Protein AF-0000000084608430 (afdb_homodimer)

Solvent-accessible surface area (backbone atoms only — not comparable to full-atom values): 29419 Å² total; per-residue (Å²): 124,76,76,72,68,58,89,85,56,51,51,54,24,87,81,34,80,47,36,73,87,80,33,66,54,58,57,21,74,43,43,52,69,51,60,57,68,62,32,51,50,50,27,52,50,31,48,51,51,28,51,51,43,48,51,49,20,63,74,53,66,38,57,70,47,27,50,20,41,40,53,15,25,49,25,39,26,50,10,26,50,14,45,45,44,19,38,74,24,53,30,38,39,65,20,50,47,40,22,51,28,27,48,63,43,16,60,52,28,44,50,42,22,48,34,47,46,49,23,51,50,36,54,68,74,41,54,82,68,41,93,54,65,37,65,51,46,37,67,50,49,41,57,51,42,50,51,25,40,43,31,28,21,19,11,38,31,28,21,52,58,39,64,47,65,37,58,63,19,45,48,38,22,47,51,16,42,51,50,44,47,53,52,52,50,52,47,48,52,53,50,50,52,41,51,52,48,43,55,67,67,54,57,47,78,72,50,52,72,59,55,54,45,23,52,48,15,45,50,54,19,54,52,35,50,46,51,29,43,53,48,50,48,63,32,48,70,62,32,62,79,25,72,59,57,49,40,64,64,63,44,46,44,41,67,40,50,32,47,50,52,20,57,54,27,39,64,48,35,33,59,50,75,69,49,48,65,54,56,54,49,55,49,51,53,55,54,56,60,67,60,68,67,77,76,85,123,124,76,75,74,67,58,90,86,56,52,50,54,24,89,80,35,80,46,35,74,87,79,34,67,56,58,58,21,75,43,42,53,69,52,59,57,68,62,32,51,50,50,26,51,50,30,49,50,51,27,53,51,42,47,51,50,19,62,74,53,65,38,58,70,47,28,50,21,41,41,53,16,24,49,24,39,27,51,10,28,52,12,46,45,44,20,38,75,22,52,30,38,39,66,21,49,46,40,22,51,28,28,49,64,42,17,59,51,27,44,51,44,21,49,34,47,47,50,21,50,50,35,55,69,74,41,52,81,67,42,91,53,65,38,65,52,45,38,67,51,50,40,57,52,43,50,50,25,39,42,32,28,23,19,10,37,32,29,21,52,61,38,65,44,65,36,58,62,19,45,47,39,21,46,50,16,42,52,50,43,46,53,52,52,50,54,47,49,52,54,51,48,53,42,50,51,48,43,55,67,67,54,58,47,77,71,49,52,71,60,55,56,45,22,53,49,13,46,50,52,20,53,52,34,50,47,51,28,42,53,48,50,46,64,32,48,70,62,32,63,79,26,72,58,57,49,39,64,65,63,44,46,44,41,67,40,49,33,46,50,52,19,58,54,27,38,65,47,35,33,60,51,75,70,49,48,65,55,56,54,49,55,50,50,54,57,54,58,61,67,61,70,65,76,76,84,123

Structure (mmCIF, N/CA/C/O backbone):
data_AF-0000000084608430-model_v1
#
loop_
_entity.id
_entity.type
_entity.pdbx_description
1 polymer 'Sphingoid long-chain base transporter RSB1'
#
loop_
_atom_site.group_PDB
_atom_site.id
_atom_site.type_symbol
_atom_site.label_atom_id
_atom_site.label_alt_id
_atom_site.label_comp_id
_atom_site.label_asym_id
_atom_site.label_entity_id
_atom_site.label_seq_id
_atom_site.pdbx_PDB_ins_code
_atom_site.Cartn_x
_atom_site.Cartn_y
_atom_site.Cartn_z
_atom_site.occupancy
_atom_site.B_iso_or_equiv
_atom_site.auth_seq_id
_atom_site.auth_comp_id
_atom_site.auth_asym_id
_atom_site.auth_atom_id
_atom_site.pdbx_PDB_model_num
ATOM 1 N N . MET A 1 1 ? -21.172 -33.406 -7.5 1 38.28 1 MET A N 1
ATOM 2 C CA . MET A 1 1 ? -19.828 -32.844 -7.59 1 38.28 1 MET A CA 1
ATOM 3 C C . MET A 1 1 ? -19.312 -32.875 -9.023 1 38.28 1 MET A C 1
ATOM 5 O O . MET A 1 1 ? -19.406 -33.906 -9.703 1 38.28 1 MET A O 1
ATOM 9 N N . PRO A 1 2 ? -19.359 -31.656 -9.664 1 48.75 2 PRO A N 1
ATOM 10 C CA . PRO A 1 2 ? -19.031 -31.797 -11.078 1 48.75 2 PRO A CA 1
ATOM 11 C C . PRO A 1 2 ? -17.797 -32.656 -11.305 1 48.75 2 PRO A C 1
ATOM 13 O O . PRO A 1 2 ? -16.984 -32.844 -10.383 1 48.75 2 PRO A O 1
ATOM 16 N N . ASN A 1 3 ? -17.812 -33.438 -12.266 1 55 3 ASN A N 1
ATOM 17 C CA . ASN A 1 3 ? -16.719 -34.344 -12.68 1 55 3 ASN A CA 1
ATOM 18 C C . ASN A 1 3 ? -15.383 -33.594 -12.688 1 55 3 ASN A C 1
ATOM 20 O O . ASN A 1 3 ? -15.25 -32.562 -13.312 1 55 3 ASN A O 1
ATOM 24 N N . PRO A 1 4 ? -14.594 -33.938 -11.711 1 64.81 4 PRO A N 1
ATOM 25 C CA . PRO A 1 4 ? -13.266 -33.344 -11.656 1 64.81 4 PRO A CA 1
ATOM 26 C C . PRO A 1 4 ? -12.555 -33.344 -13 1 64.81 4 PRO A C 1
ATOM 28 O O . PRO A 1 4 ? -12.805 -34.219 -13.828 1 64.81 4 PRO A O 1
ATOM 31 N N . ALA A 1 5 ? -12.039 -32.25 -13.391 1 68.25 5 ALA A N 1
ATOM 32 C CA . ALA A 1 5 ? -11.258 -32.156 -14.625 1 68.25 5 ALA A CA 1
ATOM 33 C C . ALA A 1 5 ? -10.227 -33.281 -14.711 1 68.25 5 ALA A C 1
ATOM 35 O O . ALA A 1 5 ? -9.664 -33.719 -13.695 1 68.25 5 ALA A O 1
ATOM 36 N N . PRO A 1 6 ? -10.109 -33.875 -15.891 1 70.25 6 PRO A N 1
ATOM 37 C CA . PRO A 1 6 ? -9.039 -34.844 -16.047 1 70.25 6 PRO A CA 1
ATOM 38 C C . PRO A 1 6 ? -7.672 -34.312 -15.633 1 70.25 6 PRO A C 1
ATOM 40 O O . PRO A 1 6 ? -7.414 -33.125 -15.734 1 70.25 6 PRO A O 1
ATOM 43 N N . PRO A 1 7 ? -6.883 -35.094 -14.984 1 67.5 7 PRO A N 1
ATOM 44 C CA . PRO A 1 7 ? -5.594 -34.688 -14.422 1 67.5 7 PRO A CA 1
ATOM 45 C C . PRO A 1 7 ? -4.695 -34 -15.453 1 67.5 7 PRO A C 1
ATOM 47 O O . PRO A 1 7 ? -3.82 -33.219 -15.094 1 67.5 7 PRO A O 1
ATOM 50 N N . ASP A 1 8 ? -4.957 -34.25 -16.734 1 67.69 8 ASP A N 1
ATOM 51 C CA . ASP A 1 8 ? -4.051 -33.719 -17.75 1 67.69 8 ASP A CA 1
ATOM 52 C C . ASP A 1 8 ? -4.469 -32.344 -18.219 1 67.69 8 ASP A C 1
ATOM 54 O O . ASP A 1 8 ? -3.736 -31.672 -18.953 1 67.69 8 ASP A O 1
ATOM 58 N N . VAL A 1 9 ? -5.605 -31.906 -17.688 1 71.31 9 VAL A N 1
ATOM 59 C CA . VAL A 1 9 ? -6.09 -30.625 -18.188 1 71.31 9 VAL A CA 1
ATOM 60 C C . VAL A 1 9 ? -5.816 -29.531 -17.156 1 71.31 9 VAL A C 1
ATOM 62 O O . VAL A 1 9 ? -6.211 -29.656 -15.992 1 71.31 9 VAL A O 1
ATOM 65 N N . VAL A 1 10 ? -5.023 -28.594 -17.594 1 73.31 10 VAL A N 1
ATOM 66 C CA . VAL A 1 10 ? -4.758 -27.438 -16.75 1 73.31 10 VAL A CA 1
ATOM 67 C C . VAL A 1 10 ? -5.945 -26.469 -16.797 1 73.31 10 VAL A C 1
ATOM 69 O O . VAL A 1 10 ? -6.156 -25.781 -17.797 1 73.31 10 VAL A O 1
ATOM 72 N N . ILE A 1 11 ? -6.758 -26.484 -15.789 1 74.38 11 ILE A N 1
ATOM 73 C CA . ILE A 1 11 ? -8.008 -25.734 -15.781 1 74.38 11 ILE A CA 1
ATOM 74 C C . ILE A 1 11 ? -7.77 -24.344 -15.211 1 74.38 11 ILE A C 1
ATOM 76 O O . ILE A 1 11 ? -8.609 -23.453 -15.375 1 74.38 11 ILE A O 1
ATOM 80 N N . PHE A 1 12 ? -6.625 -24.203 -14.539 1 74.25 12 PHE A N 1
ATOM 81 C CA . PHE A 1 12 ? -6.367 -22.922 -13.891 1 74.25 12 PHE A CA 1
ATOM 82 C C . PHE A 1 12 ? -4.891 -22.562 -13.984 1 74.25 12 PHE A C 1
ATOM 84 O O . PHE A 1 12 ? -4.023 -23.438 -13.938 1 74.25 12 PHE A O 1
ATOM 91 N N . GLY A 1 13 ? -4.66 -21.297 -14.172 1 70.88 13 GLY A N 1
ATOM 92 C CA . GLY A 1 13 ? -3.289 -20.828 -14.281 1 70.88 13 GLY A CA 1
ATOM 93 C C . GLY A 1 13 ? -2.998 -20.125 -15.586 1 70.88 13 GLY A C 1
ATOM 94 O O . GLY A 1 13 ? -3.881 -19.984 -16.438 1 70.88 13 GLY A O 1
ATOM 95 N N . PRO A 1 14 ? -1.862 -19.641 -15.734 1 69.31 14 PRO A N 1
ATOM 96 C CA . PRO A 1 14 ? -1.515 -18.859 -16.922 1 69.31 14 PRO A CA 1
ATOM 97 C C . PRO A 1 14 ? -1.437 -19.703 -18.188 1 69.31 14 PRO A C 1
ATOM 99 O O . PRO A 1 14 ? -1.562 -19.172 -19.297 1 69.31 14 PRO A O 1
ATOM 102 N N . LYS A 1 15 ? -1.293 -20.984 -18.047 1 71.19 15 LYS A N 1
ATOM 103 C CA . LYS A 1 15 ? -1.101 -21.828 -19.219 1 71.19 15 LYS A CA 1
ATOM 104 C C . LYS A 1 15 ? -2.371 -22.609 -19.547 1 71.19 15 LYS A C 1
ATOM 106 O O . LYS A 1 15 ? -2.34 -23.547 -20.344 1 71.19 15 LYS A O 1
ATOM 111 N N . THR A 1 16 ? -3.428 -22.172 -18.938 1 76.75 16 THR A N 1
ATOM 112 C CA . THR A 1 16 ? -4.664 -22.906 -19.188 1 76.75 16 THR A CA 1
ATOM 113 C C . THR A 1 16 ? -5.133 -22.703 -20.625 1 76.75 16 THR A C 1
ATOM 115 O O . THR A 1 16 ? -5.027 -21.594 -21.172 1 76.75 16 THR A O 1
ATOM 118 N N . LYS A 1 17 ? -5.535 -23.781 -21.203 1 79.12 17 LYS A N 1
ATOM 119 C CA . LYS A 1 17 ? -6.09 -23.719 -22.562 1 79.12 17 LYS A CA 1
ATOM 120 C C . LYS A 1 17 ? -7.609 -23.859 -22.531 1 79.12 17 LYS A C 1
ATOM 122 O O . LYS A 1 17 ? -8.25 -23.891 -23.594 1 79.12 17 LYS A O 1
ATOM 127 N N . CYS A 1 18 ? -8.094 -23.828 -21.312 1 85.06 18 CYS A N 1
ATOM 128 C CA . CYS A 1 18 ? -9.531 -24.016 -21.188 1 85.06 18 CYS A CA 1
ATOM 129 C C . CYS A 1 18 ? -10.281 -22.719 -21.484 1 85.06 18 CYS A C 1
ATOM 131 O O . CYS A 1 18 ? -9.836 -21.625 -21.078 1 85.06 18 CYS A O 1
ATOM 133 N N . THR A 1 19 ? -11.25 -22.797 -22.281 1 86.88 19 THR A N 1
ATOM 134 C CA . THR A 1 19 ? -12.211 -21.734 -22.562 1 86.88 19 THR A CA 1
ATOM 135 C C . THR A 1 19 ? -13.641 -22.25 -22.453 1 86.88 19 THR A C 1
ATOM 137 O O . THR A 1 19 ? -13.859 -23.438 -22.172 1 86.88 19 THR A O 1
ATOM 140 N N . LEU A 1 20 ? -14.648 -21.422 -22.641 1 88.81 20 LEU A N 1
ATOM 141 C CA . LEU A 1 20 ? -16.047 -21.812 -22.609 1 88.81 20 LEU A CA 1
ATOM 142 C C . LEU A 1 20 ? -16.391 -22.75 -23.75 1 88.81 20 LEU A C 1
ATOM 144 O O . LEU A 1 20 ? -17.359 -23.5 -23.688 1 88.81 20 LEU A O 1
ATOM 148 N N . ASP A 1 21 ? -15.523 -22.812 -24.75 1 88.56 21 ASP A N 1
ATOM 149 C CA . ASP A 1 21 ? -15.789 -23.594 -25.938 1 88.56 21 ASP A CA 1
ATOM 150 C C . ASP A 1 21 ? -15.297 -25.031 -25.766 1 88.56 21 ASP A C 1
ATOM 152 O O . ASP A 1 21 ? -15.844 -25.953 -26.375 1 88.56 21 ASP A O 1
ATOM 156 N N . ASN A 1 22 ? -14.266 -25.234 -24.891 1 88.75 22 ASN A N 1
ATOM 157 C CA . ASN A 1 22 ? -13.625 -26.547 -24.875 1 88.75 22 ASN A CA 1
ATOM 158 C C . ASN A 1 22 ? -13.727 -27.203 -23.516 1 88.75 22 ASN A C 1
ATOM 160 O O . ASN A 1 22 ? -13.445 -28.391 -23.359 1 88.75 22 ASN A O 1
ATOM 164 N N . CYS A 1 23 ? -14.094 -26.422 -22.531 1 89.06 23 CYS A N 1
ATOM 165 C CA . CYS A 1 23 ? -14.188 -26.953 -21.172 1 89.06 23 CYS A CA 1
ATOM 166 C C . CYS A 1 23 ? -15.508 -26.562 -20.531 1 89.06 23 CYS A C 1
ATOM 168 O O . CYS A 1 23 ? -15.984 -25.438 -20.703 1 89.06 23 CYS A O 1
ATOM 170 N N . PRO A 1 24 ? -16.078 -27.438 -19.781 1 89.31 24 PRO A N 1
ATOM 171 C CA . PRO A 1 24 ? -17.297 -27.078 -19.047 1 89.31 24 PRO A CA 1
ATOM 172 C C . PRO A 1 24 ? -17.047 -26.031 -17.969 1 89.31 24 PRO A C 1
ATOM 174 O O . PRO A 1 24 ? -16 -26.047 -17.312 1 89.31 24 PRO A O 1
ATOM 177 N N . VAL A 1 25 ? -17.953 -25.141 -17.781 1 88.75 25 VAL A N 1
ATOM 178 C CA . VAL A 1 25 ? -17.844 -24 -16.859 1 88.75 25 VAL A CA 1
ATOM 179 C C . VAL A 1 25 ? -17.688 -24.516 -15.43 1 88.75 25 VAL A C 1
ATOM 181 O O . VAL A 1 25 ? -17.062 -23.859 -14.586 1 88.75 25 VAL A O 1
ATOM 184 N N . GLU A 1 26 ? -18.141 -25.703 -15.141 1 86.75 26 GLU A N 1
ATOM 185 C CA . GLU A 1 26 ? -18.094 -26.281 -13.805 1 86.75 26 GLU A CA 1
ATOM 186 C C . GLU A 1 26 ? -16.656 -26.562 -13.375 1 86.75 26 GLU A C 1
ATOM 188 O O . GLU A 1 26 ? -16.375 -26.688 -12.18 1 86.75 26 GLU A O 1
ATOM 193 N N . TRP A 1 27 ? -15.758 -26.578 -14.383 1 84.75 27 TRP A N 1
ATOM 194 C CA . TRP A 1 27 ? -14.359 -26.844 -14.086 1 84.75 27 TRP A CA 1
ATOM 195 C C . TRP A 1 27 ? -13.641 -25.562 -13.664 1 84.75 27 TRP A C 1
ATOM 197 O O . TRP A 1 27 ? -12.539 -25.609 -13.117 1 84.75 27 TRP A O 1
ATOM 207 N N . SER A 1 28 ? -14.383 -24.516 -13.938 1 85.5 28 SER A N 1
ATOM 208 C CA . SER A 1 28 ? -13.742 -23.25 -13.594 1 85.5 28 SER A CA 1
ATOM 209 C C . SER A 1 28 ? -13.672 -23.062 -12.086 1 85.5 28 SER A C 1
ATOM 211 O O . SER A 1 28 ? -14.289 -23.812 -11.328 1 85.5 28 SER A O 1
ATOM 213 N N . ILE A 1 29 ? -12.891 -22.203 -11.648 1 82.5 29 ILE A N 1
ATOM 214 C CA . ILE A 1 29 ? -12.656 -21.938 -10.234 1 82.5 29 ILE A CA 1
ATOM 215 C C . ILE A 1 29 ? -13.977 -21.609 -9.539 1 82.5 29 ILE A C 1
ATOM 217 O O . ILE A 1 29 ? -14.234 -22.062 -8.43 1 82.5 29 ILE A O 1
ATOM 221 N N . TYR A 1 30 ? -14.883 -20.906 -10.172 1 87.31 30 TYR A N 1
ATOM 222 C CA . TYR A 1 30 ? -16.141 -20.5 -9.562 1 87.31 30 TYR A CA 1
ATOM 223 C C . TYR A 1 30 ? -17.234 -21.547 -9.82 1 87.31 30 TYR A C 1
ATOM 225 O O . TYR A 1 30 ? -18.219 -21.625 -9.086 1 87.31 30 TYR A O 1
ATOM 233 N N . GLY A 1 31 ? -17.031 -22.344 -10.844 1 86.81 31 GLY A N 1
ATOM 234 C CA . GLY A 1 31 ? -18.016 -23.344 -11.188 1 86.81 31 GLY A CA 1
ATOM 235 C C . GLY A 1 31 ? -19.234 -22.781 -11.898 1 86.81 31 GLY A C 1
ATOM 236 O O . GLY A 1 31 ? -20.188 -23.484 -12.164 1 86.81 31 GLY A O 1
ATOM 237 N N . PHE A 1 32 ? -19.25 -21.438 -12.047 1 88.25 32 PHE A N 1
ATOM 238 C CA . PHE A 1 32 ? -20.328 -20.766 -12.758 1 88.25 32 PHE A CA 1
ATOM 239 C C . PHE A 1 32 ? -19.797 -19.562 -13.523 1 88.25 32 PHE A C 1
ATOM 241 O O . PHE A 1 32 ? -18.656 -19.141 -13.328 1 88.25 32 PHE A O 1
ATOM 248 N N . GLN A 1 33 ? -20.641 -19.141 -14.438 1 91.5 33 GLN A N 1
ATOM 249 C CA . GLN A 1 33 ? -20.328 -17.906 -15.172 1 91.5 33 GLN A CA 1
ATOM 250 C C . GLN A 1 33 ? -20.844 -16.672 -14.43 1 91.5 33 GLN A C 1
ATOM 252 O O . GLN A 1 33 ? -22.047 -16.547 -14.203 1 91.5 33 GLN A O 1
ATOM 257 N N . PRO A 1 34 ? -19.953 -15.75 -14.086 1 93.56 34 PRO A N 1
ATOM 258 C CA . PRO A 1 34 ? -20.375 -14.547 -13.367 1 93.56 34 PRO A CA 1
ATOM 259 C C . PRO A 1 34 ? -21.375 -13.711 -14.156 1 93.56 34 PRO A C 1
ATOM 261 O O . PRO A 1 34 ? -21.281 -13.625 -15.383 1 93.56 34 PRO A O 1
ATOM 264 N N . SER A 1 35 ? -22.359 -13.188 -13.469 1 94.31 35 SER A N 1
ATOM 265 C CA . SER A 1 35 ? -23.406 -12.383 -14.086 1 94.31 35 SER A CA 1
ATOM 266 C C . SER A 1 35 ? -22.828 -11.133 -14.75 1 94.31 35 SER A C 1
ATOM 268 O O . SER A 1 35 ? -22.125 -10.344 -14.102 1 94.31 35 SER A O 1
ATOM 270 N N . LEU A 1 36 ? -23.109 -11.047 -16 1 95.31 36 LEU A N 1
ATOM 271 C CA . LEU A 1 36 ? -22.625 -9.883 -16.734 1 95.31 36 LEU A CA 1
ATOM 272 C C . LEU A 1 36 ? -23.359 -8.625 -16.297 1 95.31 36 LEU A C 1
ATOM 274 O O . LEU A 1 36 ? -22.734 -7.586 -16.062 1 95.31 36 LEU A O 1
ATOM 278 N N . ALA A 1 37 ? -24.609 -8.734 -16.172 1 95.31 37 ALA A N 1
ATOM 279 C CA . ALA A 1 37 ? -25.438 -7.586 -15.82 1 95.31 37 ALA A CA 1
ATOM 280 C C . ALA A 1 37 ? -25.062 -7.047 -14.445 1 95.31 37 ALA A C 1
ATOM 282 O O . ALA A 1 37 ? -24.906 -5.836 -14.266 1 95.31 37 ALA A O 1
ATOM 283 N N . ALA A 1 38 ? -24.938 -7.895 -13.469 1 94.81 38 ALA A N 1
ATOM 284 C CA . ALA A 1 38 ? -24.609 -7.48 -12.109 1 94.81 38 ALA A CA 1
ATOM 285 C C . ALA A 1 38 ? -23.234 -6.805 -12.062 1 94.81 38 ALA A C 1
ATOM 287 O O . ALA A 1 38 ? -23.078 -5.754 -11.43 1 94.81 38 ALA A O 1
ATOM 288 N N . ASN A 1 39 ? -22.266 -7.328 -12.781 1 96.5 39 ASN A N 1
ATOM 289 C CA . ASN A 1 39 ? -20.906 -6.809 -12.719 1 96.5 39 ASN A CA 1
ATOM 290 C C . ASN A 1 39 ? -20.766 -5.516 -13.516 1 96.5 39 ASN A C 1
ATOM 292 O O . ASN A 1 39 ? -20.016 -4.621 -13.133 1 96.5 39 ASN A O 1
ATOM 296 N N . ILE A 1 40 ? -21.469 -5.41 -14.602 1 96.75 40 ILE A N 1
ATOM 297 C CA . ILE A 1 40 ? -21.469 -4.156 -15.344 1 96.75 40 ILE A CA 1
ATOM 298 C C . ILE A 1 40 ? -22.156 -3.066 -14.516 1 96.75 40 ILE A C 1
ATOM 300 O O . ILE A 1 40 ? -21.688 -1.922 -14.492 1 96.75 40 ILE A O 1
ATOM 304 N N . ALA A 1 41 ? -23.25 -3.406 -13.891 1 96.94 41 ALA A N 1
ATOM 305 C CA . ALA A 1 41 ? -23.953 -2.453 -13.039 1 96.94 41 ALA A CA 1
ATOM 306 C C . ALA A 1 41 ? -23.047 -1.962 -11.906 1 96.94 41 ALA A C 1
ATOM 308 O O . ALA A 1 41 ? -22.984 -0.761 -11.633 1 96.94 41 ALA A O 1
ATOM 309 N N . LEU A 1 42 ? -22.391 -2.865 -11.273 1 97.31 42 LEU A N 1
ATOM 310 C CA . LEU A 1 42 ? -21.516 -2.492 -10.164 1 97.31 42 LEU A CA 1
ATOM 311 C C . LEU A 1 42 ? -20.344 -1.651 -10.656 1 97.31 42 LEU A C 1
ATOM 313 O O . LEU A 1 42 ? -19.938 -0.687 -10 1 97.31 42 LEU A O 1
ATOM 317 N N . LEU A 1 43 ? -19.781 -2.02 -11.82 1 97.44 43 LEU A N 1
ATOM 318 C CA . LEU A 1 43 ? -18.734 -1.209 -12.43 1 97.44 43 LEU A CA 1
ATOM 319 C C . LEU A 1 43 ? -19.219 0.22 -12.656 1 97.44 43 LEU A C 1
ATOM 321 O O . LEU A 1 43 ? -18.531 1.177 -12.281 1 97.44 43 LEU A O 1
ATOM 325 N N . ALA A 1 44 ? -20.359 0.348 -13.203 1 97.5 44 ALA A N 1
ATOM 326 C CA . ALA A 1 44 ? -20.922 1.662 -13.5 1 97.5 44 ALA A CA 1
ATOM 327 C C . ALA A 1 44 ? -21.203 2.436 -12.211 1 97.5 44 ALA A C 1
ATOM 329 O O . ALA A 1 44 ? -20.922 3.633 -12.125 1 97.5 44 ALA A O 1
ATOM 330 N N . ILE A 1 45 ? -21.734 1.807 -11.227 1 97.69 45 ILE A N 1
ATOM 331 C CA . ILE A 1 45 ? -22.094 2.441 -9.961 1 97.69 45 ILE A CA 1
ATOM 332 C C . ILE A 1 45 ? -20.828 2.971 -9.281 1 97.69 45 ILE A C 1
ATOM 334 O O . ILE A 1 45 ? -20.797 4.121 -8.836 1 97.69 45 ILE A O 1
ATOM 338 N N . PHE A 1 46 ? -19.797 2.176 -9.227 1 97.69 46 PHE A N 1
ATOM 339 C CA . PHE A 1 46 ? -18.562 2.615 -8.578 1 97.69 46 PHE A CA 1
ATOM 340 C C . PHE A 1 46 ? -17.891 3.727 -9.375 1 97.69 46 PHE A C 1
ATOM 342 O O . PHE A 1 46 ? -17.281 4.625 -8.805 1 97.69 46 PHE A O 1
ATOM 349 N N . ALA A 1 47 ? -18.062 3.648 -10.695 1 96.94 47 ALA A N 1
ATOM 350 C CA . ALA A 1 47 ? -17.547 4.738 -11.516 1 96.94 47 ALA A CA 1
ATOM 351 C C . ALA A 1 47 ? -18.266 6.051 -11.203 1 96.94 47 ALA A C 1
ATOM 353 O O . ALA A 1 47 ? -17.625 7.09 -11.031 1 96.94 47 ALA A O 1
ATOM 354 N N . VAL A 1 48 ? -19.5 5.992 -11.055 1 96.56 48 VAL A N 1
ATOM 355 C CA . VAL A 1 48 ? -20.312 7.176 -10.773 1 96.56 48 VAL A CA 1
ATOM 356 C C . VAL A 1 48 ? -20 7.688 -9.375 1 96.56 48 VAL A C 1
ATOM 358 O O . VAL A 1 48 ? -19.797 8.891 -9.172 1 96.56 48 VAL A O 1
ATOM 361 N N . ILE A 1 49 ? -19.922 6.785 -8.422 1 95.94 49 ILE A N 1
ATOM 362 C CA . ILE A 1 49 ? -19.594 7.16 -7.047 1 95.94 49 ILE A CA 1
ATOM 363 C C . ILE A 1 49 ? -18.219 7.828 -7.008 1 95.94 49 ILE A C 1
ATOM 365 O O . ILE A 1 49 ? -18.047 8.852 -6.344 1 95.94 49 ILE A O 1
ATOM 369 N N . GLY A 1 50 ? -17.312 7.23 -7.754 1 95.31 50 GLY A N 1
ATOM 370 C CA . GLY A 1 50 ? -15.977 7.812 -7.816 1 95.31 50 GLY A CA 1
ATOM 371 C C . GLY A 1 50 ? -15.961 9.219 -8.383 1 95.31 50 GLY A C 1
ATOM 372 O O . GLY A 1 50 ? -15.305 10.109 -7.836 1 95.31 50 GLY A O 1
ATOM 373 N N . ILE A 1 51 ? -16.672 9.492 -9.383 1 94.25 51 ILE A N 1
ATOM 374 C CA . ILE A 1 51 ? -16.75 10.805 -10.023 1 94.25 51 ILE A CA 1
ATOM 375 C C . ILE A 1 51 ? -17.391 11.812 -9.078 1 94.25 51 ILE A C 1
ATOM 377 O O . ILE A 1 51 ? -16.922 12.945 -8.961 1 94.25 51 ILE A O 1
ATOM 381 N N . LEU A 1 52 ? -18.375 11.406 -8.391 1 93.25 52 LEU A N 1
ATOM 382 C CA . LEU A 1 52 ? -19.062 12.289 -7.453 1 93.25 52 LEU A CA 1
ATOM 383 C C . LEU A 1 52 ? -18.156 12.633 -6.277 1 93.25 52 LEU A C 1
ATOM 385 O O . LEU A 1 52 ? -18.109 13.789 -5.848 1 93.25 52 LEU A O 1
ATOM 389 N N . HIS A 1 53 ? -17.469 11.641 -5.824 1 91.81 53 HIS A N 1
ATOM 390 C CA . HIS A 1 53 ? -16.562 11.906 -4.723 1 91.81 53 HIS A CA 1
ATOM 391 C C . HIS A 1 53 ? -15.391 12.781 -5.18 1 91.81 53 HIS A C 1
ATOM 393 O O . HIS A 1 53 ? -14.883 13.594 -4.41 1 91.81 53 HIS A O 1
ATOM 399 N N . ALA A 1 54 ? -14.984 12.609 -6.398 1 89.75 54 ALA A N 1
ATOM 400 C CA . ALA A 1 54 ? -13.945 13.477 -6.945 1 89.75 54 ALA A CA 1
ATOM 401 C C . ALA A 1 54 ? -14.43 14.922 -7.027 1 89.75 54 ALA A C 1
ATOM 403 O O . ALA A 1 54 ? -13.703 15.844 -6.645 1 89.75 54 ALA A O 1
ATOM 404 N N . TYR A 1 55 ? -15.609 15.109 -7.453 1 89.75 55 TYR A N 1
ATOM 405 C CA . TYR A 1 55 ? -16.203 16.438 -7.57 1 89.75 55 TYR A CA 1
ATOM 406 C C . TYR A 1 55 ? -16.328 17.094 -6.199 1 89.75 55 TYR A C 1
ATOM 408 O O . TYR A 1 55 ? -15.93 18.25 -6.016 1 89.75 55 TYR A O 1
ATOM 416 N N . LEU A 1 56 ? -16.812 16.391 -5.258 1 85.69 56 LEU A N 1
ATOM 417 C CA . LEU A 1 56 ? -17.031 16.922 -3.916 1 85.69 56 LEU A CA 1
ATOM 418 C C . LEU A 1 56 ? -15.688 17.188 -3.229 1 85.69 56 LEU A C 1
ATOM 420 O O . LEU A 1 56 ? -15.547 18.172 -2.5 1 85.69 56 LEU A O 1
ATOM 424 N N . GLY A 1 57 ? -14.812 16.297 -3.426 1 82.62 57 GLY A N 1
ATOM 425 C CA . GLY A 1 57 ? -13.492 16.5 -2.855 1 82.62 57 GLY A CA 1
ATOM 426 C C . GLY A 1 57 ? -12.797 17.75 -3.385 1 82.62 57 GLY A C 1
ATOM 427 O O . GLY A 1 57 ? -12.141 18.469 -2.631 1 82.62 57 GLY A O 1
ATOM 428 N N . PHE A 1 58 ? -12.961 17.984 -4.684 1 81.44 58 PHE A N 1
ATOM 429 C CA . PHE A 1 58 ? -12.383 19.172 -5.301 1 81.44 58 PHE A CA 1
ATOM 430 C C . PHE A 1 58 ? -13.102 20.438 -4.832 1 81.44 58 PHE A C 1
ATOM 432 O O . PHE A 1 58 ? -12.461 21.453 -4.555 1 81.44 58 PHE A O 1
ATOM 439 N N . ARG A 1 59 ? -14.344 20.328 -4.684 1 80.25 59 ARG A N 1
ATOM 440 C CA . ARG A 1 59 ? -15.148 21.484 -4.301 1 80.25 59 ARG A CA 1
ATOM 441 C C . ARG A 1 59 ? -14.875 21.891 -2.857 1 80.25 59 ARG A C 1
ATOM 443 O O . ARG A 1 59 ? -14.773 23.078 -2.551 1 80.25 59 ARG A O 1
ATOM 450 N N . TRP A 1 60 ? -14.68 20.891 -2.008 1 77.88 60 TRP A N 1
ATOM 451 C CA . TRP A 1 60 ? -14.523 21.188 -0.588 1 77.88 60 TRP A CA 1
ATOM 452 C C . TRP A 1 60 ? -13.062 21.094 -0.164 1 77.88 60 TRP A C 1
ATOM 454 O O . TRP A 1 60 ? -12.75 21.188 1.024 1 77.88 60 TRP A O 1
ATOM 464 N N . ARG A 1 61 ? -12.156 20.766 -1.101 1 72.81 61 ARG A N 1
ATOM 465 C CA . ARG A 1 61 ? -10.711 20.75 -0.891 1 72.81 61 ARG A CA 1
ATOM 466 C C . ARG A 1 61 ? -10.328 19.734 0.182 1 72.81 61 ARG A C 1
ATOM 468 O O . ARG A 1 61 ? -9.508 20.031 1.054 1 72.81 61 ARG A O 1
ATOM 475 N N . SER A 1 62 ? -11.125 18.734 0.308 1 78.44 62 SER A N 1
ATOM 476 C CA . SER A 1 62 ? -10.805 17.609 1.188 1 78.44 62 SER A CA 1
ATOM 477 C C . SER A 1 62 ? -9.961 16.562 0.468 1 78.44 62 SER A C 1
ATOM 479 O O . SER A 1 62 ? -10.453 15.484 0.139 1 78.44 62 SER A O 1
ATOM 481 N N . TRP A 1 63 ? -8.766 16.734 0.342 1 74.31 63 TRP A N 1
ATOM 482 C CA . TRP A 1 63 ? -7.887 15.969 -0.531 1 74.31 63 TRP A CA 1
ATOM 483 C C . TRP A 1 63 ? -7.645 14.57 0.034 1 74.31 63 TRP A C 1
ATOM 485 O O . TRP A 1 63 ? -7.633 13.586 -0.709 1 74.31 63 TRP A O 1
ATOM 495 N N . GLY A 1 64 ? -7.379 14.523 1.397 1 74.44 64 GLY A N 1
ATOM 496 C CA . GLY A 1 64 ? -7.129 13.227 1.992 1 74.44 64 GLY A CA 1
ATOM 497 C C . GLY A 1 64 ? -8.289 12.258 1.83 1 74.44 64 GLY A C 1
ATOM 498 O O . GLY A 1 64 ? -8.094 11.109 1.424 1 74.44 64 GLY A O 1
ATOM 499 N N . PHE A 1 65 ? -9.461 12.789 2.092 1 82.06 65 PHE A N 1
ATOM 500 C CA . PHE A 1 65 ? -10.68 11.992 1.946 1 82.06 65 PHE A CA 1
ATOM 501 C C . PHE A 1 65 ? -10.898 11.602 0.49 1 82.06 65 PHE A C 1
ATOM 503 O O . PHE A 1 65 ? -11.203 10.445 0.192 1 82.06 65 PHE A O 1
ATOM 510 N N . MET A 1 66 ? -10.664 12.5 -0.374 1 84.12 66 MET A N 1
ATOM 511 C CA . MET A 1 66 ? -10.906 12.305 -1.8 1 84.12 66 MET A CA 1
ATOM 512 C C . MET A 1 66 ? -9.977 11.227 -2.363 1 84.12 66 MET A C 1
ATOM 514 O O . MET A 1 66 ? -10.422 10.359 -3.121 1 84.12 66 MET A O 1
ATOM 518 N N . VAL A 1 67 ? -8.766 11.25 -1.94 1 84.38 67 VAL A N 1
ATOM 519 C CA . VAL A 1 67 ? -7.781 10.32 -2.486 1 84.38 67 VAL A CA 1
ATOM 520 C C . VAL A 1 67 ? -8.148 8.891 -2.096 1 84.38 67 VAL A C 1
ATOM 522 O O . VAL A 1 67 ? -8.133 7.988 -2.938 1 84.38 67 VAL A O 1
ATOM 525 N N . GLY A 1 68 ? -8.484 8.68 -0.854 1 89.12 68 GLY A N 1
ATOM 526 C CA . GLY A 1 68 ? -8.891 7.355 -0.422 1 89.12 68 GLY A CA 1
ATOM 527 C C . GLY A 1 68 ? -10.109 6.836 -1.152 1 89.12 68 GLY A C 1
ATOM 528 O O . GLY A 1 68 ? -10.156 5.676 -1.562 1 89.12 68 GLY A O 1
ATOM 529 N N . MET A 1 69 ? -11.023 7.699 -1.35 1 92.5 69 MET A N 1
ATOM 530 C CA . MET A 1 69 ? -12.258 7.312 -2.02 1 92.5 69 MET A CA 1
ATOM 531 C C . MET A 1 69 ? -12.008 6.992 -3.49 1 92.5 69 MET A C 1
ATOM 533 O O . MET A 1 69 ? -12.547 6.02 -4.02 1 92.5 69 MET A O 1
ATOM 537 N N . LEU A 1 70 ? -11.172 7.805 -4.09 1 92.5 70 LEU A N 1
ATOM 538 C CA . LEU A 1 70 ? -10.898 7.602 -5.512 1 92.5 70 LEU A CA 1
ATOM 539 C C . LEU A 1 70 ? -10.133 6.305 -5.738 1 92.5 70 LEU A C 1
ATOM 541 O O . LEU A 1 70 ? -10.453 5.543 -6.652 1 92.5 70 LEU A O 1
ATOM 545 N N . LEU A 1 71 ? -9.172 6.059 -4.898 1 93.12 71 LEU A N 1
ATOM 546 C CA . LEU A 1 71 ? -8.406 4.82 -5.023 1 93.12 71 LEU A CA 1
ATOM 547 C C . LEU A 1 71 ? -9.297 3.605 -4.758 1 93.12 71 LEU A C 1
ATOM 549 O O . LEU A 1 71 ? -9.156 2.576 -5.422 1 93.12 71 LEU A O 1
ATOM 553 N N . GLY A 1 72 ? -10.141 3.746 -3.789 1 95.44 72 GLY A N 1
ATOM 554 C CA . GLY A 1 72 ? -11.078 2.668 -3.516 1 95.44 72 GLY A CA 1
ATOM 555 C C . GLY A 1 72 ? -12.023 2.387 -4.668 1 95.44 72 GLY A C 1
ATOM 556 O O . GLY A 1 72 ? -12.164 1.239 -5.094 1 95.44 72 GLY A O 1
ATOM 557 N N . CYS A 1 73 ? -12.586 3.418 -5.18 1 95.81 73 CYS A N 1
ATOM 558 C CA . CYS A 1 73 ? -13.531 3.271 -6.277 1 95.81 73 CYS A CA 1
ATOM 559 C C . CYS A 1 73 ? -12.836 2.773 -7.535 1 95.81 73 CYS A C 1
ATOM 561 O O . CYS A 1 73 ? -13.398 1.972 -8.289 1 95.81 73 CYS A O 1
ATOM 563 N N . LEU A 1 74 ? -11.688 3.244 -7.777 1 94.62 74 LEU A N 1
ATOM 564 C CA . LEU A 1 74 ? -10.922 2.777 -8.93 1 94.62 74 LEU A CA 1
ATOM 565 C C . LEU A 1 74 ? -10.594 1.294 -8.789 1 94.62 74 LEU A C 1
ATOM 567 O O . LEU A 1 74 ? -10.711 0.537 -9.758 1 94.62 74 LEU A O 1
ATOM 571 N N . SER A 1 75 ? -10.172 0.941 -7.598 1 95.62 75 SER A N 1
ATOM 572 C CA . SER A 1 75 ? -9.867 -0.465 -7.355 1 95.62 75 SER A CA 1
ATOM 573 C C . SER A 1 75 ? -11.094 -1.343 -7.57 1 95.62 75 SER A C 1
ATOM 575 O O . SER A 1 75 ? -11 -2.418 -8.164 1 95.62 75 SER A O 1
ATOM 577 N N . GLU A 1 76 ? -12.234 -0.89 -7.07 1 97.25 76 GLU A N 1
ATOM 578 C CA . GLU A 1 76 ? -13.477 -1.635 -7.273 1 97.25 76 GLU A CA 1
ATOM 579 C C . GLU A 1 76 ? -13.82 -1.732 -8.758 1 97.25 76 GLU A C 1
ATOM 581 O O . GLU A 1 76 ? -14.164 -2.811 -9.25 1 97.25 76 GLU A O 1
ATOM 586 N N . ALA A 1 77 ? -13.734 -0.626 -9.406 1 96.31 77 ALA A N 1
ATOM 587 C CA . ALA A 1 77 ? -14.062 -0.603 -10.828 1 96.31 77 ALA A CA 1
ATOM 588 C C . ALA A 1 77 ? -13.172 -1.562 -11.617 1 96.31 77 ALA A C 1
ATOM 590 O O . ALA A 1 77 ? -13.664 -2.359 -12.414 1 96.31 77 ALA A O 1
ATOM 591 N N . ILE A 1 78 ? -11.914 -1.503 -11.367 1 94.31 78 ILE A N 1
ATOM 592 C CA . ILE A 1 78 ? -10.977 -2.387 -12.047 1 94.31 78 ILE A CA 1
ATOM 593 C C . ILE A 1 78 ? -11.266 -3.838 -11.664 1 94.31 78 ILE A C 1
ATOM 595 O O . ILE A 1 78 ? -11.188 -4.73 -12.516 1 94.31 78 ILE A O 1
ATOM 599 N N . GLY A 1 79 ? -11.562 -4.027 -10.406 1 96.06 79 GLY A N 1
ATOM 600 C CA . GLY A 1 79 ? -11.922 -5.367 -9.977 1 96.06 79 GLY A CA 1
ATOM 601 C C . GLY A 1 79 ? -13.109 -5.938 -10.734 1 96.06 79 GLY A C 1
ATOM 602 O O . GLY A 1 79 ? -13.086 -7.102 -11.148 1 96.06 79 GLY A O 1
ATOM 603 N N . TYR A 1 80 ? -14.078 -5.148 -10.969 1 97.12 80 TYR A N 1
ATOM 604 C CA . TYR A 1 80 ? -15.266 -5.629 -11.672 1 97.12 80 TYR A CA 1
ATOM 605 C C . TYR A 1 80 ? -14.992 -5.773 -13.164 1 97.12 80 TYR A C 1
ATOM 607 O O . TYR A 1 80 ? -15.648 -6.566 -13.844 1 97.12 80 TYR A O 1
ATOM 615 N N . ILE A 1 81 ? -14.086 -5.012 -13.695 1 95.5 81 ILE A N 1
ATOM 616 C CA . ILE A 1 81 ? -13.633 -5.285 -15.055 1 95.5 81 ILE A CA 1
ATOM 617 C C . ILE A 1 81 ? -13.062 -6.699 -15.133 1 95.5 81 ILE A C 1
ATOM 619 O O . ILE A 1 81 ? -13.305 -7.422 -16.109 1 95.5 81 ILE A O 1
ATOM 623 N N . GLY A 1 82 ? -12.312 -7.066 -14.125 1 94.5 82 GLY A N 1
ATOM 624 C CA . GLY A 1 82 ? -11.812 -8.43 -14.055 1 94.5 82 GLY A CA 1
ATOM 625 C C . GLY A 1 82 ? -12.922 -9.469 -14.039 1 94.5 82 GLY A C 1
ATOM 626 O O . GLY A 1 82 ? -12.812 -10.508 -14.695 1 94.5 82 GLY A O 1
ATOM 627 N N . ARG A 1 83 ? -13.938 -9.234 -13.344 1 94.69 83 ARG A N 1
ATOM 628 C CA . ARG A 1 83 ? -15.047 -10.18 -13.266 1 94.69 83 ARG A CA 1
ATOM 629 C C . ARG A 1 83 ? -15.797 -10.258 -14.586 1 94.69 83 ARG A C 1
ATOM 631 O O . ARG A 1 83 ? -16.328 -11.305 -14.945 1 94.69 83 ARG A O 1
ATOM 638 N N . ILE A 1 84 ? -15.867 -9.172 -15.281 1 95.5 84 ILE A N 1
ATOM 639 C CA . ILE A 1 84 ? -16.484 -9.156 -16.609 1 95.5 84 ILE A CA 1
ATOM 640 C C . ILE A 1 84 ? -15.648 -10 -17.562 1 95.5 84 ILE A C 1
ATOM 642 O O . ILE A 1 84 ? -16.203 -10.719 -18.406 1 95.5 84 ILE A O 1
ATOM 646 N N . MET A 1 85 ? -14.375 -9.93 -17.453 1 93.38 85 MET A N 1
ATOM 647 C CA . MET A 1 85 ? -13.5 -10.797 -18.234 1 93.38 85 MET A CA 1
ATOM 648 C C . MET A 1 85 ? -13.781 -12.266 -17.922 1 93.38 85 MET A C 1
ATOM 650 O O . MET A 1 85 ? -13.734 -13.109 -18.812 1 93.38 85 MET A O 1
ATOM 654 N N . LEU A 1 86 ? -14.102 -12.508 -16.688 1 93.12 86 LEU A N 1
ATOM 655 C CA . LEU A 1 86 ? -14.367 -13.875 -16.266 1 93.12 86 LEU A CA 1
ATOM 656 C C . LEU A 1 86 ? -15.719 -14.352 -16.766 1 93.12 86 LEU A C 1
ATOM 658 O O . LEU A 1 86 ? -15.969 -15.555 -16.859 1 93.12 86 LEU A O 1
ATOM 662 N N . HIS A 1 87 ? -16.547 -13.414 -16.984 1 93.25 87 HIS A N 1
ATOM 663 C CA . HIS A 1 87 ? -17.797 -13.789 -17.641 1 93.25 87 HIS A CA 1
ATOM 664 C C . HIS A 1 87 ? -17.547 -14.289 -19.062 1 93.25 87 HIS A C 1
ATOM 666 O O . HIS A 1 87 ? -18.141 -15.297 -19.469 1 93.25 87 HIS A O 1
ATOM 672 N N . SER A 1 88 ? -16.734 -13.586 -19.766 1 92.31 88 SER A N 1
ATOM 673 C CA . SER A 1 88 ? -16.422 -13.984 -21.125 1 92.31 88 SER A CA 1
ATOM 674 C C . SER A 1 88 ? -15.625 -15.289 -21.156 1 92.31 88 SER A C 1
ATOM 676 O O . SER A 1 88 ? -15.859 -16.141 -22.016 1 92.31 88 SER A O 1
ATOM 678 N N . ASN A 1 89 ? -14.672 -15.398 -20.219 1 92.31 89 ASN A N 1
ATOM 679 C CA . ASN A 1 89 ? -13.875 -16.609 -20.047 1 92.31 89 ASN A CA 1
ATOM 680 C C . ASN A 1 89 ? -13.633 -16.938 -18.578 1 92.31 89 ASN A C 1
ATOM 682 O O . ASN A 1 89 ? -12.695 -16.406 -17.969 1 92.31 89 ASN A O 1
ATOM 686 N N . PRO A 1 90 ? -14.391 -17.875 -18.078 1 90.88 90 PRO A N 1
ATOM 687 C CA . PRO A 1 90 ? -14.297 -18.219 -16.641 1 90.88 90 PRO A CA 1
ATOM 688 C C . PRO A 1 90 ? -12.953 -18.828 -16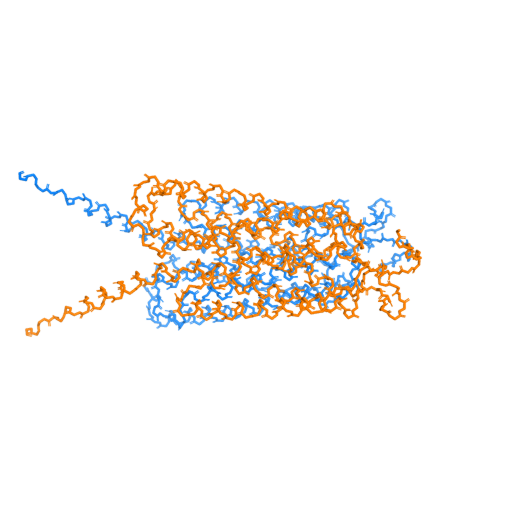.266 1 90.88 90 PRO A C 1
ATOM 690 O O . PRO A 1 90 ? -12.633 -18.953 -15.086 1 90.88 90 PRO A O 1
ATOM 693 N N . PHE A 1 91 ? -12.117 -19.156 -17.266 1 87.12 91 PHE A N 1
ATOM 694 C CA . PHE A 1 91 ? -10.82 -19.766 -17.016 1 87.12 91 PHE A CA 1
ATOM 695 C C . PHE A 1 91 ? -9.703 -18.734 -17.141 1 87.12 91 PHE A C 1
ATOM 697 O O . PHE A 1 91 ? -8.523 -19.062 -17 1 87.12 91 PHE A O 1
ATOM 704 N N . SER A 1 92 ? -10.141 -17.531 -17.391 1 86.94 92 SER A N 1
ATOM 705 C CA . SER A 1 92 ? -9.141 -16.469 -17.578 1 86.94 92 SER A CA 1
ATOM 706 C C . SER A 1 92 ? -8.344 -16.234 -16.312 1 86.94 92 SER A C 1
ATOM 708 O O . SER A 1 92 ? -8.906 -15.797 -15.297 1 86.94 92 SER A O 1
ATOM 710 N N . PHE A 1 93 ? -7.098 -16.469 -16.422 1 82.62 93 PHE A N 1
ATOM 711 C CA . PHE A 1 93 ? -6.188 -16.25 -15.297 1 82.62 93 PHE A CA 1
ATOM 712 C C . PHE A 1 93 ? -6.051 -14.773 -14.977 1 82.62 93 PHE A C 1
ATOM 714 O O . PHE A 1 93 ? -6.086 -14.375 -13.812 1 82.62 93 PHE A O 1
ATOM 721 N N . ILE A 1 94 ? -5.938 -13.992 -15.992 1 82.19 94 ILE A N 1
ATOM 722 C CA . ILE A 1 94 ? -5.738 -12.555 -15.836 1 82.19 94 ILE A CA 1
ATOM 723 C C . ILE A 1 94 ? -6.977 -11.922 -15.211 1 82.19 94 ILE A C 1
ATOM 725 O O . ILE A 1 94 ? -6.867 -11.078 -14.312 1 82.19 94 ILE A O 1
ATOM 729 N N . GLY A 1 95 ? -8.047 -12.336 -15.719 1 88 95 GLY A N 1
ATOM 730 C CA . GLY A 1 95 ? -9.281 -11.828 -15.141 1 88 95 GLY A CA 1
ATOM 731 C C . GLY A 1 95 ? -9.43 -12.148 -13.664 1 88 95 GLY A C 1
ATOM 732 O O . GLY A 1 95 ? -9.836 -11.289 -12.883 1 88 95 GLY A O 1
ATOM 733 N N . PHE A 1 96 ? -9.078 -13.352 -13.312 1 88.25 96 PHE A N 1
ATOM 734 C CA . PHE A 1 96 ? -9.172 -13.773 -11.922 1 88.25 96 PHE A CA 1
ATOM 735 C C . PHE A 1 96 ? -8.188 -13 -11.055 1 88.25 96 PHE A C 1
ATOM 737 O O . PHE A 1 96 ? -8.547 -12.531 -9.969 1 88.25 96 PHE A O 1
ATOM 744 N N . MET A 1 97 ? -7.039 -12.844 -11.547 1 85 97 MET A N 1
ATOM 745 C CA . MET A 1 97 ? -5.992 -12.133 -10.812 1 85 97 MET A CA 1
ATOM 746 C C . MET A 1 97 ? -6.406 -10.688 -10.547 1 85 97 MET A C 1
ATOM 748 O O . MET A 1 97 ? -6.285 -10.195 -9.422 1 85 97 MET A O 1
ATOM 752 N N . ILE A 1 98 ? -6.863 -10.023 -11.516 1 87.88 98 ILE A N 1
ATOM 753 C CA . ILE A 1 98 ? -7.27 -8.625 -11.406 1 87.88 98 ILE A CA 1
ATOM 754 C C . ILE A 1 98 ? -8.391 -8.492 -10.383 1 87.88 98 ILE A C 1
ATOM 756 O O . ILE A 1 98 ? -8.344 -7.629 -9.508 1 87.88 98 ILE A O 1
ATOM 760 N N . GLN A 1 99 ? -9.312 -9.297 -10.516 1 91.94 99 GLN A N 1
ATOM 761 C CA . GLN A 1 99 ? -10.469 -9.219 -9.625 1 91.94 99 GLN A CA 1
ATOM 762 C C . GLN A 1 99 ? -10.07 -9.484 -8.172 1 91.94 99 GLN A C 1
ATOM 764 O O . GLN A 1 99 ? -10.469 -8.742 -7.27 1 91.94 99 GLN A O 1
ATOM 769 N N . ILE A 1 100 ? -9.281 -10.5 -7.941 1 88.69 100 ILE A N 1
ATOM 770 C CA . ILE A 1 100 ? -8.961 -10.914 -6.578 1 88.69 100 ILE A CA 1
ATOM 771 C C . ILE A 1 100 ? -8.109 -9.844 -5.898 1 88.69 100 ILE A C 1
ATOM 773 O O . ILE A 1 100 ? -8.352 -9.492 -4.742 1 88.69 100 ILE A O 1
ATOM 777 N N . VAL A 1 101 ? -7.164 -9.297 -6.547 1 89 101 VAL A N 1
ATOM 778 C CA . VAL A 1 101 ? -6.262 -8.32 -5.953 1 89 101 VAL A CA 1
ATOM 779 C C . VAL A 1 101 ? -7 -6.996 -5.75 1 89 101 VAL A C 1
ATOM 781 O O . VAL A 1 101 ? -7.023 -6.457 -4.641 1 89 101 VAL A O 1
ATOM 784 N N . CYS A 1 102 ? -7.645 -6.543 -6.73 1 93 102 CYS A N 1
ATOM 785 C CA . CYS A 1 102 ? -8.242 -5.215 -6.703 1 93 102 CYS A CA 1
ATOM 786 C C . CYS A 1 102 ? -9.43 -5.168 -5.754 1 93 102 CYS A C 1
ATOM 788 O O . CYS A 1 102 ? -9.586 -4.219 -4.984 1 93 102 CYS A O 1
ATOM 790 N N . LEU A 1 103 ? -10.297 -6.145 -5.777 1 93.88 103 LEU A N 1
ATOM 791 C CA . LEU A 1 103 ? -11.469 -6.137 -4.91 1 93.88 103 LEU A CA 1
ATOM 792 C C . LEU A 1 103 ? -11.07 -6.359 -3.455 1 93.88 103 LEU A C 1
ATOM 794 O O . LEU A 1 103 ? -11.727 -5.855 -2.541 1 93.88 103 LEU A O 1
ATOM 798 N N . THR A 1 104 ? -10 -7.066 -3.291 1 90.94 104 THR A N 1
ATOM 799 C CA . THR A 1 104 ? -9.57 -7.371 -1.93 1 90.94 104 THR A CA 1
ATOM 800 C C . THR A 1 104 ? -8.977 -6.137 -1.259 1 90.94 104 THR A C 1
ATOM 802 O O . THR A 1 104 ? -9.219 -5.891 -0.075 1 90.94 104 THR A O 1
ATOM 805 N N . ILE A 1 105 ? -8.312 -5.336 -2.002 1 92.62 105 ILE A N 1
ATOM 806 C CA . ILE A 1 105 ? -7.594 -4.234 -1.369 1 92.62 105 ILE A CA 1
ATOM 807 C C . ILE A 1 105 ? -8.492 -3.002 -1.3 1 92.62 105 ILE A C 1
ATOM 809 O O . ILE A 1 105 ? -8.211 -2.059 -0.559 1 92.62 105 ILE A O 1
ATOM 813 N N . ALA A 1 106 ? -9.562 -2.947 -2.049 1 94.62 106 ALA A N 1
ATOM 814 C CA . ALA A 1 106 ? -10.383 -1.748 -2.227 1 94.62 106 ALA A CA 1
ATOM 815 C C . ALA A 1 106 ? -10.906 -1.234 -0.888 1 94.62 106 ALA A C 1
ATOM 817 O O . ALA A 1 106 ? -10.789 -0.044 -0.587 1 94.62 106 ALA A O 1
ATOM 818 N N . PRO A 1 107 ? -11.406 -2.064 -0.002 1 92.06 107 PRO A N 1
ATOM 819 C CA . PRO A 1 107 ? -11.977 -1.567 1.251 1 92.06 107 PRO A CA 1
ATOM 820 C C . PRO A 1 107 ? -10.945 -0.878 2.141 1 92.06 107 PRO A C 1
ATOM 822 O O . PRO A 1 107 ? -11.297 -0.027 2.959 1 92.06 107 PRO A O 1
ATOM 825 N N . VAL A 1 108 ? -9.75 -1.224 1.954 1 91.56 108 VAL A N 1
ATOM 826 C CA . VAL A 1 108 ? -8.688 -0.637 2.762 1 91.56 108 VAL A CA 1
ATOM 827 C C . VAL A 1 108 ? -8.602 0.864 2.496 1 91.56 108 VAL A C 1
ATOM 829 O O . VAL A 1 108 ? -8.375 1.653 3.416 1 91.56 108 VAL A O 1
ATOM 832 N N . PHE A 1 109 ? -8.859 1.261 1.323 1 93.56 109 PHE A N 1
ATOM 833 C CA . PHE A 1 109 ? -8.797 2.67 0.952 1 93.56 109 PHE A CA 1
ATOM 834 C C . PHE A 1 109 ? -9.969 3.438 1.554 1 93.56 109 PHE A C 1
ATOM 836 O O . PHE A 1 109 ? -9.805 4.57 2.01 1 93.56 109 PHE A O 1
ATOM 843 N N . PHE A 1 110 ? -11.141 2.83 1.578 1 94.56 110 PHE A N 1
ATOM 844 C CA . PHE A 1 110 ? -12.297 3.471 2.184 1 94.56 110 PHE A CA 1
ATOM 845 C C . PHE A 1 110 ? -12.102 3.65 3.684 1 94.56 110 PHE A C 1
ATOM 847 O O . PHE A 1 110 ? -12.414 4.707 4.234 1 94.56 110 PHE A O 1
ATOM 854 N N . SER A 1 111 ? -11.555 2.615 4.301 1 92.69 111 SER A N 1
ATOM 855 C CA . SER A 1 111 ? -11.312 2.697 5.738 1 92.69 111 SER A CA 1
ATOM 856 C C . SER A 1 111 ? -10.297 3.791 6.066 1 92.69 111 SER A C 1
ATOM 858 O O . SER A 1 111 ? -10.461 4.516 7.051 1 92.69 111 SER A O 1
ATOM 860 N N . ALA A 1 112 ? -9.273 3.869 5.23 1 89.88 112 ALA A N 1
ATOM 861 C CA . ALA A 1 112 ? -8.281 4.918 5.441 1 89.88 112 ALA A CA 1
ATOM 862 C C . ALA A 1 112 ? -8.93 6.301 5.395 1 89.88 112 ALA A C 1
ATOM 864 O O . ALA A 1 112 ? -8.594 7.176 6.199 1 89.88 112 ALA A O 1
ATOM 865 N N . SER A 1 113 ? -9.836 6.492 4.465 1 89.81 113 SER A N 1
ATOM 866 C CA . SER A 1 113 ? -10.547 7.762 4.363 1 89.81 113 SER A CA 1
ATOM 867 C C . SER A 1 113 ? -11.375 8.031 5.621 1 89.81 113 SER A C 1
ATOM 869 O O . SER A 1 113 ? -11.461 9.18 6.074 1 89.81 113 SER A O 1
ATOM 871 N N . ILE A 1 114 ? -11.922 7.023 6.141 1 91.25 114 ILE A N 1
ATOM 872 C CA . ILE A 1 114 ? -12.734 7.148 7.352 1 91.25 114 ILE A CA 1
ATOM 873 C C . ILE A 1 114 ? -11.836 7.527 8.531 1 91.25 114 ILE A C 1
ATOM 875 O O . ILE A 1 114 ? -12.18 8.406 9.32 1 91.25 114 ILE A O 1
ATOM 879 N N . TYR A 1 115 ? -10.648 6.914 8.641 1 88.88 115 TYR A N 1
ATOM 880 C CA . TYR A 1 115 ? -9.719 7.207 9.727 1 88.88 115 TYR A CA 1
ATOM 881 C C . TYR A 1 115 ? -9.305 8.672 9.703 1 88.88 115 TYR A C 1
ATOM 883 O O . TYR A 1 115 ? -9.312 9.344 10.734 1 88.88 115 TYR A O 1
ATOM 891 N N . VAL A 1 116 ? -8.984 9.125 8.562 1 83.69 116 VAL A N 1
ATOM 892 C CA . VAL A 1 116 ? -8.492 10.492 8.406 1 83.69 116 VAL A CA 1
ATOM 893 C C . VAL A 1 116 ? -9.609 11.484 8.719 1 83.69 116 VAL A C 1
ATOM 895 O O . VAL A 1 116 ? -9.391 12.469 9.43 1 83.69 116 VAL A O 1
ATOM 898 N N . THR A 1 117 ? -10.742 11.18 8.227 1 85.75 117 THR A N 1
ATOM 899 C CA . THR A 1 117 ? -11.891 12.062 8.422 1 85.75 117 THR A CA 1
ATOM 900 C C . THR A 1 117 ? -12.289 12.117 9.891 1 85.75 117 THR A C 1
ATOM 902 O O . THR A 1 117 ? -12.539 13.195 10.43 1 85.75 117 THR A O 1
ATOM 905 N N . LEU A 1 118 ? -12.305 11.008 10.461 1 84.5 118 LEU A N 1
ATOM 906 C CA . LEU A 1 118 ? -12.688 10.961 11.875 1 84.5 118 LEU A CA 1
ATOM 907 C C . LEU A 1 118 ? -11.656 11.688 12.734 1 84.5 118 LEU A C 1
ATOM 909 O O . LEU A 1 118 ? -12.023 12.414 13.664 1 84.5 118 LEU A O 1
ATOM 913 N N . SER A 1 119 ? -10.43 11.43 12.484 1 83.06 119 SER A N 1
ATOM 914 C CA . SER A 1 119 ? -9.367 12.109 13.219 1 83.06 119 SER A CA 1
ATOM 915 C C . SER A 1 119 ? -9.5 13.625 13.125 1 83.06 119 SER A C 1
ATOM 917 O O . SER A 1 119 ? -9.398 14.328 14.125 1 83.06 119 SER A O 1
ATOM 919 N N . LYS A 1 120 ? -9.742 14.125 11.969 1 80.88 120 LYS A N 1
ATOM 920 C CA . LYS A 1 120 ? -9.914 15.555 11.75 1 80.88 120 LYS A CA 1
ATOM 921 C C . LYS A 1 120 ? -11.156 16.078 12.469 1 80.88 120 LYS A C 1
ATOM 923 O O . LYS A 1 120 ? -11.141 17.172 13.039 1 80.88 120 LYS A O 1
ATOM 928 N N . ALA A 1 121 ? -12.172 15.375 12.367 1 79.75 121 ALA A N 1
ATOM 929 C CA . ALA A 1 121 ? -13.422 15.773 13 1 79.75 121 ALA A CA 1
ATOM 930 C C . ALA A 1 121 ? -13.273 15.859 14.516 1 79.75 121 ALA A C 1
ATOM 932 O O . ALA A 1 121 ? -13.75 16.797 15.148 1 79.75 121 ALA A O 1
ATOM 933 N N . ILE A 1 122 ? -12.602 14.93 15.078 1 79.19 122 ILE A N 1
ATOM 934 C CA . ILE A 1 122 ? -12.398 14.906 16.516 1 79.19 122 ILE A CA 1
ATOM 935 C C . ILE A 1 122 ? -11.484 16.062 16.922 1 79.19 122 ILE A C 1
ATOM 937 O O . ILE A 1 122 ? -11.719 16.719 17.953 1 79.19 122 ILE A O 1
ATOM 941 N N . ALA A 1 123 ? -10.492 16.297 16.172 1 76.81 123 ALA A N 1
ATOM 942 C CA . ALA A 1 123 ? -9.555 17.391 16.453 1 76.81 123 ALA A CA 1
ATOM 943 C C . ALA A 1 123 ? -10.25 18.75 16.359 1 76.81 123 ALA A C 1
ATOM 945 O O . ALA A 1 123 ? -9.914 19.672 17.109 1 76.81 123 ALA A O 1
ATOM 946 N N . TYR A 1 124 ? -11.156 18.797 15.539 1 75.62 124 TYR A N 1
ATOM 947 C CA . TYR A 1 124 ? -11.812 20.062 15.281 1 75.62 124 TYR A CA 1
ATOM 948 C C . TYR A 1 124 ? -12.953 20.297 16.266 1 75.62 124 TYR A C 1
ATOM 950 O O . TYR A 1 124 ? -13.117 21.422 16.781 1 75.62 124 TYR A O 1
ATOM 958 N N . PHE A 1 125 ? -13.711 19.406 16.547 1 72.12 125 PHE A N 1
ATOM 959 C CA . PHE A 1 125 ? -14.945 19.641 17.281 1 72.12 125 PHE A CA 1
ATOM 960 C C . PHE A 1 125 ? -14.75 19.375 18.781 1 72.12 125 PHE A C 1
ATOM 962 O O . PHE A 1 125 ? -15.281 20.094 19.625 1 72.12 125 PHE A O 1
ATOM 969 N N . THR A 1 126 ? -14.156 18.312 19.062 1 68.94 126 THR A N 1
ATOM 970 C CA . THR A 1 126 ? -14.125 17.953 20.469 1 68.94 126 THR A CA 1
ATOM 971 C C . THR A 1 126 ? -12.805 17.297 20.844 1 68.94 126 THR A C 1
ATOM 973 O O . THR A 1 126 ? -12.781 16.156 21.312 1 68.94 126 THR A O 1
ATOM 976 N N . PRO A 1 127 ? -11.797 18.062 20.703 1 68.38 127 PRO A N 1
ATOM 977 C CA . PRO A 1 127 ? -10.508 17.438 21.031 1 68.38 127 PRO A CA 1
ATOM 978 C C . PRO A 1 127 ? -10.414 17 22.484 1 68.38 127 PRO A C 1
ATOM 980 O O . PRO A 1 127 ? -9.688 16.047 22.812 1 68.38 127 PRO A O 1
ATOM 983 N N . ASP A 1 128 ? -11.273 17.578 23.297 1 70.62 128 ASP A N 1
ATOM 984 C CA . ASP A 1 128 ? -11.219 17.297 24.734 1 70.62 128 ASP A CA 1
ATOM 985 C C . ASP A 1 128 ? -11.922 15.984 25.078 1 70.62 128 ASP A C 1
ATOM 987 O O . ASP A 1 128 ? -11.656 15.383 26.109 1 70.62 128 ASP A O 1
ATOM 991 N N . LEU A 1 129 ? -12.727 15.602 24.266 1 66.69 129 LEU A N 1
ATOM 992 C CA . LEU A 1 129 ? -13.516 14.414 24.578 1 66.69 129 LEU A CA 1
ATOM 993 C C . LEU A 1 129 ? -12.781 13.148 24.156 1 66.69 129 LEU A C 1
ATOM 995 O O . LEU A 1 129 ? -13.133 12.047 24.578 1 66.69 129 LEU A O 1
ATOM 999 N N . SER A 1 130 ? -11.719 13.391 23.391 1 67.44 130 SER A N 1
ATOM 1000 C CA . SER A 1 130 ? -11.016 12.203 22.938 1 67.44 130 SER A CA 1
ATOM 1001 C C . SER A 1 130 ? -9.977 11.742 23.953 1 67.44 130 SER A C 1
ATOM 1003 O O . SER A 1 130 ? -9.297 12.57 24.562 1 67.44 130 SER A O 1
ATOM 1005 N N . ARG A 1 131 ? -10.094 10.461 24.344 1 67.38 131 ARG A N 1
ATOM 1006 C CA . ARG A 1 131 ? -9.125 9.898 25.281 1 67.38 131 ARG A CA 1
ATOM 1007 C C . ARG A 1 131 ? -7.711 9.977 24.719 1 67.38 131 ARG A C 1
ATOM 1009 O O . ARG A 1 131 ? -6.75 10.148 25.469 1 67.38 131 ARG A O 1
ATOM 1016 N N . PHE A 1 132 ? -7.68 9.75 23.438 1 67.62 132 PHE A N 1
ATOM 1017 C CA . PHE A 1 132 ? -6.383 9.734 22.766 1 67.62 132 PHE A CA 1
ATOM 1018 C C . PHE A 1 132 ? -6.254 10.914 21.812 1 67.62 132 PHE A C 1
ATOM 1020 O O . PHE A 1 132 ? -7.262 11.492 21.391 1 67.62 132 PHE A O 1
ATOM 1027 N N . ARG A 1 133 ? -5.07 11.203 21.641 1 74 133 ARG A N 1
ATOM 1028 C CA . ARG A 1 133 ? -4.816 12.258 20.656 1 74 133 ARG A CA 1
ATOM 1029 C C . ARG A 1 133 ? -5.406 11.898 19.297 1 74 133 ARG A C 1
ATOM 1031 O O . ARG A 1 133 ? -5.164 10.805 18.781 1 74 133 ARG A O 1
ATOM 1038 N N . PRO A 1 134 ? -6.285 12.633 18.797 1 74.81 134 PRO A N 1
ATOM 1039 C CA . PRO A 1 134 ? -6.941 12.352 17.516 1 74.81 134 PRO A CA 1
ATOM 1040 C C . PRO A 1 134 ? -5.949 12.008 16.406 1 74.81 134 PRO A C 1
ATOM 1042 O O . PRO A 1 134 ? -6.273 11.234 15.5 1 74.81 134 PRO A O 1
ATOM 1045 N N . GLN A 1 135 ? -4.785 12.43 16.578 1 74.75 135 GLN A N 1
ATOM 1046 C CA . GLN A 1 135 ? -3.771 12.195 15.547 1 74.75 135 GLN A CA 1
ATOM 1047 C C . GLN A 1 135 ? -3.316 10.734 15.555 1 74.75 135 GLN A C 1
ATOM 1049 O O . GLN A 1 135 ? -2.805 10.242 14.547 1 74.75 135 GLN A O 1
ATOM 1054 N N . LEU A 1 136 ? -3.598 10.141 16.625 1 73 136 LEU A N 1
ATOM 1055 C CA . LEU A 1 136 ? -3.176 8.75 16.75 1 73 136 LEU A CA 1
ATOM 1056 C C . LEU A 1 136 ? -4.012 7.848 15.836 1 73 136 LEU A C 1
ATOM 1058 O O . LEU A 1 136 ? -3.537 6.805 15.383 1 73 136 LEU A O 1
ATOM 1062 N N . PHE A 1 137 ? -5.23 8.281 15.531 1 73.94 137 PHE A N 1
ATOM 1063 C CA . PHE A 1 137 ? -6.105 7.473 14.688 1 73.94 137 PHE A CA 1
ATOM 1064 C C . PHE A 1 137 ? -5.512 7.309 13.289 1 73.94 137 PHE A C 1
ATOM 1066 O O . PHE A 1 137 ? -5.441 6.195 12.766 1 73.94 137 PHE A O 1
ATOM 1073 N N . TYR A 1 138 ? -5.043 8.281 12.734 1 76.25 138 TYR A N 1
ATOM 1074 C CA . TYR A 1 138 ? -4.559 8.141 11.367 1 76.25 138 TYR A CA 1
ATOM 1075 C C . TYR A 1 138 ? -3.117 7.641 11.352 1 76.25 138 TYR A C 1
ATOM 1077 O O . TYR A 1 138 ? -2.725 6.883 10.461 1 76.25 138 TYR A O 1
ATOM 1085 N N . TRP A 1 139 ? -2.348 7.891 12.453 1 76.5 139 TRP A N 1
ATOM 1086 C CA . TRP A 1 139 ? -0.934 7.531 12.43 1 76.5 139 TRP A CA 1
ATOM 1087 C C . TRP A 1 139 ? -0.735 6.07 12.805 1 76.5 139 TRP A C 1
ATOM 1089 O O . TRP A 1 139 ? 0.301 5.477 12.5 1 76.5 139 TRP A O 1
ATOM 1099 N N . ILE A 1 140 ? -1.71 5.5 13.383 1 81.38 140 ILE A N 1
ATOM 1100 C CA . ILE A 1 140 ? -1.602 4.098 13.773 1 81.38 140 ILE A CA 1
ATOM 1101 C C . ILE A 1 140 ? -2.379 3.225 12.789 1 81.38 140 ILE A C 1
ATOM 1103 O O . ILE A 1 140 ? -1.853 2.232 12.281 1 81.38 140 ILE A O 1
ATOM 1107 N N . PHE A 1 141 ? -3.516 3.645 12.438 1 89.38 141 PHE A N 1
ATOM 1108 C CA . PHE A 1 141 ? -4.414 2.777 11.68 1 89.38 141 PHE A CA 1
ATOM 1109 C C . PHE A 1 141 ? -4.055 2.783 10.203 1 89.38 141 PHE A C 1
ATOM 1111 O O . PHE A 1 141 ? -4.164 1.759 9.523 1 89.38 141 PHE A O 1
ATOM 1118 N N . VAL A 1 142 ? -3.572 3.91 9.727 1 86.94 142 VAL A N 1
ATOM 1119 C CA . VAL A 1 142 ? -3.27 3.996 8.305 1 86.94 142 VAL A CA 1
ATOM 1120 C C . VAL A 1 142 ? -2.068 3.111 7.973 1 86.94 142 VAL A C 1
ATOM 1122 O O . VAL A 1 142 ? -2.119 2.307 7.039 1 86.94 142 VAL A O 1
ATOM 1125 N N . PRO A 1 143 ? -0.968 3.174 8.773 1 86.88 143 PRO A N 1
ATOM 1126 C CA . PRO A 1 143 ? 0.151 2.268 8.5 1 86.88 143 PRO A CA 1
ATOM 1127 C C . PRO A 1 143 ? -0.241 0.796 8.617 1 86.88 143 PRO A C 1
ATOM 1129 O O . PRO A 1 143 ? 0.252 -0.04 7.855 1 86.88 143 PRO A O 1
ATOM 1132 N N . LEU A 1 144 ? -1.052 0.514 9.547 1 91.12 144 LEU A N 1
ATOM 1133 C CA . LEU A 1 144 ? -1.526 -0.86 9.672 1 91.12 144 LEU A CA 1
ATOM 1134 C C . LEU A 1 144 ? -2.324 -1.274 8.438 1 91.12 144 LEU A C 1
ATOM 1136 O O . LEU A 1 144 ? -2.215 -2.414 7.977 1 91.12 144 LEU A O 1
ATOM 1140 N N . ASP A 1 145 ? -3.08 -0.381 7.922 1 91.69 145 ASP A N 1
ATOM 1141 C CA . ASP A 1 145 ? -3.828 -0.628 6.691 1 91.69 145 ASP A CA 1
ATOM 1142 C C . ASP A 1 145 ? -2.887 -0.887 5.52 1 91.69 145 ASP A C 1
ATOM 1144 O O . ASP A 1 145 ? -3.178 -1.716 4.652 1 91.69 145 ASP A O 1
ATOM 1148 N N . VAL A 1 146 ? -1.817 -0.155 5.516 1 90.19 146 VAL A N 1
ATOM 1149 C CA . VAL A 1 146 ? -0.848 -0.329 4.441 1 90.19 146 VAL A CA 1
ATOM 1150 C C . VAL A 1 146 ? -0.249 -1.731 4.504 1 90.19 146 VAL A C 1
ATOM 1152 O O . VAL A 1 146 ? -0.068 -2.385 3.477 1 90.19 146 VAL A O 1
ATOM 1155 N N . VAL A 1 147 ? 0.001 -2.16 5.68 1 90.25 147 VAL A N 1
ATOM 1156 C CA . VAL A 1 147 ? 0.514 -3.514 5.859 1 90.25 147 VAL A CA 1
ATOM 1157 C C . VAL A 1 147 ? -0.511 -4.527 5.355 1 90.25 147 VAL A C 1
ATOM 1159 O O . VAL A 1 147 ? -0.163 -5.465 4.637 1 90.25 147 VAL A O 1
ATOM 1162 N N . CYS A 1 148 ? -1.717 -4.34 5.707 1 93.56 148 CYS A N 1
ATOM 1163 C CA . CYS A 1 148 ? -2.785 -5.211 5.227 1 93.56 148 CYS A CA 1
ATOM 1164 C C . CYS A 1 148 ? -2.857 -5.199 3.705 1 93.56 148 CYS A C 1
ATOM 1166 O O . CYS A 1 148 ? -3.055 -6.242 3.08 1 93.56 148 CYS A O 1
ATOM 1168 N N . LEU A 1 149 ? -2.701 -4.031 3.182 1 92.25 149 LEU A N 1
ATOM 1169 C CA . LEU A 1 149 ? -2.768 -3.844 1.736 1 92.25 149 LEU A CA 1
ATOM 1170 C C . LEU A 1 149 ? -1.675 -4.641 1.033 1 92.25 149 LEU A C 1
ATOM 1172 O O . LEU A 1 149 ? -1.947 -5.355 0.064 1 92.25 149 LEU A O 1
ATOM 1176 N N . VAL A 1 150 ? -0.521 -4.586 1.535 1 91.69 150 VAL A N 1
ATOM 1177 C CA . VAL A 1 150 ? 0.628 -5.262 0.944 1 91.69 150 VAL A CA 1
ATOM 1178 C C . VAL A 1 150 ? 0.448 -6.773 1.052 1 91.69 150 VAL A C 1
ATOM 1180 O O . VAL A 1 150 ? 0.639 -7.5 0.073 1 91.69 150 VAL A O 1
ATOM 1183 N N . LEU A 1 151 ? 0.059 -7.203 2.223 1 91.31 151 LEU A N 1
ATOM 1184 C CA . LEU A 1 151 ? -0.141 -8.633 2.441 1 91.31 151 LEU A CA 1
ATOM 1185 C C . LEU A 1 151 ? -1.236 -9.172 1.528 1 91.31 151 LEU A C 1
ATOM 1187 O O . LEU A 1 151 ? -1.08 -10.242 0.926 1 91.31 151 LEU A O 1
ATOM 1191 N N . GLN A 1 152 ? -2.256 -8.438 1.405 1 91.69 152 GLN A N 1
ATOM 1192 C CA . GLN A 1 152 ? -3.393 -8.891 0.608 1 91.69 152 GLN A CA 1
ATOM 1193 C C . GLN A 1 152 ? -3.066 -8.852 -0.882 1 91.69 152 GLN A C 1
ATOM 1195 O O . GLN A 1 152 ? -3.459 -9.75 -1.631 1 91.69 152 GLN A O 1
ATOM 1200 N N . ALA A 1 153 ? -2.391 -7.812 -1.302 1 91.69 153 ALA A N 1
ATOM 1201 C CA . ALA A 1 153 ? -2.006 -7.734 -2.709 1 91.69 153 ALA A CA 1
ATOM 1202 C C . ALA A 1 153 ? -1.039 -8.859 -3.076 1 91.69 153 ALA A C 1
ATOM 1204 O O . ALA A 1 153 ? -1.247 -9.562 -4.062 1 91.69 153 ALA A O 1
ATOM 1205 N N . ALA A 1 154 ? -0.044 -9.062 -2.242 1 89.31 154 ALA A N 1
ATOM 1206 C CA . ALA A 1 154 ? 0.938 -10.117 -2.469 1 89.31 154 ALA A CA 1
ATOM 1207 C C . ALA A 1 154 ? 0.3 -11.5 -2.332 1 89.31 154 ALA A C 1
ATOM 1209 O O . ALA A 1 154 ? 0.506 -12.375 -3.18 1 89.31 154 ALA A O 1
ATOM 1210 N N . GLY A 1 155 ? -0.41 -11.695 -1.268 1 87.62 155 GLY A N 1
ATOM 1211 C CA . GLY A 1 155 ? -1.064 -12.969 -1.047 1 87.62 155 GLY A CA 1
ATOM 1212 C C . GLY A 1 155 ? -2.09 -13.312 -2.113 1 87.62 155 GLY A C 1
ATOM 1213 O O . GLY A 1 155 ? -2.18 -14.461 -2.553 1 87.62 155 GLY A O 1
ATOM 1214 N N . GLY A 1 156 ? -2.895 -12.344 -2.438 1 85.5 156 GLY A N 1
ATOM 1215 C CA . GLY A 1 156 ? -3.857 -12.547 -3.508 1 85.5 156 GLY A CA 1
ATOM 1216 C C . GLY A 1 156 ? -3.213 -12.953 -4.82 1 85.5 156 GLY A C 1
ATOM 1217 O O . GLY A 1 156 ? -3.68 -13.883 -5.48 1 85.5 156 GLY A O 1
ATOM 1218 N N . ALA A 1 157 ? -2.178 -12.305 -5.199 1 84.75 157 ALA A N 1
ATOM 1219 C CA . ALA A 1 157 ? -1.469 -12.625 -6.438 1 84.75 157 ALA A CA 1
ATOM 1220 C C . ALA A 1 157 ? -0.829 -14.008 -6.363 1 84.75 157 ALA A C 1
ATOM 1222 O O . ALA A 1 157 ? -0.906 -14.789 -7.316 1 84.75 157 ALA A O 1
ATOM 1223 N N . LEU A 1 158 ? -0.307 -14.367 -5.27 1 83.19 158 LEU A N 1
ATOM 1224 C CA . LEU A 1 158 ? 0.371 -15.641 -5.074 1 83.19 158 LEU A CA 1
ATOM 1225 C C . LEU A 1 158 ? -0.624 -16.797 -5.113 1 83.19 158 LEU A C 1
ATOM 1227 O O . LEU A 1 158 ? -0.298 -17.891 -5.59 1 83.19 158 LEU A O 1
ATOM 1231 N N . SER A 1 159 ? -1.74 -16.609 -4.617 1 79.12 159 SER A N 1
ATOM 1232 C CA . SER A 1 159 ? -2.738 -17.672 -4.516 1 79.12 159 SER A CA 1
ATOM 1233 C C . SER A 1 159 ? -3.281 -18.047 -5.891 1 79.12 159 SER A C 1
ATOM 1235 O O . SER A 1 159 ? -3.822 -19.141 -6.07 1 79.12 159 SER A O 1
ATOM 1237 N N . THR A 1 160 ? -3.205 -17.188 -6.895 1 74.38 160 THR A N 1
ATOM 1238 C CA . THR A 1 160 ? -3.738 -17.484 -8.219 1 74.38 160 THR A CA 1
ATOM 1239 C C . THR A 1 160 ? -2.809 -18.422 -8.984 1 74.38 160 THR A C 1
ATOM 1241 O O . THR A 1 160 ? -3.229 -19.078 -9.945 1 74.38 160 THR A O 1
ATOM 1244 N N . ASN A 1 161 ? -1.553 -18.516 -8.742 1 62.56 161 ASN A N 1
ATOM 1245 C CA . ASN A 1 161 ? -0.6 -19.312 -9.5 1 62.56 161 ASN A CA 1
ATOM 1246 C C . ASN A 1 161 ? -0.668 -20.797 -9.109 1 62.56 161 ASN A C 1
ATOM 1248 O O . ASN A 1 161 ? -0.298 -21.656 -9.898 1 62.56 161 ASN A O 1
ATOM 1252 N N . SER A 1 162 ? -0.867 -21.125 -7.77 1 55.22 162 SER A N 1
ATOM 1253 C CA . SER A 1 162 ? -0.771 -22.531 -7.391 1 55.22 162 SER A CA 1
ATOM 1254 C C . SER A 1 162 ? -2.131 -23.219 -7.465 1 55.22 162 SER A C 1
ATOM 1256 O O . SER A 1 162 ? -2.32 -24.297 -6.898 1 55.22 162 SER A O 1
ATOM 1258 N N . THR A 1 163 ? -2.771 -23.031 -8.547 1 48.88 163 THR A N 1
ATOM 1259 C CA . THR A 1 163 ? -4.09 -23.656 -8.625 1 48.88 163 THR A CA 1
ATOM 1260 C C . THR A 1 163 ? -4.746 -23.703 -7.246 1 48.88 163 THR A C 1
ATOM 1262 O O . THR A 1 163 ? -5.332 -24.719 -6.867 1 48.88 163 THR A O 1
ATOM 1265 N N . GLY A 1 164 ? -4.559 -22.688 -6.516 1 50.16 164 GLY A N 1
ATOM 1266 C CA . GLY A 1 164 ? -5.195 -22.703 -5.211 1 50.16 164 GLY A CA 1
ATOM 1267 C C . GLY A 1 164 ? -4.566 -23.719 -4.262 1 50.16 164 GLY A C 1
ATOM 1268 O O . GLY A 1 164 ? -4.938 -23.781 -3.086 1 50.16 164 GLY A O 1
ATOM 1269 N N . SER A 1 165 ? -3.621 -24.516 -4.855 1 52.12 165 SER A N 1
ATOM 1270 C CA . SER A 1 165 ? -3.051 -25.547 -3.988 1 52.12 165 SER A CA 1
ATOM 1271 C C . SER A 1 165 ? -1.914 -24.984 -3.141 1 52.12 165 SER A C 1
ATOM 1273 O O . SER A 1 165 ? -1.482 -25.625 -2.176 1 52.12 165 SER A O 1
ATOM 1275 N N . ASP A 1 166 ? -1.469 -23.844 -3.645 1 59.62 166 ASP A N 1
ATOM 1276 C CA . ASP A 1 166 ? -0.4 -23.312 -2.807 1 59.62 166 ASP A CA 1
ATOM 1277 C C . ASP A 1 166 ? -0.964 -22.641 -1.55 1 59.62 166 ASP A C 1
ATOM 1279 O O . ASP A 1 166 ? -1.502 -21.547 -1.612 1 59.62 166 ASP A O 1
ATOM 1283 N N . GLU A 1 167 ? -1.021 -23.359 -0.552 1 74.56 167 GLU A N 1
ATOM 1284 C CA . GLU A 1 167 ? -1.524 -22.984 0.768 1 74.56 167 GLU A CA 1
ATOM 1285 C C . GLU A 1 167 ? -0.804 -21.75 1.309 1 74.56 167 GLU A C 1
ATOM 1287 O O . GLU A 1 167 ? -1.384 -20.969 2.062 1 74.56 167 GLU A O 1
ATOM 1292 N N . ASN A 1 168 ? 0.36 -21.469 0.67 1 75.88 168 ASN A N 1
ATOM 1293 C CA . ASN A 1 168 ? 1.11 -20.344 1.241 1 75.88 168 ASN A CA 1
ATOM 1294 C C . ASN A 1 168 ? 0.52 -19 0.83 1 75.88 168 ASN A C 1
ATOM 1296 O O . ASN A 1 168 ? 0.389 -18.094 1.656 1 75.88 168 ASN A O 1
ATOM 1300 N N . GLY A 1 169 ? 0.144 -18.906 -0.496 1 79.06 169 GLY A N 1
ATOM 1301 C CA . GLY A 1 169 ? -0.481 -17.672 -0.945 1 79.06 169 GLY A CA 1
ATOM 1302 C C . GLY A 1 169 ? -1.794 -17.375 -0.245 1 79.06 169 GLY A C 1
ATOM 1303 O O . GLY A 1 169 ? -2.049 -16.234 0.154 1 79.06 169 GLY A O 1
ATOM 1304 N N . VAL A 1 170 ? -2.537 -18.406 -0.028 1 83.81 170 VAL A N 1
ATOM 1305 C CA . VAL A 1 170 ? -3.826 -18.281 0.643 1 83.81 170 VAL A CA 1
ATOM 1306 C C . VAL A 1 170 ? -3.611 -17.859 2.098 1 83.81 170 VAL A C 1
ATOM 1308 O O . VAL A 1 170 ? -4.32 -17 2.617 1 83.81 170 VAL A O 1
ATOM 1311 N N . ASN A 1 171 ? -2.609 -18.359 2.684 1 86.38 171 ASN A N 1
ATOM 1312 C CA . ASN A 1 171 ? -2.32 -18.031 4.078 1 86.38 171 ASN A CA 1
ATOM 1313 C C . ASN A 1 171 ? -1.868 -16.594 4.242 1 86.38 171 ASN A C 1
ATOM 1315 O O . ASN A 1 171 ? -2.246 -15.922 5.203 1 86.38 171 ASN A O 1
ATOM 1319 N N . ILE A 1 172 ? -1.078 -16.172 3.344 1 85.19 172 ILE A N 1
ATOM 1320 C CA . ILE A 1 172 ? -0.603 -14.789 3.398 1 85.19 172 ILE A CA 1
ATOM 1321 C C . ILE A 1 172 ? -1.769 -13.828 3.164 1 85.19 172 ILE A C 1
ATOM 1323 O O . ILE A 1 172 ? -1.9 -12.82 3.859 1 85.19 172 ILE A O 1
ATOM 1327 N N . SER A 1 173 ? -2.59 -14.172 2.191 1 88.06 173 SER A N 1
ATOM 1328 C CA . SER A 1 173 ? -3.785 -13.367 1.951 1 88.06 173 SER A CA 1
ATOM 1329 C C . SER A 1 173 ? -4.691 -13.352 3.178 1 88.06 173 SER A C 1
ATOM 1331 O O . SER A 1 173 ? -5.191 -12.297 3.57 1 88.06 173 SER A O 1
ATOM 1333 N N . MET A 1 174 ? -4.836 -14.508 3.799 1 90.38 174 MET A N 1
ATOM 1334 C CA . MET A 1 174 ? -5.672 -14.641 4.988 1 90.38 174 MET A CA 1
ATOM 1335 C C . MET A 1 174 ? -5.109 -13.82 6.145 1 90.38 174 MET A C 1
ATOM 1337 O O . MET A 1 174 ? -5.863 -13.18 6.883 1 90.38 174 MET A O 1
ATOM 1341 N N . ALA A 1 175 ? -3.838 -13.836 6.27 1 91.12 175 ALA A N 1
ATOM 1342 C CA . ALA A 1 175 ? -3.205 -13.031 7.316 1 91.12 175 ALA A CA 1
ATOM 1343 C C . ALA A 1 175 ? -3.531 -11.555 7.152 1 91.12 175 ALA A C 1
ATOM 1345 O O . ALA A 1 175 ? -3.838 -10.867 8.125 1 91.12 175 ALA A O 1
ATOM 1346 N N . GLY A 1 176 ? -3.451 -11.055 5.926 1 92.62 176 GLY A N 1
ATOM 1347 C CA . GLY A 1 176 ? -3.805 -9.672 5.664 1 92.62 176 GLY A CA 1
ATOM 1348 C C . GLY A 1 176 ? -5.262 -9.359 5.957 1 92.62 176 GLY A C 1
ATOM 1349 O O . GLY A 1 176 ? -5.578 -8.312 6.516 1 92.62 176 GLY A O 1
ATOM 1350 N N . LEU A 1 177 ? -6.125 -10.273 5.672 1 93.06 177 LEU A N 1
ATOM 1351 C CA . LEU A 1 177 ? -7.555 -10.078 5.879 1 93.06 177 LEU A CA 1
ATOM 1352 C C . LEU A 1 177 ? -7.898 -10.094 7.363 1 93.06 177 LEU A C 1
ATOM 1354 O O . LEU A 1 177 ? -8.633 -9.227 7.848 1 93.06 177 LEU A O 1
ATOM 1358 N N . VAL A 1 178 ? -7.371 -11.07 8.031 1 95.12 178 VAL A N 1
ATOM 1359 C CA . VAL A 1 178 ? -7.641 -11.18 9.461 1 95.12 178 VAL A CA 1
ATOM 1360 C C . VAL A 1 178 ? -7.105 -9.945 10.188 1 95.12 178 VAL A C 1
ATOM 1362 O O . VAL A 1 178 ? -7.781 -9.391 11.055 1 95.12 178 VAL A O 1
ATOM 1365 N N . LEU A 1 179 ? -5.941 -9.547 9.828 1 94.56 179 LEU A N 1
ATOM 1366 C CA . LEU A 1 179 ? -5.387 -8.328 10.414 1 94.56 179 LEU A CA 1
ATOM 1367 C C . LEU A 1 179 ? -6.293 -7.133 10.141 1 94.56 179 LEU A C 1
ATOM 1369 O O . LEU A 1 179 ? -6.504 -6.293 11.016 1 94.56 179 LEU A O 1
ATOM 1373 N N . GLN A 1 180 ? -6.805 -7.082 9 1 94.5 180 GLN A N 1
ATOM 1374 C CA . GLN A 1 180 ? -7.715 -6 8.641 1 94.5 180 GLN A CA 1
ATOM 1375 C C . GLN A 1 180 ? -8.961 -6.012 9.523 1 94.5 180 GLN A C 1
ATOM 1377 O O . GLN A 1 180 ? -9.391 -4.965 10.008 1 94.5 180 GLN A O 1
ATOM 1382 N N . VAL A 1 181 ? -9.508 -7.133 9.734 1 95.56 181 VAL A N 1
ATOM 1383 C CA . VAL A 1 181 ? -10.695 -7.27 10.57 1 95.56 181 VAL A CA 1
ATOM 1384 C C . VAL A 1 181 ? -10.383 -6.82 11.992 1 95.56 181 VAL A C 1
ATOM 1386 O O . VAL A 1 181 ? -11.156 -6.086 12.609 1 95.56 181 VAL A O 1
ATOM 1389 N N . ILE A 1 182 ? -9.258 -7.195 12.484 1 96 182 ILE A N 1
ATOM 1390 C CA . ILE A 1 182 ? -8.844 -6.82 13.836 1 96 182 ILE A CA 1
ATOM 1391 C C . ILE A 1 182 ? -8.672 -5.305 13.922 1 96 182 ILE A C 1
ATOM 1393 O O . ILE A 1 182 ? -9.18 -4.668 14.844 1 96 182 ILE A O 1
ATOM 1397 N N . VAL A 1 183 ? -8.023 -4.734 12.961 1 94.31 183 VAL A N 1
ATOM 1398 C CA . VAL A 1 183 ? -7.75 -3.301 12.945 1 94.31 183 VAL A CA 1
ATOM 1399 C C . VAL A 1 183 ? -9.062 -2.523 12.891 1 94.31 183 VAL A C 1
ATOM 1401 O O . VAL A 1 183 ? -9.273 -1.591 13.672 1 94.31 183 VAL A O 1
ATOM 1404 N N . ILE A 1 184 ? -9.938 -2.926 12.039 1 95.06 184 ILE A N 1
ATOM 1405 C CA . ILE A 1 184 ? -11.211 -2.227 11.891 1 95.06 184 ILE A CA 1
ATOM 1406 C C . ILE A 1 184 ? -12.039 -2.381 13.164 1 95.06 184 ILE A C 1
ATOM 1408 O O . ILE A 1 184 ? -12.688 -1.432 13.609 1 95.06 184 ILE A O 1
ATOM 1412 N N . THR A 1 185 ? -12.023 -3.547 13.75 1 95.81 185 THR A N 1
ATOM 1413 C CA . THR A 1 185 ? -12.773 -3.795 14.977 1 95.81 185 THR A CA 1
ATOM 1414 C C . THR A 1 185 ? -12.266 -2.908 16.109 1 95.81 185 THR A C 1
ATOM 1416 O O . THR A 1 185 ? -13.062 -2.301 16.828 1 95.81 185 THR A O 1
ATOM 1419 N N . VAL A 1 186 ? -10.992 -2.812 16.25 1 93.38 186 VAL A N 1
ATOM 1420 C CA . VAL A 1 186 ? -10.398 -1.955 17.266 1 93.38 186 VAL A CA 1
ATOM 1421 C C . VAL A 1 186 ? -10.766 -0.497 17 1 93.38 186 VAL A C 1
ATOM 1423 O O . VAL A 1 186 ? -11.102 0.248 17.922 1 93.38 186 VAL A O 1
ATOM 1426 N N . PHE A 1 187 ? -10.711 -0.147 15.797 1 92.12 187 PHE A N 1
ATOM 1427 C CA . PHE A 1 187 ? -11.086 1.211 15.422 1 92.12 187 PHE A CA 1
ATOM 1428 C C . PHE A 1 187 ? -12.539 1.495 15.805 1 92.12 187 PHE A C 1
ATOM 1430 O O . PHE A 1 187 ? -12.844 2.551 16.359 1 92.12 187 PHE A O 1
ATOM 1437 N N . ILE A 1 188 ? -13.406 0.602 15.477 1 92.81 188 ILE A N 1
ATOM 1438 C CA . ILE A 1 188 ? -14.828 0.766 15.773 1 92.81 188 ILE A CA 1
ATOM 1439 C C . ILE A 1 188 ? -15.031 0.887 17.281 1 92.81 188 ILE A C 1
ATOM 1441 O O . ILE A 1 188 ? -15.852 1.683 17.75 1 92.81 188 ILE A O 1
ATOM 1445 N N . ALA A 1 189 ? -14.273 0.123 18.047 1 91.75 189 ALA A N 1
ATOM 1446 C CA . ALA A 1 189 ? -14.359 0.204 19.5 1 91.75 189 ALA A CA 1
ATOM 1447 C C . ALA A 1 189 ? -13.969 1.592 20 1 91.75 189 ALA A C 1
ATOM 1449 O O . ALA A 1 189 ? -14.656 2.174 20.844 1 91.75 189 ALA A O 1
ATOM 1450 N N . PHE A 1 190 ? -12.93 2.121 19.469 1 87.44 190 PHE A N 1
ATOM 1451 C CA . PHE A 1 190 ? -12.5 3.465 19.828 1 87.44 190 PHE A CA 1
ATOM 1452 C C . PHE A 1 190 ? -13.516 4.504 19.359 1 87.44 190 PHE A C 1
ATOM 1454 O O . PHE A 1 190 ? -13.805 5.465 20.078 1 87.44 190 PHE A O 1
ATOM 1461 N N . PHE A 1 191 ? -13.992 4.285 18.172 1 87.44 191 PHE A N 1
ATOM 1462 C CA . PHE A 1 191 ? -14.984 5.199 17.625 1 87.44 191 PHE A CA 1
ATOM 1463 C C . PHE A 1 191 ? -16.266 5.18 18.453 1 87.44 191 PHE A C 1
ATOM 1465 O O . PHE A 1 191 ? -16.828 6.23 18.734 1 87.44 191 PHE A O 1
ATOM 1472 N N . ALA A 1 192 ? -16.688 4.031 18.844 1 88.31 192 ALA A N 1
ATOM 1473 C CA . ALA A 1 192 ? -17.875 3.891 19.672 1 88.31 192 ALA A CA 1
ATOM 1474 C C . ALA A 1 192 ? -17.672 4.547 21.031 1 88.31 192 ALA A C 1
ATOM 1476 O O . ALA A 1 192 ? -18.578 5.207 21.547 1 88.31 192 ALA A O 1
ATOM 1477 N N . ASP A 1 193 ? -16.547 4.348 21.641 1 86.31 193 ASP A N 1
ATOM 1478 C CA . ASP A 1 193 ? -16.234 4.98 22.922 1 86.31 193 ASP A CA 1
ATOM 1479 C C . ASP A 1 193 ? -16.312 6.504 22.812 1 86.31 193 ASP A C 1
ATOM 1481 O O . ASP A 1 193 ? -16.828 7.168 23.703 1 86.31 193 ASP A O 1
ATOM 1485 N N . TYR A 1 194 ? -15.781 6.977 21.75 1 83.75 194 TYR A N 1
ATOM 1486 C CA . TYR A 1 194 ? -15.836 8.414 21.516 1 83.75 194 TYR A CA 1
ATOM 1487 C C . TYR A 1 194 ? -17.281 8.891 21.375 1 83.75 194 TYR A C 1
ATOM 1489 O O . TYR A 1 194 ? -17.656 9.938 21.906 1 83.75 194 TYR A O 1
ATOM 1497 N N . MET A 1 195 ? -18.078 8.172 20.672 1 83.31 195 MET A N 1
ATOM 1498 C CA . MET A 1 195 ? -19.453 8.547 20.422 1 83.31 195 MET A CA 1
ATOM 1499 C C . MET A 1 195 ? -20.266 8.523 21.719 1 83.31 195 MET A C 1
ATOM 1501 O O . MET A 1 195 ? -21.125 9.367 21.938 1 83.31 195 MET A O 1
ATOM 1505 N N . ILE A 1 196 ? -19.984 7.582 22.531 1 84.88 196 ILE A N 1
ATOM 1506 C CA . ILE A 1 196 ? -20.688 7.469 23.797 1 84.88 196 ILE A CA 1
ATOM 1507 C C . ILE A 1 196 ? -20.312 8.641 24.703 1 84.88 196 ILE A C 1
ATOM 1509 O O . ILE A 1 196 ? -21.188 9.25 25.328 1 84.88 196 ILE A O 1
ATOM 1513 N N . ARG A 1 197 ? -19.062 8.953 24.734 1 82.94 197 ARG A N 1
ATOM 1514 C CA . ARG A 1 197 ? -18.625 10.086 25.547 1 82.94 197 ARG A CA 1
ATOM 1515 C C . ARG A 1 197 ? -19.188 11.398 25 1 82.94 197 ARG A C 1
ATOM 1517 O O . ARG A 1 197 ? -19.531 12.297 25.781 1 82.94 197 ARG A O 1
ATOM 1524 N N . TYR A 1 198 ? -19.141 11.414 23.781 1 78.94 198 TYR A N 1
ATOM 1525 C CA . TYR A 1 198 ? -19.688 12.602 23.141 1 78.94 198 TYR A CA 1
ATOM 1526 C C . TYR A 1 198 ? -21.172 12.781 23.484 1 78.94 198 TYR A C 1
ATOM 1528 O O . TYR A 1 198 ? -21.609 13.891 23.797 1 78.94 198 TYR A O 1
ATOM 1536 N N . GLN A 1 199 ? -21.938 11.789 23.469 1 78.69 199 GLN A N 1
ATOM 1537 C CA . GLN A 1 199 ? -23.359 11.836 23.797 1 78.69 199 GLN A CA 1
ATOM 1538 C C . GLN A 1 199 ? -23.578 12.141 25.266 1 78.69 199 GLN A C 1
ATOM 1540 O O . GLN A 1 199 ? -24.516 12.844 25.641 1 78.69 199 GLN A O 1
ATOM 1545 N N . ARG A 1 200 ? -22.703 11.719 26.062 1 81.56 200 ARG A N 1
ATOM 1546 C CA . ARG A 1 200 ? -22.828 11.891 27.516 1 81.56 200 ARG A CA 1
ATOM 1547 C C . ARG A 1 200 ? -22.422 13.297 27.938 1 81.56 200 ARG A C 1
ATOM 1549 O O . ARG A 1 200 ? -22.859 13.789 28.969 1 81.56 200 ARG A O 1
ATOM 1556 N N . SER A 1 201 ? -21.5 13.828 27.25 1 75.25 201 SER A N 1
ATOM 1557 C CA . SER A 1 201 ? -21.016 15.156 27.594 1 75.25 201 SER A CA 1
ATOM 1558 C C . SER A 1 201 ? -22.109 16.203 27.391 1 75.25 201 SER A C 1
ATOM 1560 O O . SER A 1 201 ? -21.984 17.328 27.875 1 75.25 201 SER A O 1
ATOM 1562 N N . GLY A 1 202 ? -23.266 15.938 26.906 1 64.81 202 GLY A N 1
ATOM 1563 C CA . GLY A 1 202 ? -24.344 16.891 26.703 1 64.81 202 GLY A CA 1
ATOM 1564 C C . GLY A 1 202 ? -24.125 17.797 25.5 1 64.81 202 GLY A C 1
ATOM 1565 O O . GLY A 1 202 ? -25 18.578 25.125 1 64.81 202 GLY A O 1
ATOM 1566 N N . ARG A 1 203 ? -22.922 17.766 25 1 61.66 203 ARG A N 1
ATOM 1567 C CA . ARG A 1 203 ? -22.594 18.609 23.844 1 61.66 203 ARG A CA 1
ATOM 1568 C C . ARG A 1 203 ? -23.328 18.141 22.594 1 61.66 203 ARG A C 1
ATOM 1570 O O . ARG A 1 203 ? -23.547 18.922 21.656 1 61.66 203 ARG A O 1
ATOM 1577 N N . ALA A 1 204 ? -23.75 16.953 22.656 1 58.78 204 ALA A N 1
ATOM 1578 C CA . ALA A 1 204 ? -24.516 16.359 21.547 1 58.78 204 ALA A CA 1
ATOM 1579 C C . ALA A 1 204 ? -25.828 17.094 21.344 1 58.78 204 ALA A C 1
ATOM 1581 O O . ALA A 1 204 ? -26.344 17.141 20.219 1 58.78 204 ALA A O 1
ATOM 1582 N N . ARG A 1 205 ? -26.344 17.625 22.438 1 56.38 205 ARG A N 1
ATOM 1583 C CA . ARG A 1 205 ? -27.625 18.328 22.391 1 56.38 205 ARG A CA 1
ATOM 1584 C C . ARG A 1 205 ? -27.531 19.594 21.547 1 56.38 205 ARG A C 1
ATOM 1586 O O . ARG A 1 205 ? -28.516 20.031 20.953 1 56.38 205 ARG A O 1
ATOM 1593 N N . THR A 1 206 ? -26.375 20.078 21.484 1 53.44 206 THR A N 1
ATOM 1594 C CA . THR A 1 206 ? -26.203 21.266 20.672 1 53.44 206 THR A CA 1
ATOM 1595 C C . THR A 1 206 ? -25.672 20.891 19.281 1 53.44 206 THR A C 1
ATOM 1597 O O . THR A 1 206 ? -25.375 21.781 18.469 1 53.44 206 THR A O 1
ATOM 1600 N N . PHE A 1 207 ? -25.719 19.578 19.203 1 58.97 207 PHE A N 1
ATOM 1601 C CA . PHE A 1 207 ? -25.109 19.094 17.984 1 58.97 207 PHE A CA 1
ATOM 1602 C C . PHE A 1 207 ? -26.031 19.344 16.781 1 58.97 207 PHE A C 1
ATOM 1604 O O . PHE A 1 207 ? -27.203 18.984 16.812 1 58.97 207 PHE A O 1
ATOM 1611 N N . ASP A 1 208 ? -25.484 20.141 15.805 1 67.5 208 ASP A N 1
ATOM 1612 C CA . ASP A 1 208 ? -26.016 20.469 14.484 1 67.5 208 ASP A CA 1
ATOM 1613 C C . ASP A 1 208 ? -26.359 19.219 13.695 1 67.5 208 ASP A C 1
ATOM 1615 O O . ASP A 1 208 ? -25.734 18.172 13.883 1 67.5 208 ASP A O 1
ATOM 1619 N N . TRP A 1 209 ? -27.609 19.031 13.312 1 77.75 209 TRP A N 1
ATOM 1620 C CA . TRP A 1 209 ? -28.094 17.953 12.469 1 77.75 209 TRP A CA 1
ATOM 1621 C C . TRP A 1 209 ? -27.031 17.531 11.453 1 77.75 209 TRP A C 1
ATOM 1623 O O . TRP A 1 209 ? -26.953 16.359 11.078 1 77.75 209 TRP A O 1
ATOM 1633 N N . ARG A 1 210 ? -26.172 18.297 11.102 1 79.12 210 ARG A N 1
ATOM 1634 C CA . ARG A 1 210 ? -25.125 18 10.133 1 79.12 210 ARG A CA 1
ATOM 1635 C C . ARG A 1 210 ? -24.078 17.047 10.719 1 79.12 210 ARG A C 1
ATOM 1637 O O . ARG A 1 210 ? -23.609 16.141 10.039 1 79.12 210 ARG A O 1
ATOM 1644 N N . LEU A 1 211 ? -23.797 17.25 11.953 1 81.94 211 LEU A N 1
ATOM 1645 C CA . LEU A 1 211 ? -22.797 16.422 12.617 1 81.94 211 LEU A CA 1
ATOM 1646 C C . LEU A 1 211 ? -23.344 15.016 12.867 1 81.94 211 LEU A C 1
ATOM 1648 O O . LEU A 1 211 ? -22.609 14.031 12.75 1 81.94 211 LEU A O 1
ATOM 1652 N N . LYS A 1 212 ? -24.594 14.984 13.203 1 83.62 212 LYS A N 1
ATOM 1653 C CA . LYS A 1 212 ? -25.234 13.688 13.43 1 83.62 212 LYS A CA 1
ATOM 1654 C C . LYS A 1 212 ? -25.234 12.844 12.156 1 83.62 212 LYS A C 1
ATOM 1656 O O . LYS A 1 212 ? -24.922 11.656 12.188 1 83.62 212 LYS A O 1
ATOM 1661 N N . ILE A 1 213 ? -25.578 13.453 11.102 1 86.81 213 ILE A N 1
ATOM 1662 C CA . ILE A 1 213 ? -25.609 12.75 9.82 1 86.81 213 ILE A CA 1
ATOM 1663 C C . ILE A 1 213 ? -24.203 12.359 9.406 1 86.81 213 ILE A C 1
ATOM 1665 O O . ILE A 1 213 ? -23.984 11.289 8.828 1 86.81 213 ILE A O 1
ATOM 1669 N N . PHE A 1 214 ? -23.281 13.203 9.734 1 89.19 214 PHE A N 1
ATOM 1670 C CA . PHE A 1 214 ? -21.891 12.953 9.43 1 89.19 214 PHE A CA 1
ATOM 1671 C C . PHE A 1 214 ? -21.391 11.703 10.141 1 89.19 214 PHE A C 1
ATOM 1673 O O . PHE A 1 214 ? -20.859 10.789 9.508 1 89.19 214 PHE A O 1
ATOM 1680 N N . PHE A 1 215 ? -21.688 11.578 11.43 1 87.38 215 PHE A N 1
ATOM 1681 C CA . PHE A 1 215 ? -21.234 10.438 12.211 1 87.38 215 PHE A CA 1
ATOM 1682 C C . PHE A 1 215 ? -22.016 9.18 11.852 1 87.38 215 PHE A C 1
ATOM 1684 O O . PHE A 1 215 ? -21.469 8.078 11.875 1 87.38 215 PHE A O 1
ATOM 1691 N N . LEU A 1 216 ? -23.219 9.383 11.516 1 89.94 216 LEU A N 1
ATOM 1692 C CA . LEU A 1 216 ? -24.031 8.242 11.086 1 89.94 216 LEU A CA 1
ATOM 1693 C C . LEU A 1 216 ? -23.484 7.664 9.781 1 89.94 216 LEU A C 1
ATOM 1695 O O . LEU A 1 216 ? -23.422 6.445 9.625 1 89.94 216 LEU A O 1
ATOM 1699 N N . GLY A 1 217 ? -23.109 8.531 8.859 1 93.19 217 GLY A N 1
ATOM 1700 C CA . GLY A 1 217 ? -22.531 8.086 7.602 1 93.19 217 GLY A CA 1
ATOM 1701 C C . GLY A 1 217 ? -21.234 7.309 7.793 1 93.19 217 GLY A C 1
ATOM 1702 O O . GLY A 1 217 ? -21.047 6.254 7.184 1 93.19 217 GLY A O 1
ATOM 1703 N N . LEU A 1 218 ? -20.438 7.789 8.664 1 93.25 218 LEU A N 1
ATOM 1704 C CA . LEU A 1 218 ? -19.188 7.113 8.938 1 93.25 218 LEU A CA 1
ATOM 1705 C C . LEU A 1 218 ? -19.422 5.766 9.617 1 93.25 218 LEU A C 1
ATOM 1707 O O . LEU A 1 218 ? -18.781 4.773 9.273 1 93.25 218 LEU A O 1
ATOM 1711 N N . SER A 1 219 ? -20.359 5.738 10.555 1 93.44 219 SER A N 1
ATOM 1712 C CA . SER A 1 219 ? -20.672 4.52 11.297 1 93.44 219 SER A CA 1
ATOM 1713 C C . SER A 1 219 ? -21.234 3.441 10.383 1 93.44 219 SER A C 1
ATOM 1715 O O . SER A 1 219 ? -20.797 2.289 10.422 1 93.44 219 SER A O 1
ATOM 1717 N N . VAL A 1 220 ? -22.125 3.84 9.578 1 95.56 220 VAL A N 1
ATOM 1718 C CA . VAL A 1 220 ? -22.734 2.891 8.656 1 95.56 220 VAL A CA 1
ATOM 1719 C C . VAL A 1 220 ? -21.672 2.33 7.711 1 95.56 220 VAL A C 1
ATOM 1721 O O . VAL A 1 220 ? -21.609 1.12 7.488 1 95.56 220 VAL A O 1
ATOM 1724 N N . SER A 1 221 ? -20.859 3.152 7.223 1 96.44 221 SER A N 1
ATOM 1725 C CA . SER A 1 221 ? -19.844 2.746 6.27 1 96.44 221 SER A CA 1
ATOM 1726 C C . SER A 1 221 ? -18.859 1.759 6.895 1 96.44 221 SER A C 1
ATOM 1728 O O . SER A 1 221 ? -18.594 0.692 6.332 1 96.44 221 SER A O 1
ATOM 1730 N N . ILE A 1 222 ? -18.406 2.055 8.078 1 95.44 222 ILE A N 1
ATOM 1731 C CA . ILE A 1 222 ? -17.359 1.239 8.672 1 95.44 222 ILE A CA 1
ATOM 1732 C C . ILE A 1 222 ? -17.922 -0.121 9.078 1 95.44 222 ILE A C 1
ATOM 1734 O O . ILE A 1 222 ? -17.219 -1.138 8.992 1 95.44 222 ILE A O 1
ATOM 1738 N N . VAL A 1 223 ? -19.141 -0.211 9.477 1 96.31 223 VAL A N 1
ATOM 1739 C CA . VAL A 1 223 ? -19.781 -1.466 9.875 1 96.31 223 VAL A CA 1
ATOM 1740 C C . VAL A 1 223 ? -19.984 -2.348 8.641 1 96.31 223 VAL A C 1
ATOM 1742 O O . VAL A 1 223 ? -19.75 -3.559 8.695 1 96.31 223 VAL A O 1
ATOM 1745 N N . LEU A 1 224 ? -20.359 -1.708 7.586 1 97.31 224 LEU A N 1
ATOM 1746 C CA . LEU A 1 224 ? -20.562 -2.457 6.352 1 97.31 224 LEU A CA 1
ATOM 1747 C C . LEU A 1 224 ? -19.219 -2.979 5.816 1 97.31 224 LEU A C 1
ATOM 1749 O O . LEU A 1 224 ? -19.156 -4.098 5.309 1 97.31 224 LEU A O 1
ATOM 1753 N N . ILE A 1 225 ? -18.188 -2.191 5.93 1 96.81 225 ILE A N 1
ATOM 1754 C CA . ILE A 1 225 ? -16.859 -2.609 5.5 1 96.81 225 ILE A CA 1
ATOM 1755 C C . ILE A 1 225 ? -16.391 -3.779 6.359 1 96.81 225 ILE A C 1
ATOM 1757 O O . ILE A 1 225 ? -15.82 -4.746 5.848 1 96.81 225 ILE A O 1
ATOM 1761 N N . LEU A 1 226 ? -16.672 -3.713 7.645 1 96.94 226 LEU A N 1
ATOM 1762 C CA . LEU A 1 226 ? -16.312 -4.805 8.539 1 96.94 226 LEU A CA 1
ATOM 1763 C C . LEU A 1 226 ? -17.031 -6.09 8.156 1 96.94 226 LEU A C 1
ATOM 1765 O O . LEU A 1 226 ? -16.438 -7.164 8.125 1 96.94 226 LEU A O 1
ATOM 1769 N N . ALA A 1 227 ? -18.25 -5.945 7.91 1 96.69 227 ALA A N 1
ATOM 1770 C CA . ALA A 1 227 ? -19.047 -7.105 7.5 1 96.69 227 ALA A CA 1
ATOM 1771 C C . ALA A 1 227 ? -18.469 -7.738 6.234 1 96.69 227 ALA A C 1
ATOM 1773 O O . ALA A 1 227 ? -18.375 -8.961 6.133 1 96.69 227 ALA A O 1
ATOM 1774 N N . ARG A 1 228 ? -18.109 -6.938 5.301 1 96.44 228 ARG A N 1
ATOM 1775 C CA . ARG A 1 228 ? -17.484 -7.422 4.066 1 96.44 228 ARG A CA 1
ATOM 1776 C C . ARG A 1 228 ? -16.172 -8.133 4.352 1 96.44 228 ARG A C 1
ATOM 1778 O O . ARG A 1 228 ? -15.891 -9.188 3.777 1 96.44 228 ARG A O 1
ATOM 1785 N N . CYS A 1 229 ? -15.383 -7.586 5.215 1 95.06 229 CYS A N 1
ATOM 1786 C CA . CYS A 1 229 ? -14.094 -8.188 5.551 1 95.06 229 CYS A CA 1
ATOM 1787 C C . CYS A 1 229 ? -14.289 -9.531 6.25 1 95.06 229 CYS A C 1
ATOM 1789 O O . CYS A 1 229 ? -13.555 -10.484 5.984 1 95.06 229 CYS A O 1
ATOM 1791 N N . ALA A 1 230 ? -15.234 -9.578 7.133 1 94.38 230 ALA A N 1
ATOM 1792 C CA . ALA A 1 230 ? -15.547 -10.828 7.816 1 94.38 230 ALA A CA 1
ATOM 1793 C C . ALA A 1 230 ? -16.016 -11.898 6.828 1 94.38 230 ALA A C 1
ATOM 1795 O O . ALA A 1 230 ? -15.625 -13.062 6.938 1 94.38 230 ALA A O 1
ATOM 1796 N N . TYR A 1 231 ? -16.812 -11.492 5.902 1 94.25 231 TYR A N 1
ATOM 1797 C CA . TYR A 1 231 ? -17.25 -12.414 4.863 1 94.25 231 TYR A CA 1
ATOM 1798 C C . TYR A 1 231 ? -16.078 -12.961 4.074 1 94.25 231 TYR A C 1
ATOM 1800 O O . TYR A 1 231 ? -16.016 -14.148 3.768 1 94.25 231 TYR A O 1
ATOM 1808 N N . ARG A 1 232 ? -15.141 -12.07 3.727 1 93.19 232 ARG A N 1
ATOM 1809 C CA . ARG A 1 232 ? -13.992 -12.477 2.928 1 93.19 232 ARG A CA 1
ATOM 1810 C C . ARG A 1 232 ? -13.117 -13.469 3.688 1 93.19 232 ARG A C 1
ATOM 1812 O O . ARG A 1 232 ? -12.547 -14.383 3.09 1 93.19 232 ARG A O 1
ATOM 1819 N N . VAL A 1 233 ? -12.992 -13.25 4.957 1 92.31 233 VAL A N 1
ATOM 1820 C CA . VAL A 1 233 ? -12.242 -14.18 5.789 1 92.31 233 VAL A CA 1
ATOM 1821 C C . VAL A 1 233 ? -12.922 -15.555 5.77 1 92.31 233 VAL A C 1
ATOM 1823 O O . VAL A 1 233 ? -12.258 -16.578 5.609 1 92.31 233 VAL A O 1
ATOM 1826 N N . ALA A 1 234 ? -14.258 -15.586 5.891 1 91.44 234 ALA A N 1
ATOM 1827 C CA . ALA A 1 234 ? -15.016 -16.828 5.848 1 91.44 234 ALA A CA 1
ATOM 1828 C C . ALA A 1 234 ? -14.906 -17.5 4.48 1 91.44 234 ALA A C 1
ATOM 1830 O O . ALA A 1 234 ? -14.812 -18.719 4.383 1 91.44 234 ALA A O 1
ATOM 1831 N N . GLU A 1 235 ? -14.898 -16.688 3.504 1 89.81 235 GLU A N 1
ATOM 1832 C CA . GLU A 1 235 ? -14.836 -17.188 2.131 1 89.81 235 GLU A CA 1
ATOM 1833 C C . GLU A 1 235 ? -13.492 -17.844 1.846 1 89.81 235 GLU A C 1
ATOM 1835 O O . GLU A 1 235 ? -13.43 -18.859 1.142 1 89.81 235 GLU A O 1
ATOM 1840 N N . LEU A 1 236 ? -12.406 -17.344 2.379 1 87.81 236 LEU A N 1
ATOM 1841 C CA . LEU A 1 236 ? -11.062 -17.797 2.037 1 87.81 236 LEU A CA 1
ATOM 1842 C C . LEU A 1 236 ? -10.57 -18.828 3.045 1 87.81 236 LEU A C 1
ATOM 1844 O O . LEU A 1 236 ? -9.492 -19.406 2.873 1 87.81 236 LEU A O 1
ATOM 1848 N N . LYS A 1 237 ? -11.312 -19.125 4.039 1 86.19 237 LYS A N 1
ATOM 1849 C CA . LYS A 1 237 ? -10.906 -20.031 5.113 1 86.19 237 LYS A CA 1
ATOM 1850 C C . LYS A 1 237 ? -10.555 -21.422 4.566 1 86.19 237 LYS A C 1
ATOM 1852 O O . LYS A 1 237 ? -9.594 -22.047 5.023 1 86.19 237 LYS A O 1
ATOM 1857 N N . ASP A 1 238 ? -11.297 -21.812 3.527 1 83.62 238 ASP A N 1
ATOM 1858 C CA . ASP A 1 238 ? -11.062 -23.141 2.959 1 83.62 238 ASP A CA 1
ATOM 1859 C C . ASP A 1 238 ? -10.328 -23.047 1.623 1 83.62 238 ASP A C 1
ATOM 1861 O O . ASP A 1 238 ? -10.344 -23.984 0.828 1 83.62 238 ASP A O 1
ATOM 1865 N N . GLY A 1 239 ? -9.805 -21.844 1.474 1 79.56 239 GLY A N 1
ATOM 1866 C CA . GLY A 1 239 ? -9.094 -21.656 0.217 1 79.56 239 GLY A CA 1
ATOM 1867 C C . GLY A 1 239 ? -10.023 -21.453 -0.966 1 79.56 239 GLY A C 1
ATOM 1868 O O . GLY A 1 239 ? -11.219 -21.219 -0.79 1 79.56 239 GLY A O 1
ATOM 1869 N N . TYR A 1 240 ? -9.586 -21.484 -2.186 1 77.88 240 TYR A N 1
ATOM 1870 C CA . TYR A 1 240 ? -10.344 -21.188 -3.396 1 77.88 240 TYR A CA 1
ATOM 1871 C C . TYR A 1 240 ? -11.164 -22.391 -3.828 1 77.88 240 TYR A C 1
ATOM 1873 O O . TYR A 1 240 ? -11.961 -22.312 -4.77 1 77.88 240 TYR A O 1
ATOM 1881 N N . GLY A 1 241 ? -11.008 -23.453 -3.146 1 76.88 241 GLY A N 1
ATOM 1882 C CA . GLY A 1 241 ? -11.836 -24.625 -3.4 1 76.88 241 GLY A CA 1
ATOM 1883 C C . GLY A 1 241 ? -13.031 -24.719 -2.471 1 76.88 241 GLY A C 1
ATOM 1884 O O . GLY A 1 241 ? -13.797 -25.688 -2.539 1 76.88 241 GLY A O 1
ATOM 1885 N N . GLY A 1 242 ? -13.148 -23.719 -1.688 1 80.31 242 GLY A N 1
ATOM 1886 C CA . GLY A 1 242 ? -14.258 -23.719 -0.742 1 80.31 242 GLY A CA 1
ATOM 1887 C C . GLY A 1 242 ? -15.609 -23.484 -1.4 1 80.31 242 GLY A C 1
ATOM 1888 O O . GLY A 1 242 ? -15.68 -22.969 -2.516 1 80.31 242 GLY A O 1
ATOM 1889 N N . SER A 1 243 ? -16.703 -23.844 -0.718 1 84.12 243 SER A N 1
ATOM 1890 C CA . SER A 1 243 ? -18.062 -23.75 -1.251 1 84.12 243 SER A CA 1
ATOM 1891 C C . SER A 1 243 ? -18.516 -22.312 -1.366 1 84.12 243 SER A C 1
ATOM 1893 O O . SER A 1 243 ? -19.25 -21.953 -2.299 1 84.12 243 SER A O 1
ATOM 1895 N N . LEU A 1 244 ? -18.078 -21.5 -0.516 1 84.56 244 LEU A N 1
ATOM 1896 C CA . LEU A 1 244 ? -18.547 -20.125 -0.472 1 84.56 244 LEU A CA 1
ATOM 1897 C C . LEU A 1 244 ? -18.047 -19.328 -1.68 1 84.56 244 LEU A C 1
ATOM 1899 O O . LEU A 1 244 ? -18.719 -18.406 -2.135 1 84.56 244 LEU A O 1
ATOM 1903 N N . ILE A 1 245 ? -16.906 -19.734 -2.211 1 82.25 245 ILE A N 1
ATOM 1904 C CA . ILE A 1 245 ? -16.328 -19.047 -3.361 1 82.25 245 ILE A CA 1
ATOM 1905 C C . ILE A 1 245 ? -17.188 -19.297 -4.598 1 82.25 245 ILE A C 1
ATOM 1907 O O . ILE A 1 245 ? -17.203 -18.484 -5.527 1 82.25 245 ILE A O 1
ATOM 1911 N N . ARG A 1 246 ? -18 -20.344 -4.539 1 86.56 246 ARG A N 1
ATOM 1912 C CA . ARG A 1 246 ? -18.797 -20.75 -5.691 1 86.56 246 ARG A CA 1
ATOM 1913 C C . ARG A 1 246 ? -20.203 -20.172 -5.605 1 86.56 246 ARG A C 1
ATOM 1915 O O . ARG A 1 246 ? -21.047 -20.453 -6.461 1 86.56 246 ARG A O 1
ATOM 1922 N N . GLU A 1 247 ? -20.422 -19.344 -4.59 1 88.44 247 GLU A N 1
ATOM 1923 C CA . GLU A 1 247 ? -21.734 -18.703 -4.422 1 88.44 247 GLU A CA 1
ATOM 1924 C C . GLU A 1 247 ? -21.703 -17.266 -4.922 1 88.44 247 GLU A C 1
ATOM 1926 O O . GLU A 1 247 ? -21.047 -16.406 -4.34 1 88.44 247 GLU A O 1
ATOM 1931 N N . GLN A 1 248 ? -22.516 -17 -5.898 1 89.25 248 GLN A N 1
ATOM 1932 C CA . GLN A 1 248 ? -22.531 -15.688 -6.531 1 89.25 248 GLN A CA 1
ATOM 1933 C C . GLN A 1 248 ? -23.312 -14.68 -5.691 1 89.25 248 GLN A C 1
ATOM 1935 O O . GLN A 1 248 ? -22.906 -13.523 -5.578 1 89.25 248 GLN A O 1
ATOM 1940 N N . VAL A 1 249 ? -24.375 -15.07 -5.098 1 90 249 VAL A N 1
ATOM 1941 C CA . VAL A 1 249 ? -25.297 -14.148 -4.434 1 90 249 VAL A CA 1
ATOM 1942 C C . VAL A 1 249 ? -24.609 -13.523 -3.221 1 90 249 VAL A C 1
ATOM 1944 O O . VAL A 1 249 ? -24.578 -12.297 -3.088 1 90 249 VAL A O 1
ATOM 1947 N N . PRO A 1 250 ? -24.016 -14.383 -2.359 1 91.69 250 PRO A N 1
ATOM 1948 C CA . PRO A 1 250 ? -23.328 -13.742 -1.238 1 91.69 250 PRO A CA 1
ATOM 1949 C C . PRO A 1 250 ? -22.219 -12.805 -1.693 1 91.69 250 PRO A C 1
ATOM 1951 O O . PRO A 1 250 ? -21.969 -11.773 -1.055 1 91.69 250 PRO A O 1
ATOM 1954 N N . PHE A 1 251 ? -21.594 -13.094 -2.75 1 91.56 251 PHE A N 1
ATOM 1955 C CA . PHE A 1 251 ? -20.547 -12.227 -3.275 1 91.56 251 PHE A CA 1
ATOM 1956 C C . PHE A 1 251 ? -21.109 -10.883 -3.695 1 91.56 251 PHE A C 1
ATOM 1958 O O . PHE A 1 251 ? -20.594 -9.828 -3.32 1 91.56 251 PHE A O 1
ATOM 1965 N N . ILE A 1 252 ? -22.234 -10.938 -4.402 1 92.62 252 ILE A N 1
ATOM 1966 C CA . ILE A 1 252 ? -22.844 -9.711 -4.906 1 92.62 252 ILE A CA 1
ATOM 1967 C C . ILE A 1 252 ? -23.359 -8.875 -3.74 1 92.62 252 ILE A C 1
ATOM 1969 O O . ILE A 1 252 ? -23.234 -7.645 -3.75 1 92.62 252 ILE A O 1
ATOM 1973 N N . VAL A 1 253 ? -23.781 -9.492 -2.75 1 93.56 253 VAL A N 1
ATOM 1974 C CA . VAL A 1 253 ? -24.359 -8.781 -1.615 1 93.56 253 VAL A CA 1
ATOM 1975 C C . VAL A 1 253 ? -23.25 -8.164 -0.766 1 93.56 253 VAL A C 1
ATOM 1977 O O . VAL A 1 253 ? -23.219 -6.949 -0.57 1 93.56 253 VAL A O 1
ATOM 1980 N N . PHE A 1 254 ? -22.297 -8.992 -0.352 1 94 254 PHE A N 1
ATOM 1981 C CA . PHE A 1 254 ? -21.312 -8.555 0.643 1 94 254 PHE A CA 1
ATOM 1982 C C . PHE A 1 254 ? -20.172 -7.793 -0.017 1 94 254 PHE A C 1
ATOM 1984 O O . PHE A 1 254 ? -19.641 -6.848 0.562 1 94 254 PHE A O 1
ATOM 1991 N N . GLU A 1 255 ? -19.781 -8.117 -1.199 1 92.62 255 GLU A N 1
ATOM 1992 C CA . GLU A 1 255 ? -18.672 -7.465 -1.893 1 92.62 255 GLU A CA 1
ATOM 1993 C C . GLU A 1 255 ? -19.172 -6.328 -2.783 1 92.62 255 GLU A C 1
ATOM 1995 O O . GLU A 1 255 ? -18.453 -5.363 -3.035 1 92.62 255 GLU A O 1
ATOM 2000 N N . GLY A 1 256 ? -20.406 -6.516 -3.223 1 94.5 256 GLY A N 1
ATOM 2001 C CA . GLY A 1 256 ? -20.938 -5.508 -4.125 1 94.5 256 GLY A CA 1
ATOM 2002 C C . GLY A 1 256 ? -21.828 -4.492 -3.43 1 94.5 256 GLY A C 1
ATOM 2003 O O . GLY A 1 256 ? -21.375 -3.4 -3.078 1 94.5 256 GLY A O 1
ATOM 2004 N N . ILE A 1 257 ? -22.922 -4.918 -2.973 1 95.31 257 ILE A N 1
ATOM 2005 C CA . ILE A 1 257 ? -23.953 -4.035 -2.455 1 95.31 257 ILE A CA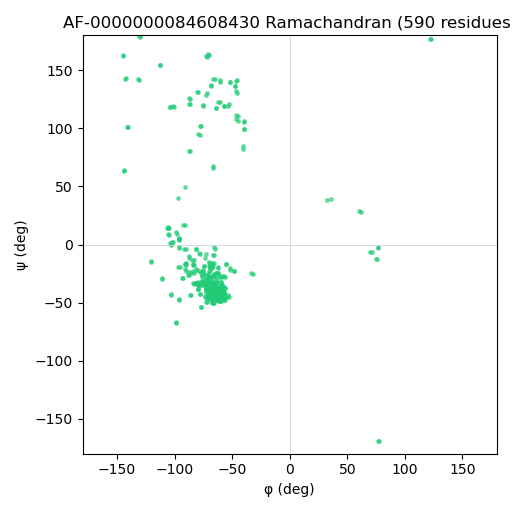 1
ATOM 2006 C C . ILE A 1 257 ? -23.484 -3.379 -1.162 1 95.31 257 ILE A C 1
ATOM 2008 O O . ILE A 1 257 ? -23.609 -2.166 -0.99 1 95.31 257 ILE A O 1
ATOM 2012 N N . PHE A 1 258 ? -22.922 -4.125 -0.245 1 96.44 258 PHE A N 1
ATOM 2013 C CA . PHE A 1 258 ? -22.453 -3.574 1.021 1 96.44 258 PHE A CA 1
ATOM 2014 C C . PHE A 1 258 ? -21.453 -2.455 0.785 1 96.44 258 PHE A C 1
ATOM 2016 O O . PHE A 1 258 ? -21.516 -1.4 1.418 1 96.44 258 PHE A O 1
ATOM 2023 N N . ILE A 1 259 ? -20.578 -2.609 -0.122 1 96.81 259 ILE A N 1
ATOM 2024 C CA . ILE A 1 259 ? -19.516 -1.63 -0.352 1 96.81 259 ILE A CA 1
ATOM 2025 C C . ILE A 1 259 ? -20.078 -0.418 -1.087 1 96.81 259 ILE A C 1
ATOM 2027 O O . ILE A 1 259 ? -19.656 0.715 -0.847 1 96.81 259 ILE A O 1
ATOM 2031 N N . VAL A 1 260 ? -21.078 -0.672 -1.942 1 96.75 260 VAL A N 1
ATOM 2032 C CA . VAL A 1 260 ? -21.75 0.436 -2.611 1 96.75 260 VAL A CA 1
ATOM 2033 C C . VAL A 1 260 ? -22.438 1.321 -1.576 1 96.75 260 VAL A C 1
ATOM 2035 O O . VAL A 1 260 ? -22.266 2.543 -1.584 1 96.75 260 VAL A O 1
ATOM 2038 N N . VAL A 1 261 ? -23.141 0.702 -0.701 1 96.88 261 VAL A N 1
ATOM 2039 C CA . VAL A 1 261 ? -23.859 1.451 0.329 1 96.88 261 VAL A CA 1
ATOM 2040 C C . VAL A 1 261 ? -22.859 2.162 1.237 1 96.88 261 VAL A C 1
ATOM 2042 O O . VAL A 1 261 ? -23.078 3.307 1.639 1 96.88 261 VAL A O 1
ATOM 2045 N N . ALA A 1 262 ? -21.797 1.458 1.512 1 96.25 262 ALA A N 1
ATOM 2046 C CA . ALA A 1 262 ? -20.766 2.076 2.332 1 96.25 262 ALA A CA 1
ATOM 2047 C C . ALA A 1 262 ? -20.188 3.314 1.651 1 96.25 262 ALA A C 1
ATOM 2049 O O . ALA A 1 262 ? -20.016 4.355 2.289 1 96.25 262 ALA A O 1
ATOM 2050 N N . ALA A 1 263 ? -19.922 3.189 0.403 1 95.5 263 ALA A N 1
ATOM 2051 C CA . ALA A 1 263 ? -19.359 4.309 -0.352 1 95.5 263 ALA A CA 1
ATOM 2052 C C . ALA A 1 263 ? -20.359 5.449 -0.465 1 95.5 263 ALA A C 1
ATOM 2054 O O . ALA A 1 263 ? -19.984 6.625 -0.406 1 95.5 263 ALA A O 1
ATOM 2055 N N . VAL A 1 264 ? -21.609 5.141 -0.579 1 94.88 264 VAL A N 1
ATOM 2056 C CA . VAL A 1 264 ? -22.672 6.145 -0.658 1 94.88 264 VAL A CA 1
ATOM 2057 C C . VAL A 1 264 ? -22.844 6.824 0.7 1 94.88 264 VAL A C 1
ATOM 2059 O O . VAL A 1 264 ? -23.047 8.039 0.772 1 94.88 264 VAL A O 1
ATOM 2062 N N . ALA A 1 265 ? -22.734 6.078 1.712 1 94.25 265 ALA A N 1
ATOM 2063 C CA . ALA A 1 265 ? -22.844 6.621 3.064 1 94.25 265 ALA A CA 1
ATOM 2064 C C . ALA A 1 265 ? -21.75 7.652 3.332 1 94.25 265 ALA A C 1
ATOM 2066 O O . ALA A 1 265 ? -21.953 8.594 4.105 1 94.25 265 ALA A O 1
ATOM 2067 N N . LEU A 1 266 ? -20.688 7.496 2.666 1 93.19 266 LEU A N 1
ATOM 2068 C CA . LEU A 1 266 ? -19.547 8.383 2.891 1 93.19 266 LEU A CA 1
ATOM 2069 C C . LEU A 1 266 ? -19.766 9.727 2.197 1 93.19 266 LEU A C 1
ATOM 2071 O O . LEU A 1 266 ? -19 10.672 2.41 1 93.19 266 LEU A O 1
ATOM 2075 N N . PHE A 1 267 ? -20.859 9.82 1.367 1 89.88 267 PHE A N 1
ATOM 2076 C CA . PHE A 1 267 ? -21.266 11.141 0.907 1 89.88 267 PHE A CA 1
ATOM 2077 C C . PHE A 1 267 ? -21.75 11.992 2.074 1 89.88 267 PHE A C 1
ATOM 2079 O O . PHE A 1 267 ? -21.484 13.203 2.111 1 89.88 267 PHE A O 1
ATOM 2086 N N . PHE A 1 268 ? -22.328 11.305 2.967 1 85.12 268 PHE A N 1
ATOM 2087 C CA . PHE A 1 268 ? -22.828 11.984 4.152 1 85.12 268 PHE A CA 1
ATOM 2088 C C . PHE A 1 268 ? -21.734 12.164 5.184 1 85.12 268 PHE A C 1
ATOM 2090 O O . PHE A 1 268 ? -21.797 13.062 6.027 1 85.12 268 PHE A O 1
ATOM 2097 N N . GLY A 1 269 ? -20.766 11.352 5.09 1 76.56 269 GLY A N 1
ATOM 2098 C CA . GLY A 1 269 ? -19.625 11.453 5.988 1 76.56 269 GLY A CA 1
ATOM 2099 C C . GLY A 1 269 ? -18.5 12.305 5.434 1 76.56 269 GLY A C 1
ATOM 2100 O O . GLY A 1 269 ? -17.359 12.211 5.895 1 76.56 269 GLY A O 1
ATOM 2101 N N . HIS A 1 270 ? -18.828 13.086 4.438 1 77.38 270 HIS A N 1
ATOM 2102 C CA . HIS A 1 270 ? -17.828 13.922 3.789 1 77.38 270 HIS A CA 1
ATOM 2103 C C . HIS A 1 270 ? -17.422 15.094 4.684 1 77.38 270 HIS A C 1
ATOM 2105 O O . HIS A 1 270 ? -18.281 15.75 5.273 1 77.38 270 HIS A O 1
ATOM 2111 N N . PRO A 1 271 ? -16.141 15.281 4.879 1 73.5 271 PRO A N 1
ATOM 2112 C CA . PRO A 1 271 ? -15.656 16.344 5.77 1 73.5 271 PRO A CA 1
ATOM 2113 C C . PRO A 1 271 ? -16.172 17.719 5.379 1 73.5 271 PRO A C 1
ATOM 2115 O O . PRO A 1 271 ? -16.281 18.609 6.227 1 73.5 271 PRO A O 1
ATOM 2118 N N . GLY A 1 272 ? -16.438 17.891 4.164 1 68.75 272 GLY A N 1
ATOM 2119 C CA . GLY A 1 272 ? -16.969 19.172 3.711 1 68.75 272 GLY A CA 1
ATOM 2120 C C . GLY A 1 272 ? -18.266 19.562 4.391 1 68.75 272 GLY A C 1
ATOM 2121 O O . GLY A 1 272 ? -18.578 20.75 4.496 1 68.75 272 GLY A O 1
ATOM 2122 N N . LEU A 1 273 ? -19.031 18.672 4.809 1 67.5 273 LEU A N 1
ATOM 2123 C CA . LEU A 1 273 ? -20.312 18.922 5.461 1 67.5 273 LEU A CA 1
ATOM 2124 C C . LEU A 1 273 ? -20.109 19.562 6.832 1 67.5 273 LEU A C 1
ATOM 2126 O O . LEU A 1 273 ? -20.938 20.344 7.289 1 67.5 273 LEU A O 1
ATOM 2130 N N . VAL A 1 274 ? -18.953 19.234 7.402 1 66.75 274 VAL A N 1
ATOM 2131 C CA . VAL A 1 274 ? -18.766 19.672 8.781 1 66.75 274 VAL A CA 1
ATOM 2132 C C . VAL A 1 274 ? -17.688 20.75 8.828 1 66.75 274 VAL A C 1
ATOM 2134 O O . VAL A 1 274 ? -17.734 21.656 9.672 1 66.75 274 VAL A O 1
ATOM 2137 N N . PHE A 1 275 ? -16.719 20.781 7.957 1 62.28 275 PHE A N 1
ATOM 2138 C CA . PHE A 1 275 ? -15.602 21.703 8.078 1 62.28 275 PHE A CA 1
ATOM 2139 C C . PHE A 1 275 ? -15.836 22.938 7.23 1 62.28 275 PHE A C 1
ATOM 2141 O O . PHE A 1 275 ? -15.07 23.906 7.309 1 62.28 275 PHE A O 1
ATOM 2148 N N . GLN A 1 276 ? -16.656 23.078 6.242 1 59 276 GLN A N 1
ATOM 2149 C CA . GLN A 1 276 ? -16.891 24.234 5.387 1 59 276 GLN A CA 1
ATOM 2150 C C . GLN A 1 276 ? -17.188 25.484 6.219 1 59 276 GLN A C 1
ATOM 2152 O O . GLN A 1 276 ? -16.75 26.578 5.879 1 59 276 GLN A O 1
ATOM 2157 N N . ASP A 1 277 ? -17.953 25.406 7.148 1 50.53 277 ASP A N 1
ATOM 2158 C CA . ASP A 1 277 ? -18.281 26.656 7.832 1 50.53 277 ASP A CA 1
ATOM 2159 C C . ASP A 1 277 ? -17.047 27.219 8.547 1 50.53 277 ASP A C 1
ATOM 2161 O O . ASP A 1 277 ? -16.922 28.438 8.703 1 50.53 277 ASP A O 1
ATOM 2165 N N . SER A 1 278 ? -16.234 26.438 8.859 1 45.62 278 SER A N 1
ATOM 2166 C CA . SER A 1 278 ? -15.086 26.969 9.586 1 45.62 278 SER A CA 1
ATOM 2167 C C . SER A 1 278 ? -14.07 27.594 8.633 1 45.62 278 SER A C 1
ATOM 2169 O O . SER A 1 278 ? -13.367 28.531 9.008 1 45.62 278 SER A O 1
ATOM 2171 N N . LEU A 1 279 ? -13.922 27.062 7.453 1 46.06 279 LEU A N 1
ATOM 2172 C CA . LEU A 1 279 ? -13.078 27.703 6.457 1 46.06 279 LEU A CA 1
ATOM 2173 C C . LEU A 1 279 ? -13.648 29.062 6.047 1 46.06 279 LEU A C 1
ATOM 2175 O O . LEU A 1 279 ? -12.898 30.016 5.809 1 46.06 279 LEU A O 1
ATOM 2179 N N . SER A 1 280 ? -14.883 29.203 5.926 1 42.75 280 SER A N 1
ATOM 2180 C CA . SER A 1 280 ? -15.492 30.484 5.648 1 42.75 280 SER A CA 1
ATOM 2181 C C . SER A 1 280 ? -15.289 31.453 6.812 1 42.75 280 SER A C 1
ATOM 2183 O O . SER A 1 280 ? -15.102 32.656 6.602 1 42.75 280 SER A O 1
ATOM 2185 N N . GLN A 1 281 ? -15.305 30.969 7.941 1 41.06 281 GLN A N 1
ATOM 2186 C CA . GLN A 1 281 ? -15.117 31.875 9.062 1 41.06 281 GLN A CA 1
ATOM 2187 C C . GLN A 1 281 ? -13.664 32.344 9.172 1 41.06 281 GLN A C 1
ATOM 2189 O O . GLN A 1 281 ? -13.391 33.469 9.547 1 41.06 281 GLN A O 1
ATOM 2194 N N . SER A 1 282 ? -12.781 31.469 8.844 1 42.72 282 SER A N 1
ATOM 2195 C CA . SER A 1 282 ? -11.391 31.906 8.883 1 42.72 282 SER A CA 1
ATOM 2196 C C . SER A 1 282 ? -11.078 32.875 7.734 1 42.72 282 SER A C 1
ATOM 2198 O O . SER A 1 282 ? -10.234 33.75 7.871 1 42.72 282 SER A O 1
ATOM 2200 N N . ARG A 1 283 ? -11.727 32.781 6.625 1 44.22 283 ARG A N 1
ATOM 2201 C CA . ARG A 1 283 ? -11.609 33.75 5.547 1 44.22 283 ARG A CA 1
ATOM 2202 C C . ARG A 1 283 ? -12.281 35.062 5.922 1 44.22 283 ARG A C 1
ATOM 2204 O O . ARG A 1 283 ? -11.828 36.125 5.527 1 44.22 283 ARG A O 1
ATOM 2211 N N . SER A 1 284 ? -13.328 35.031 6.609 1 41.91 284 SER A N 1
ATOM 2212 C CA . SER A 1 284 ? -13.969 36.281 7 1 41.91 284 SER A CA 1
ATOM 2213 C C . SER A 1 284 ? -13.125 37.031 8.016 1 41.91 284 SER A C 1
ATOM 2215 O O . SER A 1 284 ? -13.086 38.25 7.996 1 41.91 284 SER A O 1
ATOM 2217 N N . VAL A 1 285 ? -12.43 36.344 8.891 1 42.81 285 VAL A N 1
ATOM 2218 C CA . VAL A 1 285 ? -11.586 37.062 9.844 1 42.81 285 VAL A CA 1
ATOM 2219 C C . VAL A 1 285 ? -10.359 37.625 9.133 1 42.81 285 VAL A C 1
ATOM 2221 O O . VAL A 1 285 ? -9.898 38.719 9.438 1 42.81 285 VAL A O 1
ATOM 2224 N N . LYS A 1 286 ? -9.844 36.938 8.148 1 45.19 286 LYS A N 1
ATOM 2225 C CA . LYS A 1 286 ? -8.719 37.5 7.41 1 45.19 286 LYS A CA 1
ATOM 2226 C C . LYS A 1 286 ? -9.172 38.625 6.465 1 45.19 286 LYS A C 1
ATOM 2228 O O . LYS A 1 286 ? -8.406 39.531 6.16 1 45.19 286 LYS A O 1
ATOM 2233 N N . GLY A 1 287 ? -10.328 38.5 5.984 1 39.28 287 GLY A N 1
ATOM 2234 C CA . GLY A 1 287 ? -10.852 39.625 5.227 1 39.28 287 GLY A CA 1
ATOM 2235 C C . GLY A 1 287 ? -11.023 40.906 6.062 1 39.28 287 GLY A C 1
ATOM 2236 O O . GLY A 1 287 ? -10.797 42 5.578 1 39.28 287 GLY A O 1
ATOM 2237 N N . ASP A 1 288 ? -11.539 40.75 7.227 1 38.41 288 ASP A N 1
ATOM 2238 C CA . ASP A 1 288 ? -11.75 41.938 8.039 1 38.41 288 ASP A CA 1
ATOM 2239 C C . ASP A 1 288 ? -10.422 42.5 8.539 1 38.41 288 ASP A C 1
ATOM 2241 O O . ASP A 1 288 ? -10.328 43.688 8.836 1 38.41 288 ASP A O 1
ATOM 2245 N N . GLU A 1 289 ? -9.383 41.656 8.742 1 36.59 289 GLU A N 1
ATOM 2246 C CA . GLU A 1 289 ? -8.133 42.281 9.195 1 36.59 289 GLU A CA 1
ATOM 2247 C C . GLU A 1 289 ? -7.422 43 8.062 1 36.59 289 GLU A C 1
ATOM 2249 O O . GLU A 1 289 ? -6.551 43.844 8.312 1 36.59 289 GLU A O 1
ATOM 2254 N N . SER A 1 290 ? -7.656 42.656 6.789 1 37.28 290 SER A N 1
ATOM 2255 C CA . SER A 1 290 ? -7.066 43.5 5.75 1 37.28 290 SER A CA 1
ATOM 2256 C C . SER A 1 290 ? -7.742 44.844 5.684 1 37.28 290 SER A C 1
ATOM 2258 O O . SER A 1 290 ? -7.297 45.75 4.949 1 37.28 290 SER A O 1
ATOM 2260 N N . GLY A 1 291 ? -8.961 45 6.316 1 33 291 GLY A N 1
ATOM 2261 C CA . GLY A 1 291 ? -9.57 46.344 6.316 1 33 291 GLY A CA 1
ATOM 2262 C C . GLY A 1 291 ? -8.883 47.312 7.242 1 33 291 GLY A C 1
ATOM 2263 O O . GLY A 1 291 ? -9.414 48.375 7.539 1 33 291 GLY A O 1
ATOM 2264 N N . PHE A 1 292 ? -7.984 46.906 8.133 1 32.5 292 PHE A N 1
ATOM 2265 C CA . PHE A 1 292 ? -7.348 48 8.867 1 32.5 292 PHE A CA 1
ATOM 2266 C C . PHE A 1 292 ? -6.484 48.844 7.938 1 32.5 292 PHE A C 1
ATOM 2268 O O . PHE A 1 292 ? -5.398 48.438 7.539 1 32.5 292 PHE A O 1
ATOM 2275 N N . ALA A 1 293 ? -7.066 49.594 6.957 1 37.59 293 ALA A N 1
ATOM 2276 C CA . ALA A 1 293 ? -6.539 50.781 6.277 1 37.59 293 ALA A CA 1
ATOM 2277 C C . ALA A 1 293 ? -5.824 51.688 7.258 1 37.59 293 ALA A C 1
ATOM 2279 O O . ALA A 1 293 ? -6.383 52.062 8.289 1 37.59 293 ALA A O 1
ATOM 2280 N N . LEU A 1 294 ? -4.527 51.688 7.367 1 34.31 294 LEU A N 1
ATOM 2281 C CA . LEU A 1 294 ? -3.746 52.781 7.957 1 34.31 294 LEU A CA 1
ATOM 2282 C C . LEU A 1 294 ? -4.312 54.125 7.555 1 34.31 294 LEU A C 1
ATOM 2284 O O . LEU A 1 294 ? -4.598 54.375 6.379 1 34.31 294 LEU A O 1
ATOM 2288 N N . PRO A 1 295 ? -4.984 54.844 8.438 1 33.28 295 PRO A N 1
ATOM 2289 C CA . PRO A 1 295 ? -5.379 56.219 8.188 1 33.28 295 PRO A CA 1
ATOM 2290 C C . PRO A 1 295 ? -4.246 57.062 7.613 1 33.28 295 PRO A C 1
ATOM 2292 O O . PRO A 1 295 ? -3.074 56.844 7.918 1 33.28 295 PRO A O 1
ATOM 2295 N N . GLN A 1 296 ? -4.34 57.469 6.363 1 30.28 296 GLN A N 1
ATOM 2296 C CA . GLN A 1 296 ? -3.539 58.5 5.73 1 30.28 296 GLN A CA 1
ATOM 2297 C C . GLN A 1 296 ? -3.332 59.688 6.676 1 30.28 296 GLN A C 1
ATOM 2299 O O . GLN A 1 296 ? -4.293 60.344 7.09 1 30.28 296 GLN A O 1
ATOM 2304 N N . LYS A 1 297 ? -2.26 59.562 7.582 1 26.38 297 LYS A N 1
ATOM 2305 C CA . LYS A 1 297 ? -1.757 60.906 7.902 1 26.38 297 LYS A CA 1
ATOM 2306 C C . LYS A 1 297 ? -1.024 61.5 6.715 1 26.38 297 LYS A C 1
ATOM 2308 O O . LYS A 1 297 ? -0.295 60.812 6.004 1 26.38 297 LYS A O 1
ATOM 2313 N N . MET B 1 1 ? 27.594 -22.234 -19.125 1 38.34 1 MET B N 1
ATOM 2314 C CA . MET B 1 1 ? 26.188 -22.234 -18.75 1 38.34 1 MET B CA 1
ATOM 2315 C C . MET B 1 1 ? 25.844 -23.453 -17.891 1 38.34 1 MET B C 1
ATOM 2317 O O . MET B 1 1 ? 26.172 -24.578 -18.266 1 38.34 1 MET B O 1
ATOM 2321 N N . PRO B 1 2 ? 25.75 -23.203 -16.547 1 48.88 2 PRO B N 1
ATOM 2322 C CA . PRO B 1 2 ? 25.594 -24.453 -15.797 1 48.88 2 PRO B CA 1
ATOM 2323 C C . PRO B 1 2 ? 24.547 -25.391 -16.422 1 48.88 2 PRO B C 1
ATOM 2325 O O . PRO B 1 2 ? 23.703 -24.938 -17.203 1 48.88 2 PRO B O 1
ATOM 2328 N N . ASN B 1 3 ? 24.812 -26.594 -16.406 1 54.59 3 ASN B N 1
ATOM 2329 C CA . ASN B 1 3 ? 23.938 -27.656 -16.906 1 54.59 3 ASN B CA 1
ATOM 2330 C C . ASN B 1 3 ? 22.484 -27.453 -16.453 1 54.59 3 ASN B C 1
ATOM 2332 O O . ASN B 1 3 ? 22.219 -27.312 -15.266 1 54.59 3 ASN B O 1
ATOM 2336 N N . PRO B 1 4 ? 21.703 -27.047 -17.391 1 64.75 4 PRO B N 1
ATOM 2337 C CA . PRO B 1 4 ? 20.281 -26.875 -17.062 1 64.75 4 PRO B CA 1
ATOM 2338 C C . PRO B 1 4 ? 19.719 -28.062 -16.297 1 64.75 4 PRO B C 1
ATOM 2340 O O . PRO B 1 4 ? 20.203 -29.188 -16.438 1 64.75 4 PRO B O 1
ATOM 2343 N N . ALA B 1 5 ? 19.047 -27.797 -15.258 1 68.06 5 ALA B N 1
ATOM 2344 C CA . ALA B 1 5 ? 18.375 -28.828 -14.477 1 68.06 5 ALA B CA 1
ATOM 2345 C C . ALA B 1 5 ? 17.594 -29.766 -15.383 1 68.06 5 ALA B C 1
ATOM 2347 O O . ALA B 1 5 ? 17.031 -29.344 -16.391 1 68.06 5 ALA B O 1
ATOM 2348 N N . PRO B 1 6 ? 17.703 -31.047 -15.102 1 70.25 6 PRO B N 1
ATOM 2349 C CA . PRO B 1 6 ? 16.859 -31.969 -15.859 1 70.25 6 PRO B CA 1
ATOM 2350 C C . PRO B 1 6 ? 15.383 -31.578 -15.844 1 70.25 6 PRO B C 1
ATOM 2352 O O . PRO B 1 6 ? 14.906 -30.984 -14.875 1 70.25 6 PRO B O 1
ATOM 2355 N N . PRO B 1 7 ? 14.703 -31.703 -16.922 1 67.31 7 PRO B N 1
ATOM 2356 C CA . PRO B 1 7 ? 13.312 -31.266 -17.062 1 67.31 7 PRO B CA 1
ATOM 2357 C C . PRO B 1 7 ? 12.398 -31.797 -15.969 1 67.31 7 PRO B C 1
ATOM 2359 O O . PRO B 1 7 ? 11.367 -31.203 -15.672 1 67.31 7 PRO B O 1
ATOM 2362 N N . ASP B 1 8 ? 12.82 -32.875 -15.305 1 67.81 8 ASP B N 1
ATOM 2363 C CA . ASP B 1 8 ? 11.922 -33.5 -14.344 1 67.81 8 ASP B CA 1
ATOM 2364 C C . ASP B 1 8 ? 12.125 -32.938 -12.945 1 67.81 8 ASP B C 1
ATOM 2366 O O . ASP B 1 8 ? 11.344 -33.219 -12.031 1 67.81 8 ASP B O 1
ATOM 2370 N N . VAL B 1 9 ? 13.109 -32.062 -12.859 1 71.31 9 VAL B N 1
ATOM 2371 C CA . VAL B 1 9 ? 13.391 -31.578 -11.516 1 71.31 9 VAL B CA 1
ATOM 2372 C C . VAL B 1 9 ? 12.836 -30.172 -11.352 1 71.31 9 VAL B C 1
ATOM 2374 O O . VAL B 1 9 ? 13.141 -29.281 -12.141 1 71.31 9 VAL B O 1
ATOM 2377 N N . VAL B 1 10 ? 11.914 -30.062 -10.422 1 73.44 10 VAL B N 1
ATOM 2378 C CA . VAL B 1 10 ? 11.359 -28.766 -10.078 1 73.44 10 VAL B CA 1
ATOM 2379 C C . VAL B 1 10 ? 12.352 -28 -9.203 1 73.44 10 VAL B C 1
ATOM 2381 O O . VAL B 1 10 ? 12.508 -28.297 -8.016 1 73.44 10 VAL B O 1
ATOM 2384 N N . ILE B 1 11 ? 13.062 -27.062 -9.773 1 74.38 11 ILE B N 1
ATOM 2385 C CA . ILE B 1 11 ? 14.148 -26.375 -9.086 1 74.38 11 ILE B CA 1
ATOM 2386 C C . ILE B 1 11 ? 13.609 -25.141 -8.383 1 74.38 11 ILE B C 1
ATOM 2388 O O . ILE B 1 11 ? 14.273 -24.562 -7.52 1 74.38 11 ILE B O 1
ATOM 2392 N N . PHE B 1 12 ? 12.406 -24.75 -8.836 1 74.12 12 PHE B N 1
ATOM 2393 C CA . PHE B 1 12 ? 11.859 -23.531 -8.273 1 74.12 12 PHE B CA 1
ATOM 2394 C C . PHE B 1 12 ? 10.352 -23.641 -8.07 1 74.12 12 PHE B C 1
ATOM 2396 O O . PHE B 1 12 ? 9.664 -24.281 -8.867 1 74.12 12 PHE B O 1
ATOM 2403 N N . GLY B 1 13 ? 9.906 -23.062 -7.016 1 71.06 13 GLY B N 1
ATOM 2404 C CA . GLY B 1 13 ? 8.484 -23.109 -6.719 1 71.06 13 GLY B CA 1
ATOM 2405 C C . GLY B 1 13 ? 8.18 -23.719 -5.363 1 71.06 13 GLY B C 1
ATOM 2406 O O . GLY B 1 13 ? 9.086 -24.125 -4.641 1 71.06 13 GLY B O 1
ATOM 2407 N N . PRO B 1 14 ? 6.98 -23.75 -5.004 1 69.62 14 PRO B N 1
ATOM 2408 C CA . PRO B 1 14 ? 6.59 -24.234 -3.678 1 69.62 14 PRO B CA 1
ATOM 2409 C C . PRO B 1 14 ? 6.781 -25.75 -3.521 1 69.62 14 PRO B C 1
ATOM 2411 O O . PRO B 1 14 ? 6.898 -26.234 -2.398 1 69.62 14 PRO B O 1
ATOM 2414 N N . LYS B 1 15 ? 6.887 -26.438 -4.613 1 71.25 15 LYS B N 1
ATOM 2415 C CA . LYS B 1 15 ? 6.957 -27.906 -4.531 1 71.25 15 LYS B CA 1
ATOM 2416 C C . LYS B 1 15 ? 8.375 -28.391 -4.812 1 71.25 15 LYS B C 1
ATOM 2418 O O . LYS B 1 15 ? 8.586 -29.594 -5.031 1 71.25 15 LYS B O 1
ATOM 2423 N N . THR B 1 16 ? 9.266 -27.469 -4.773 1 76.94 16 THR B N 1
ATOM 2424 C CA . THR B 1 16 ? 10.633 -27.875 -5.07 1 76.94 16 THR B CA 1
ATOM 2425 C C . THR B 1 16 ? 11.18 -28.766 -3.963 1 76.94 16 THR B C 1
ATOM 2427 O O . THR B 1 16 ? 10.922 -28.531 -2.781 1 76.94 16 THR B O 1
ATOM 2430 N N . LYS B 1 17 ? 11.859 -29.812 -4.359 1 79.75 17 LYS B N 1
ATOM 2431 C CA . LYS B 1 17 ? 12.508 -30.703 -3.41 1 79.75 17 LYS B CA 1
ATOM 2432 C C . LYS B 1 17 ? 14.016 -30.5 -3.402 1 79.75 17 LYS B C 1
ATOM 2434 O O . LYS B 1 17 ? 14.75 -31.219 -2.717 1 79.75 17 LYS B O 1
ATOM 2439 N N . CYS B 1 18 ? 14.375 -29.438 -4.117 1 85.44 18 CYS B N 1
ATOM 2440 C CA . CYS B 1 18 ? 15.812 -29.172 -4.219 1 85.44 18 CYS B CA 1
ATOM 2441 C C . CYS B 1 18 ? 16.328 -28.484 -2.971 1 85.44 18 CYS B C 1
ATOM 2443 O O . CYS B 1 18 ? 15.672 -27.594 -2.426 1 85.44 18 CYS B O 1
ATOM 2445 N N . THR B 1 19 ? 17.375 -28.969 -2.438 1 87.19 19 THR B N 1
ATOM 2446 C CA . THR B 1 19 ? 18.141 -28.344 -1.365 1 87.19 19 THR B CA 1
ATOM 2447 C C . THR B 1 19 ? 19.625 -28.328 -1.707 1 87.19 19 THR B C 1
ATOM 2449 O O . THR B 1 19 ? 20.031 -28.797 -2.773 1 87.19 19 THR B O 1
ATOM 2452 N N . LEU B 1 20 ? 20.484 -27.797 -0.863 1 89.19 20 LEU B N 1
ATOM 2453 C CA . LEU B 1 20 ? 21.922 -27.75 -1.076 1 89.19 20 LEU B CA 1
ATOM 2454 C C . LEU B 1 20 ? 22.516 -29.156 -1.033 1 89.19 20 LEU B C 1
ATOM 2456 O O . LEU B 1 20 ? 23.609 -29.391 -1.562 1 89.19 20 LEU B O 1
ATOM 2460 N N . ASP B 1 21 ? 21.766 -30.094 -0.517 1 88.81 21 ASP B N 1
ATOM 2461 C CA . ASP B 1 21 ? 22.266 -31.453 -0.344 1 88.81 21 ASP B CA 1
ATOM 2462 C C . ASP B 1 21 ? 22.031 -32.281 -1.601 1 88.81 21 ASP B C 1
ATOM 2464 O O . ASP B 1 21 ? 22.781 -33.219 -1.879 1 88.81 21 ASP B O 1
ATOM 2468 N N . ASN B 1 22 ? 21 -31.922 -2.398 1 88.88 22 ASN B N 1
ATOM 2469 C CA . ASN B 1 22 ? 20.609 -32.812 -3.475 1 88.88 22 ASN B CA 1
ATOM 2470 C C . ASN B 1 22 ? 20.703 -32.156 -4.84 1 88.88 22 ASN B C 1
ATOM 2472 O O . ASN B 1 22 ? 20.641 -32.812 -5.871 1 88.88 22 ASN B O 1
ATOM 2476 N N . CYS B 1 23 ? 20.812 -30.859 -4.828 1 89.19 23 CYS B N 1
ATOM 2477 C CA . CYS B 1 23 ? 20.891 -30.125 -6.09 1 89.19 23 CYS B CA 1
ATOM 2478 C C . CYS B 1 23 ? 22.047 -29.141 -6.078 1 89.19 23 CYS B C 1
ATOM 2480 O O . CYS B 1 23 ? 22.328 -28.5 -5.059 1 89.19 23 CYS B O 1
ATOM 2482 N N . PRO B 1 24 ? 22.719 -29.016 -7.188 1 89.5 24 PRO B N 1
ATOM 2483 C CA . PRO B 1 24 ? 23.766 -28 -7.27 1 89.5 24 PRO B CA 1
ATOM 2484 C C . PRO B 1 24 ? 23.234 -26.578 -7.168 1 89.5 24 PRO B C 1
ATOM 2486 O O . PRO B 1 24 ? 22.156 -26.281 -7.695 1 89.5 24 PRO B O 1
ATOM 2489 N N . VAL B 1 25 ? 23.953 -25.719 -6.52 1 88.81 25 VAL B N 1
ATOM 2490 C CA . VAL B 1 25 ? 23.547 -24.344 -6.246 1 88.81 25 VAL B CA 1
ATOM 2491 C C . VAL B 1 25 ? 23.359 -23.578 -7.562 1 88.81 25 VAL B C 1
ATOM 2493 O O . VAL B 1 25 ? 22.562 -22.656 -7.641 1 88.81 25 VAL B O 1
ATOM 2496 N N . GLU B 1 26 ? 24 -24 -8.617 1 86.88 26 GLU B N 1
ATOM 2497 C CA . GLU B 1 26 ? 23.938 -23.344 -9.914 1 86.88 26 GLU B CA 1
ATOM 2498 C C . GLU B 1 26 ? 22.547 -23.438 -10.523 1 86.88 26 GLU B C 1
ATOM 2500 O O . GLU B 1 26 ? 22.203 -22.656 -11.414 1 86.88 26 GLU B O 1
ATOM 2505 N N . TRP B 1 27 ? 21.781 -24.391 -9.984 1 84.81 27 TRP B N 1
ATOM 2506 C CA . TRP B 1 27 ? 20.422 -24.594 -10.5 1 84.81 27 TRP B CA 1
ATOM 2507 C C . TRP B 1 27 ? 19.453 -23.609 -9.844 1 84.81 27 TRP B C 1
ATOM 2509 O O . TRP B 1 27 ? 18.328 -23.422 -10.336 1 84.81 27 TRP B O 1
ATOM 2519 N N . SER B 1 28 ? 20 -23.031 -8.797 1 85.75 28 SER B N 1
ATOM 2520 C CA . SER B 1 28 ? 19.125 -22.109 -8.102 1 85.75 28 SER B CA 1
ATOM 2521 C C . SER B 1 28 ? 18.875 -20.844 -8.922 1 85.75 28 SER B C 1
ATOM 2523 O O . SER B 1 28 ? 19.562 -20.625 -9.93 1 85.75 28 SER B O 1
ATOM 2525 N N . ILE B 1 29 ? 17.922 -20.125 -8.609 1 82.62 29 ILE B N 1
ATOM 2526 C CA . ILE B 1 29 ? 17.516 -18.922 -9.32 1 82.62 29 ILE B CA 1
ATOM 2527 C C . ILE B 1 29 ? 18.688 -17.938 -9.391 1 82.62 29 ILE B C 1
ATOM 2529 O O . ILE B 1 29 ? 18.938 -17.328 -10.438 1 82.62 29 ILE B O 1
ATOM 2533 N N . TYR B 1 30 ? 19.5 -17.828 -8.367 1 87.44 30 TYR B N 1
ATOM 2534 C CA . TYR B 1 30 ? 20.609 -16.891 -8.336 1 87.44 30 TYR B CA 1
ATOM 2535 C C . TYR B 1 30 ? 21.875 -17.531 -8.883 1 87.44 30 TYR B C 1
ATOM 2537 O O . TYR B 1 30 ? 22.797 -16.828 -9.328 1 87.44 30 TYR B O 1
ATOM 2545 N N . GLY B 1 31 ? 21.922 -18.828 -8.852 1 86.94 31 GLY B N 1
ATOM 2546 C CA . GLY B 1 31 ? 23.109 -19.547 -9.32 1 86.94 31 GLY B CA 1
ATOM 2547 C C . GLY B 1 31 ? 24.25 -19.516 -8.328 1 86.94 31 GLY B C 1
ATOM 2548 O O . GLY B 1 31 ? 25.344 -19.984 -8.633 1 86.94 31 GLY B O 1
ATOM 2549 N N . PHE B 1 32 ? 24.031 -18.812 -7.207 1 88.38 32 PHE B N 1
ATOM 2550 C CA . PHE B 1 32 ? 25.031 -18.734 -6.145 1 88.38 32 PHE B CA 1
ATOM 2551 C C . PHE B 1 32 ? 24.359 -18.688 -4.777 1 88.38 32 PHE B C 1
ATOM 2553 O O . PHE B 1 32 ? 23.141 -18.484 -4.68 1 88.38 32 PHE B O 1
ATOM 2560 N N . GLN B 1 33 ? 25.188 -18.984 -3.801 1 91.62 33 GLN B N 1
ATOM 2561 C CA . GLN B 1 33 ? 24.734 -18.844 -2.424 1 91.62 33 GLN B CA 1
ATOM 2562 C C . GLN B 1 33 ? 24.938 -17.422 -1.905 1 91.62 33 GLN B C 1
ATOM 2564 O O . GLN B 1 33 ? 26.078 -16.953 -1.836 1 91.62 33 GLN B O 1
ATOM 2569 N N . PRO B 1 34 ? 23.859 -16.75 -1.493 1 93.69 34 PRO B N 1
ATOM 2570 C CA . PRO B 1 34 ? 23.984 -15.383 -1 1 93.69 34 PRO B CA 1
ATOM 2571 C C . PRO B 1 34 ? 24.891 -15.289 0.234 1 93.69 34 PRO B C 1
ATOM 2573 O O . PRO B 1 34 ? 24.875 -16.188 1.075 1 93.69 34 PRO B O 1
ATOM 2576 N N . SER B 1 35 ? 25.672 -14.25 0.292 1 94.5 35 SER B N 1
ATOM 2577 C CA . SER B 1 35 ? 26.609 -14.039 1.394 1 94.5 35 SER B CA 1
ATOM 2578 C C . SER B 1 35 ? 25.875 -13.891 2.721 1 94.5 35 SER B C 1
ATOM 2580 O O . SER B 1 35 ? 25 -13.039 2.859 1 94.5 35 SER B O 1
ATOM 2582 N N . LEU B 1 36 ? 26.25 -14.75 3.609 1 95.44 36 LEU B N 1
ATOM 2583 C CA . LEU B 1 36 ? 25.625 -14.688 4.93 1 95.44 36 LEU B CA 1
ATOM 2584 C C . LEU B 1 36 ? 26.078 -13.445 5.684 1 95.44 36 LEU B C 1
ATOM 2586 O O . LEU B 1 36 ? 25.25 -12.742 6.273 1 95.44 36 LEU B O 1
ATOM 2590 N N . ALA B 1 37 ? 27.312 -13.195 5.629 1 95.38 37 ALA B N 1
ATOM 2591 C CA . ALA B 1 37 ? 27.891 -12.062 6.352 1 95.38 37 ALA B CA 1
ATOM 2592 C C . ALA B 1 37 ? 27.297 -10.75 5.863 1 95.38 37 ALA B C 1
ATOM 2594 O O . ALA B 1 37 ? 26.906 -9.898 6.664 1 95.38 37 ALA B O 1
ATOM 2595 N N . ALA B 1 38 ? 27.234 -10.547 4.586 1 94.88 38 ALA B N 1
ATOM 2596 C CA . ALA B 1 38 ? 26.703 -9.312 4.012 1 94.88 38 ALA B CA 1
ATOM 2597 C C . ALA B 1 38 ? 25.234 -9.109 4.387 1 94.88 38 ALA B C 1
ATOM 2599 O O . ALA B 1 38 ? 24.844 -8.016 4.781 1 94.88 38 ALA B O 1
ATOM 2600 N N . ASN B 1 39 ? 24.469 -10.164 4.355 1 96.62 39 ASN B N 1
ATOM 2601 C CA . ASN B 1 39 ? 23.031 -10.047 4.602 1 96.62 39 ASN B CA 1
ATOM 2602 C C . ASN B 1 39 ? 22.734 -9.891 6.086 1 96.62 39 ASN B C 1
ATOM 2604 O O . ASN B 1 39 ? 21.797 -9.18 6.465 1 96.62 39 ASN B O 1
ATOM 2608 N N . ILE B 1 40 ? 23.484 -10.523 6.922 1 96.81 40 ILE B N 1
ATOM 2609 C CA . ILE B 1 40 ? 23.328 -10.328 8.359 1 96.81 40 ILE B CA 1
ATOM 2610 C C . ILE B 1 40 ? 23.719 -8.898 8.727 1 96.81 40 ILE B C 1
ATOM 2612 O O . ILE B 1 40 ? 23.062 -8.258 9.547 1 96.81 40 ILE B O 1
ATOM 2616 N N . ALA B 1 41 ? 24.781 -8.414 8.156 1 97 41 ALA B N 1
ATOM 2617 C CA . ALA B 1 41 ? 25.219 -7.047 8.406 1 97 41 ALA B CA 1
ATOM 2618 C C . ALA B 1 41 ? 24.156 -6.043 7.988 1 97 41 ALA B C 1
ATOM 2620 O O . ALA B 1 41 ? 23.844 -5.109 8.734 1 97 41 ALA B O 1
ATOM 2621 N N . LEU B 1 42 ? 23.625 -6.238 6.836 1 97.38 42 LEU B N 1
ATOM 2622 C CA . LEU B 1 42 ? 22.609 -5.32 6.344 1 97.38 42 LEU B CA 1
ATOM 2623 C C . LEU B 1 42 ? 21.344 -5.395 7.199 1 97.38 42 LEU B C 1
ATOM 2625 O O . LEU B 1 42 ? 20.719 -4.371 7.488 1 97.38 42 LEU B O 1
ATOM 2629 N N . LEU B 1 43 ? 20.984 -6.613 7.609 1 97.44 43 LEU B N 1
ATOM 2630 C CA . LEU B 1 43 ? 19.859 -6.777 8.523 1 97.44 43 LEU B CA 1
ATOM 2631 C C . LEU B 1 43 ? 20.078 -5.984 9.812 1 97.44 43 LEU B C 1
ATOM 2633 O O . LEU B 1 43 ? 19.203 -5.234 10.242 1 97.44 43 LEU B O 1
ATOM 2637 N N . ALA B 1 44 ? 21.219 -6.121 10.352 1 97.56 44 ALA B N 1
ATOM 2638 C CA . ALA B 1 44 ? 21.547 -5.434 11.594 1 97.56 44 ALA B CA 1
ATOM 2639 C C . ALA B 1 44 ? 21.578 -3.922 11.398 1 97.56 44 ALA B C 1
ATOM 2641 O O . ALA B 1 44 ? 21.078 -3.172 12.242 1 97.56 44 ALA B O 1
ATOM 2642 N N . ILE B 1 45 ? 22.125 -3.453 10.328 1 97.69 45 ILE B N 1
ATOM 2643 C CA . ILE B 1 45 ? 22.234 -2.027 10.047 1 97.69 45 ILE B CA 1
ATOM 2644 C C . ILE B 1 45 ? 20.844 -1.411 9.906 1 97.69 45 ILE B C 1
ATOM 2646 O O . ILE B 1 45 ? 20.562 -0.374 10.508 1 97.69 45 ILE B O 1
ATOM 2650 N N . PHE B 1 46 ? 19.984 -2.049 9.172 1 97.69 46 PHE B N 1
ATOM 2651 C CA . PHE B 1 46 ? 18.641 -1.507 8.992 1 97.69 46 PHE B CA 1
ATOM 2652 C C . PHE B 1 46 ? 17.859 -1.562 10.297 1 97.69 46 PHE B C 1
ATOM 2654 O O . PHE B 1 46 ? 17.031 -0.686 10.562 1 97.69 46 PHE B O 1
ATOM 2661 N N . ALA B 1 47 ? 18.141 -2.59 11.086 1 97 47 ALA B N 1
ATOM 2662 C CA . ALA B 1 47 ? 17.516 -2.648 12.398 1 97 47 ALA B CA 1
ATOM 2663 C C . ALA B 1 47 ? 17.938 -1.474 13.273 1 97 47 ALA B C 1
ATOM 2665 O O . ALA B 1 47 ? 17.109 -0.819 13.898 1 97 47 ALA B O 1
ATOM 2666 N N . VAL B 1 48 ? 19.156 -1.164 13.25 1 96.56 48 VAL B N 1
ATOM 2667 C CA . VAL B 1 48 ? 19.703 -0.073 14.047 1 96.56 48 VAL B CA 1
ATOM 2668 C C . VAL B 1 48 ? 19.188 1.263 13.523 1 96.56 48 VAL B C 1
ATOM 2670 O O . VAL B 1 48 ? 18.75 2.117 14.297 1 96.56 48 VAL B O 1
ATOM 2673 N N . ILE B 1 49 ? 19.188 1.424 12.211 1 96 49 ILE B N 1
ATOM 2674 C CA . ILE B 1 49 ? 18.672 2.646 11.602 1 96 49 ILE B CA 1
ATOM 2675 C C . ILE B 1 49 ? 17.203 2.834 11.969 1 96 49 ILE B C 1
ATOM 2677 O O . ILE B 1 49 ? 16.781 3.938 12.32 1 96 49 ILE B O 1
ATOM 2681 N N . GLY B 1 50 ? 16.484 1.73 11.906 1 95.38 50 GLY B N 1
ATOM 2682 C CA . GLY B 1 50 ? 15.078 1.79 12.273 1 95.38 50 GLY B CA 1
ATOM 2683 C C . GLY B 1 50 ? 14.852 2.219 13.711 1 95.38 50 GLY B C 1
ATOM 2684 O O . GLY B 1 50 ? 14 3.062 13.992 1 95.38 50 GLY B O 1
ATOM 2685 N N . ILE B 1 51 ? 15.594 1.75 14.625 1 94.38 51 ILE B N 1
ATOM 2686 C CA . ILE B 1 51 ? 15.477 2.072 16.047 1 94.38 51 ILE B CA 1
ATOM 2687 C C . ILE B 1 51 ? 15.836 3.539 16.266 1 94.38 51 ILE B C 1
ATOM 2689 O O . ILE B 1 51 ? 15.156 4.238 17.031 1 94.38 51 ILE B O 1
ATOM 2693 N N . LEU B 1 52 ? 16.812 3.994 15.609 1 93.31 52 LEU B N 1
ATOM 2694 C CA . LEU B 1 52 ? 17.234 5.383 15.75 1 93.31 52 LEU B CA 1
ATOM 2695 C C . LEU B 1 52 ? 16.188 6.332 15.195 1 93.31 52 LEU B C 1
ATOM 2697 O O . LEU B 1 52 ? 15.883 7.359 15.805 1 93.31 52 LEU B O 1
ATOM 2701 N N . HIS B 1 53 ? 15.672 5.945 14.078 1 91.88 53 HIS B N 1
ATOM 2702 C CA . HIS B 1 53 ? 14.617 6.785 13.508 1 91.88 53 HIS B CA 1
ATOM 2703 C C . HIS B 1 53 ? 13.359 6.754 14.367 1 91.88 53 HIS B C 1
ATOM 2705 O O . HIS B 1 53 ? 12.641 7.75 14.461 1 91.88 53 HIS B O 1
ATOM 2711 N N . ALA B 1 54 ? 13.102 5.637 14.977 1 89.88 54 ALA B N 1
ATOM 2712 C CA . ALA B 1 54 ? 11.977 5.559 15.898 1 89.88 54 ALA B CA 1
ATOM 2713 C C . ALA B 1 54 ? 12.188 6.473 17.109 1 89.88 54 ALA B C 1
ATOM 2715 O O . ALA B 1 54 ? 11.281 7.203 17.5 1 89.88 54 ALA B O 1
ATOM 2716 N N . TYR B 1 55 ? 13.352 6.48 17.609 1 89.69 55 TYR B N 1
ATOM 2717 C CA . TYR B 1 55 ? 13.695 7.316 18.766 1 89.69 55 TYR B CA 1
ATOM 2718 C C . TYR B 1 55 ? 13.586 8.797 18.406 1 89.69 55 TYR B C 1
ATOM 2720 O O . TYR B 1 55 ? 12.969 9.57 19.141 1 89.69 55 TYR B O 1
ATOM 2728 N N . LEU B 1 56 ? 14.109 9.164 17.312 1 85.81 56 LEU B N 1
ATOM 2729 C CA . LEU B 1 56 ? 14.094 10.562 16.891 1 85.81 56 LEU B CA 1
ATOM 2730 C C . LEU B 1 56 ? 12.672 11.008 16.547 1 85.81 56 LEU B C 1
ATOM 2732 O O . LEU B 1 56 ? 12.289 12.148 16.828 1 85.81 56 LEU B O 1
ATOM 2736 N N . GLY B 1 57 ? 12 10.141 15.906 1 82.56 57 GLY B N 1
ATOM 2737 C CA . GLY B 1 57 ? 10.617 10.461 15.586 1 82.56 57 GLY B CA 1
ATOM 2738 C C . GLY B 1 57 ? 9.758 10.695 16.812 1 82.56 57 GLY B C 1
ATOM 2739 O O . GLY B 1 57 ? 8.922 11.594 16.844 1 82.56 57 GLY B O 1
ATOM 2740 N N . PHE B 1 58 ? 9.992 9.867 17.844 1 81.62 58 PHE B N 1
ATOM 2741 C CA . PHE B 1 58 ? 9.266 10.023 19.094 1 81.62 58 PHE B CA 1
ATOM 2742 C C . PHE B 1 58 ? 9.703 11.289 19.828 1 81.62 58 PHE B C 1
ATOM 2744 O O . PHE B 1 58 ? 8.867 12.016 20.375 1 81.62 58 PHE B O 1
ATOM 2751 N N . ARG B 1 59 ? 10.922 11.562 19.781 1 80.56 59 ARG B N 1
ATOM 2752 C CA . ARG B 1 59 ? 11.477 12.711 20.484 1 80.56 59 ARG B CA 1
ATOM 2753 C C . ARG B 1 59 ? 11 14.016 19.859 1 80.56 59 ARG B C 1
ATOM 2755 O O . ARG B 1 59 ? 10.664 14.969 20.562 1 80.56 59 ARG B O 1
ATOM 2762 N N . TRP B 1 60 ? 10.906 14.023 18.516 1 78.06 60 TRP B N 1
ATOM 2763 C CA . TRP B 1 60 ? 10.57 15.266 17.828 1 78.06 60 TRP B CA 1
ATOM 2764 C C . TRP B 1 60 ? 9.125 15.258 17.359 1 78.06 60 TRP B C 1
ATOM 2766 O O . TRP B 1 60 ? 8.695 16.172 16.641 1 78.06 60 TRP B O 1
ATOM 2776 N N . ARG B 1 61 ? 8.383 14.188 17.641 1 73.44 61 ARG B N 1
ATOM 2777 C CA . ARG B 1 61 ? 6.953 14.07 17.359 1 73.44 61 ARG B CA 1
ATOM 2778 C C . ARG B 1 61 ? 6.668 14.195 15.875 1 73.44 61 ARG B C 1
ATOM 2780 O O . ARG B 1 61 ? 5.73 14.891 15.469 1 73.44 61 ARG B O 1
ATOM 2787 N N . SER B 1 62 ? 7.617 13.812 15.086 1 78.44 62 SER B N 1
ATOM 2788 C CA . SER B 1 62 ? 7.43 13.75 13.641 1 78.44 62 SER B CA 1
ATOM 2789 C C . SER B 1 62 ? 6.859 12.398 13.219 1 78.44 62 SER B C 1
ATOM 2791 O O . SER B 1 62 ? 7.57 11.57 12.641 1 78.44 62 SER B O 1
ATOM 2793 N N . TRP B 1 63 ? 5.676 12.18 13.32 1 74.56 63 TRP B N 1
ATOM 2794 C CA . TRP B 1 63 ? 5.031 10.875 13.203 1 74.56 63 TRP B CA 1
ATOM 2795 C C . TRP B 1 63 ? 5.004 10.414 11.75 1 74.56 63 TRP B C 1
ATOM 2797 O O . TRP B 1 63 ? 5.238 9.234 11.469 1 74.56 63 TRP B O 1
ATOM 2807 N N . GLY B 1 64 ? 4.625 11.383 10.844 1 74.5 64 GLY B N 1
ATOM 2808 C CA . GLY B 1 64 ? 4.57 10.992 9.438 1 74.5 64 GLY B CA 1
ATOM 2809 C C . GLY B 1 64 ? 5.898 10.492 8.906 1 74.5 64 GLY B C 1
ATOM 2810 O O . GLY B 1 64 ? 5.961 9.438 8.266 1 74.5 64 GLY B O 1
ATOM 2811 N N . PHE B 1 65 ? 6.922 11.242 9.242 1 82.12 65 PHE B N 1
ATOM 2812 C CA . PHE B 1 65 ? 8.273 10.875 8.828 1 82.12 65 PHE B CA 1
ATOM 2813 C C . PHE B 1 65 ? 8.695 9.562 9.469 1 82.12 65 PHE B C 1
ATOM 2815 O O . PHE B 1 65 ? 9.234 8.68 8.797 1 82.12 65 PHE B O 1
ATOM 2822 N N . MET B 1 66 ? 8.375 9.398 10.688 1 84.31 66 MET B N 1
ATOM 2823 C CA . MET B 1 66 ? 8.773 8.227 11.461 1 84.31 66 MET B CA 1
ATOM 2824 C C . MET B 1 66 ? 8.117 6.961 10.914 1 84.31 66 MET B C 1
ATOM 2826 O O . MET B 1 66 ? 8.773 5.93 10.758 1 84.31 66 MET B O 1
ATOM 2830 N N . VAL B 1 67 ? 6.895 7.078 10.555 1 84.5 67 VAL B N 1
ATOM 2831 C CA . VAL B 1 67 ? 6.148 5.906 10.109 1 84.5 67 VAL B CA 1
ATOM 2832 C C . VAL B 1 67 ? 6.734 5.398 8.789 1 84.5 67 VAL B C 1
ATOM 2834 O O . VAL B 1 67 ? 6.965 4.195 8.633 1 84.5 67 VAL B O 1
ATOM 2837 N N . GLY B 1 68 ? 6.977 6.285 7.871 1 89.19 68 GLY B N 1
ATOM 2838 C CA . GLY B 1 68 ? 7.582 5.879 6.613 1 89.19 68 GLY B CA 1
ATOM 2839 C C . GLY B 1 68 ? 8.938 5.23 6.789 1 89.19 68 GLY B C 1
ATOM 2840 O O . GLY B 1 68 ? 9.234 4.211 6.156 1 89.19 68 GLY B O 1
ATOM 2841 N N . MET B 1 69 ? 9.695 5.773 7.652 1 92.62 69 MET B N 1
ATOM 2842 C CA . MET B 1 69 ? 11.031 5.254 7.891 1 92.62 69 MET B CA 1
ATOM 2843 C C . MET B 1 69 ? 10.977 3.881 8.555 1 92.62 69 MET B C 1
ATOM 2845 O O . MET B 1 69 ? 11.727 2.977 8.188 1 92.62 69 MET B O 1
ATOM 2849 N N . LEU B 1 70 ? 10.062 3.76 9.484 1 92.5 70 LEU B N 1
ATOM 2850 C CA . LEU B 1 70 ? 9.953 2.496 10.211 1 92.5 70 LEU B CA 1
ATOM 2851 C C . LEU B 1 70 ? 9.461 1.385 9.289 1 92.5 70 LEU B C 1
ATOM 2853 O O . LEU B 1 70 ? 9.992 0.272 9.312 1 92.5 70 LEU B O 1
ATOM 2857 N N . LEU B 1 71 ? 8.5 1.702 8.484 1 93 71 LEU B N 1
ATOM 2858 C CA . LEU B 1 71 ? 7.988 0.709 7.551 1 93 71 LEU B CA 1
ATOM 2859 C C . LEU B 1 71 ? 9.055 0.329 6.527 1 93 71 LEU B C 1
ATOM 2861 O O . LEU B 1 71 ? 9.164 -0.838 6.145 1 93 71 LEU B O 1
ATOM 2865 N N . GLY B 1 72 ? 9.766 1.31 6.086 1 95.5 72 GLY B N 1
ATOM 2866 C CA . GLY B 1 72 ? 10.859 1.029 5.164 1 95.5 72 GLY B CA 1
ATOM 2867 C C . GLY B 1 72 ? 11.93 0.144 5.766 1 95.5 72 GLY B C 1
ATOM 2868 O O . GLY B 1 72 ? 12.328 -0.859 5.164 1 95.5 72 GLY B O 1
ATOM 2869 N N . CYS B 1 73 ? 12.352 0.49 6.934 1 95.88 73 CYS B N 1
ATOM 2870 C CA . CYS B 1 73 ? 13.398 -0.268 7.602 1 95.88 73 CYS B CA 1
ATOM 2871 C C . CYS B 1 73 ? 12.922 -1.669 7.957 1 95.88 73 CYS B C 1
ATOM 2873 O O . CYS B 1 73 ? 13.68 -2.635 7.867 1 95.88 73 CYS B O 1
ATOM 2875 N N . LEU B 1 74 ? 11.727 -1.78 8.375 1 94.69 74 LEU B N 1
ATOM 2876 C CA . LEU B 1 74 ? 11.164 -3.092 8.672 1 94.69 74 LEU B CA 1
ATOM 2877 C C . LEU B 1 74 ? 11.102 -3.959 7.422 1 94.69 74 LEU B C 1
ATOM 2879 O O . LEU B 1 74 ? 11.445 -5.141 7.461 1 94.69 74 LEU B O 1
ATOM 2883 N N . SER B 1 75 ? 10.648 -3.336 6.355 1 95.62 75 SER B N 1
ATOM 2884 C CA . SER B 1 75 ? 10.594 -4.066 5.094 1 95.62 75 SER B CA 1
ATOM 2885 C C . SER B 1 75 ? 11.977 -4.543 4.664 1 95.62 75 SER B C 1
ATOM 2887 O O . SER B 1 75 ? 12.133 -5.676 4.211 1 95.62 75 SER B O 1
ATOM 2889 N N . GLU B 1 76 ? 12.961 -3.67 4.797 1 97.25 76 GLU B N 1
ATOM 2890 C CA . GLU B 1 76 ? 14.328 -4.055 4.461 1 97.25 76 GLU B CA 1
ATOM 2891 C C . GLU B 1 76 ? 14.82 -5.188 5.359 1 97.25 76 GLU B C 1
ATOM 2893 O O . GLU B 1 76 ? 15.398 -6.164 4.875 1 97.25 76 GLU B O 1
ATOM 2898 N N . ALA B 1 77 ? 14.578 -5.035 6.625 1 96.31 77 ALA B N 1
ATOM 2899 C CA . ALA B 1 77 ? 15.023 -6.055 7.574 1 96.31 77 ALA B CA 1
ATOM 2900 C C . ALA B 1 77 ? 14.398 -7.406 7.258 1 96.31 77 ALA B C 1
ATOM 2902 O O . ALA B 1 77 ? 15.094 -8.422 7.195 1 96.31 77 ALA B O 1
ATOM 2903 N N . ILE B 1 78 ? 13.141 -7.406 7.027 1 94.38 78 ILE B N 1
ATOM 2904 C CA . ILE B 1 78 ? 12.445 -8.641 6.695 1 94.38 78 ILE B CA 1
ATOM 2905 C C . ILE B 1 78 ? 12.961 -9.188 5.367 1 94.38 78 ILE B C 1
ATOM 2907 O O . ILE B 1 78 ? 13.125 -10.398 5.207 1 94.38 78 ILE B O 1
ATOM 2911 N N . GLY B 1 79 ? 13.164 -8.281 4.449 1 96.12 79 GLY B N 1
ATOM 2912 C CA . GLY B 1 79 ? 13.727 -8.703 3.176 1 96.12 79 GLY B CA 1
ATOM 2913 C C . GLY B 1 79 ? 15.062 -9.422 3.32 1 96.12 79 GLY B C 1
ATOM 2914 O O . GLY B 1 79 ? 15.289 -10.445 2.68 1 96.12 79 GLY B O 1
ATOM 2915 N N . TYR B 1 80 ? 15.883 -8.938 4.16 1 97.19 80 TYR B N 1
ATOM 2916 C CA . TYR B 1 80 ? 17.203 -9.555 4.336 1 97.19 80 TYR B CA 1
ATOM 2917 C C . TYR B 1 80 ? 17.094 -10.836 5.152 1 97.19 80 TYR B C 1
ATOM 2919 O O . TYR B 1 80 ? 17.938 -11.727 5.027 1 97.19 80 TYR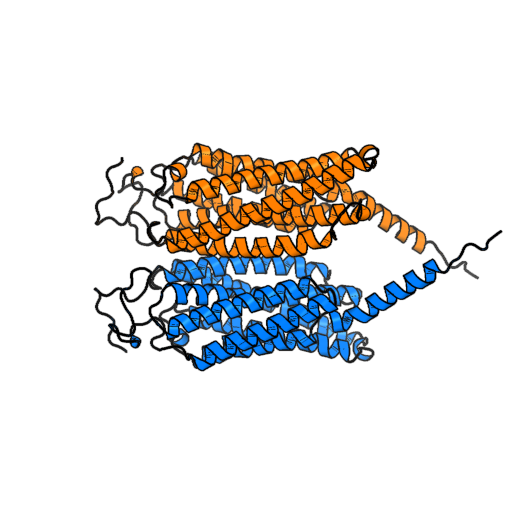 B O 1
ATOM 2927 N N . ILE B 1 81 ? 16.109 -10.938 6 1 95.56 81 ILE B N 1
ATOM 2928 C CA . ILE B 1 81 ? 15.844 -12.234 6.613 1 95.56 81 ILE B CA 1
ATOM 2929 C C . ILE B 1 81 ? 15.547 -13.273 5.531 1 95.56 81 ILE B C 1
ATOM 2931 O O . ILE B 1 81 ? 16 -14.414 5.609 1 95.56 81 ILE B O 1
ATOM 2935 N N . GLY B 1 82 ? 14.789 -12.859 4.539 1 94.56 82 GLY B N 1
ATOM 2936 C CA . GLY B 1 82 ? 14.547 -13.734 3.402 1 94.56 82 GLY B CA 1
ATOM 2937 C C . GLY B 1 82 ? 15.82 -14.156 2.691 1 94.56 82 GLY B C 1
ATOM 2938 O O . GLY B 1 82 ? 15.969 -15.32 2.299 1 94.56 82 GLY B O 1
ATOM 2939 N N . ARG B 1 83 ? 16.703 -13.289 2.516 1 94.75 83 ARG B N 1
ATOM 2940 C CA . ARG B 1 83 ? 17.969 -13.602 1.834 1 94.75 83 ARG B CA 1
ATOM 2941 C C . ARG B 1 83 ? 18.828 -14.523 2.682 1 94.75 83 ARG B C 1
ATOM 2943 O O . ARG B 1 83 ? 19.578 -15.352 2.146 1 94.75 83 ARG B O 1
ATOM 2950 N N . ILE B 1 84 ? 18.766 -14.383 3.963 1 95.69 84 ILE B N 1
ATOM 2951 C CA . ILE B 1 84 ? 19.469 -15.273 4.867 1 95.69 84 ILE B CA 1
ATOM 2952 C C . ILE B 1 84 ? 18.906 -16.688 4.754 1 95.69 84 ILE B C 1
ATOM 2954 O O . ILE B 1 84 ? 19.641 -17.672 4.781 1 95.69 84 ILE B O 1
ATOM 2958 N N . MET B 1 85 ? 17.641 -16.781 4.633 1 93.44 85 MET B N 1
ATOM 2959 C CA . MET B 1 85 ? 17 -18.078 4.387 1 93.44 85 MET B CA 1
ATOM 2960 C C . MET B 1 85 ? 17.516 -18.703 3.09 1 93.44 85 MET B C 1
ATOM 2962 O O . MET B 1 85 ? 17.703 -19.906 3.006 1 93.44 85 MET B O 1
ATOM 2966 N N . LEU B 1 86 ? 17.766 -17.828 2.143 1 93.19 86 LEU B N 1
ATOM 2967 C CA . LEU B 1 86 ? 18.234 -18.297 0.844 1 93.19 86 LEU B CA 1
ATOM 2968 C C . LEU B 1 86 ? 19.703 -18.734 0.923 1 93.19 86 LEU B C 1
ATOM 2970 O O . LEU B 1 86 ? 20.172 -19.5 0.081 1 93.19 86 LEU B O 1
ATOM 2974 N N . HIS B 1 87 ? 20.359 -18.172 1.842 1 93.44 87 HIS B N 1
ATOM 2975 C CA . HIS B 1 87 ? 21.703 -18.656 2.076 1 93.44 87 HIS B CA 1
ATOM 2976 C C . HIS B 1 87 ? 21.688 -20.109 2.566 1 93.44 87 HIS B C 1
ATOM 2978 O O . HIS B 1 87 ? 22.484 -20.938 2.105 1 93.44 87 HIS B O 1
ATOM 2984 N N . SER B 1 88 ? 20.828 -20.375 3.49 1 92.5 88 SER B N 1
ATOM 2985 C CA . SER B 1 88 ? 20.703 -21.719 4.027 1 92.5 88 SER B CA 1
ATOM 2986 C C . SER B 1 88 ? 20.172 -22.688 2.973 1 92.5 88 SER B C 1
ATOM 2988 O O . SER B 1 88 ? 20.641 -23.828 2.881 1 92.5 88 SER B O 1
ATOM 2990 N N . ASN B 1 89 ? 19.188 -22.219 2.205 1 92.38 89 ASN B N 1
ATOM 2991 C CA . ASN B 1 89 ? 18.609 -22.969 1.104 1 92.38 89 ASN B CA 1
ATOM 2992 C C . ASN B 1 89 ? 18.297 -22.078 -0.096 1 92.38 89 ASN B C 1
ATOM 2994 O O . ASN B 1 89 ? 17.234 -21.469 -0.162 1 92.38 89 ASN B O 1
ATOM 2998 N N . PRO B 1 90 ? 19.172 -22.141 -1.081 1 90.94 90 PRO B N 1
ATOM 2999 C CA . PRO B 1 90 ? 19.016 -21.266 -2.248 1 90.94 90 PRO B CA 1
ATOM 3000 C C . PRO B 1 90 ? 17.781 -21.594 -3.076 1 90.94 90 PRO B C 1
ATOM 3002 O O . PRO B 1 90 ? 17.391 -20.828 -3.949 1 90.94 90 PRO B O 1
ATOM 3005 N N . PHE B 1 91 ? 17.109 -22.719 -2.773 1 87.19 91 PHE B N 1
ATOM 3006 C CA . PHE B 1 91 ? 15.922 -23.141 -3.514 1 87.19 91 PHE B CA 1
ATOM 3007 C C . PHE B 1 91 ? 14.648 -22.812 -2.736 1 87.19 91 PHE B C 1
ATOM 3009 O O . PHE B 1 91 ? 13.547 -23.109 -3.188 1 87.19 91 PHE B O 1
ATOM 3016 N N . SER B 1 92 ? 14.875 -22.188 -1.607 1 87 92 SER B N 1
ATOM 3017 C CA . SER B 1 92 ? 13.727 -21.875 -0.765 1 87 92 SER B CA 1
ATOM 3018 C C . SER B 1 92 ? 12.789 -20.891 -1.455 1 87 92 SER B C 1
ATOM 3020 O O . SER B 1 92 ? 13.164 -19.734 -1.712 1 87 92 SER B O 1
ATOM 3022 N N . PHE B 1 93 ? 11.617 -21.359 -1.673 1 82.75 93 PHE B N 1
ATOM 3023 C CA . PHE B 1 93 ? 10.594 -20.531 -2.303 1 82.75 93 PHE B CA 1
ATOM 3024 C C . PHE B 1 93 ? 10.156 -19.406 -1.378 1 82.75 93 PHE B C 1
ATOM 3026 O O . PHE B 1 93 ? 10.016 -18.266 -1.812 1 82.75 93 PHE B O 1
ATOM 3033 N N . ILE B 1 94 ? 9.992 -19.719 -0.14 1 82.19 94 ILE B N 1
ATOM 3034 C CA . ILE B 1 94 ? 9.516 -18.75 0.846 1 82.19 94 ILE B CA 1
ATOM 3035 C C . ILE B 1 94 ? 10.562 -17.656 1.04 1 82.19 94 ILE B C 1
ATOM 3037 O O . ILE B 1 94 ? 10.219 -16.469 1.114 1 82.19 94 ILE B O 1
ATOM 3041 N N . GLY B 1 95 ? 11.727 -18.109 1.137 1 88 95 GLY B N 1
ATOM 3042 C CA . GLY B 1 95 ? 12.797 -17.125 1.271 1 88 95 GLY B CA 1
ATOM 3043 C C . GLY B 1 95 ? 12.867 -16.172 0.102 1 88 95 GLY B C 1
ATOM 3044 O O . GLY B 1 95 ? 13.039 -14.961 0.295 1 88 95 GLY B O 1
ATOM 3045 N N . PHE B 1 96 ? 12.719 -16.688 -1.07 1 88.25 96 PHE B N 1
ATOM 3046 C CA . PHE B 1 96 ? 12.766 -15.875 -2.273 1 88.25 96 PHE B CA 1
ATOM 3047 C C . PHE B 1 96 ? 11.586 -14.906 -2.316 1 88.25 96 PHE B C 1
ATOM 3049 O O . PHE B 1 96 ? 11.75 -13.727 -2.619 1 88.25 96 PHE B O 1
ATOM 3056 N N . MET B 1 97 ? 10.469 -15.398 -1.986 1 84.81 97 MET B N 1
ATOM 3057 C CA . MET B 1 97 ? 9.258 -14.586 -1.994 1 84.81 97 MET B CA 1
ATOM 3058 C C . MET B 1 97 ? 9.375 -13.422 -1.018 1 84.81 97 MET B C 1
ATOM 3060 O O . MET B 1 97 ? 9.07 -12.281 -1.368 1 84.81 97 MET B O 1
ATOM 3064 N N . ILE B 1 98 ? 9.773 -13.68 0.144 1 87.88 98 ILE B N 1
ATOM 3065 C CA . ILE B 1 98 ? 9.906 -12.664 1.183 1 87.88 98 ILE B CA 1
ATOM 3066 C C . ILE B 1 98 ? 10.898 -11.586 0.73 1 87.88 98 ILE B C 1
ATOM 3068 O O . ILE B 1 98 ? 10.617 -10.391 0.837 1 87.88 98 ILE B O 1
ATOM 3072 N N . GLN B 1 99 ? 11.961 -12.008 0.278 1 91.81 99 GLN B N 1
ATOM 3073 C CA . GLN B 1 99 ? 13 -11.062 -0.124 1 91.81 99 GLN B CA 1
ATOM 3074 C C . GLN B 1 99 ? 12.523 -10.188 -1.282 1 91.81 99 GLN B C 1
ATOM 3076 O O . GLN B 1 99 ? 12.703 -8.969 -1.261 1 91.81 99 GLN B O 1
ATOM 3081 N N . ILE B 1 100 ? 11.922 -10.781 -2.281 1 88.62 100 ILE B N 1
ATOM 3082 C CA . ILE B 1 100 ? 11.562 -10.047 -3.492 1 88.62 100 ILE B CA 1
ATOM 3083 C C . ILE B 1 100 ? 10.469 -9.031 -3.174 1 88.62 100 ILE B C 1
ATOM 3085 O O . ILE B 1 100 ? 10.539 -7.879 -3.615 1 88.62 100 ILE B O 1
ATOM 3089 N N . VAL B 1 101 ? 9.492 -9.367 -2.426 1 88.81 101 VAL B N 1
ATOM 3090 C CA . VAL B 1 101 ? 8.383 -8.469 -2.129 1 88.81 101 VAL B CA 1
ATOM 3091 C C . VAL B 1 101 ? 8.844 -7.367 -1.181 1 88.81 101 VAL B C 1
ATOM 3093 O O . VAL B 1 101 ? 8.672 -6.18 -1.469 1 88.81 101 VAL B O 1
ATOM 3096 N N . CYS B 1 102 ? 9.477 -7.727 -0.15 1 92.94 102 CYS B N 1
ATOM 3097 C CA . CYS B 1 102 ? 9.812 -6.781 0.907 1 92.94 102 CYS B CA 1
ATOM 3098 C C . CYS B 1 102 ? 10.891 -5.805 0.442 1 92.94 102 CYS B C 1
ATOM 3100 O O . CYS B 1 102 ? 10.789 -4.602 0.697 1 92.94 102 CYS B O 1
ATOM 3102 N N . LEU B 1 103 ? 11.922 -6.262 -0.218 1 93.88 103 LEU B N 1
ATOM 3103 C CA . LEU B 1 103 ? 12.992 -5.371 -0.665 1 93.88 103 LEU B CA 1
ATOM 3104 C C . LEU B 1 103 ? 12.508 -4.465 -1.792 1 93.88 103 LEU B C 1
ATOM 3106 O O . LEU B 1 103 ? 12.977 -3.332 -1.926 1 93.88 103 LEU B O 1
ATOM 3110 N N . THR B 1 104 ? 11.57 -4.965 -2.533 1 90.94 104 THR B N 1
ATOM 3111 C CA . THR B 1 104 ? 11.086 -4.188 -3.67 1 90.94 104 THR B CA 1
ATOM 3112 C C . THR B 1 104 ? 10.219 -3.025 -3.201 1 90.94 104 THR B C 1
ATOM 3114 O O . THR B 1 104 ? 10.305 -1.923 -3.748 1 90.94 104 THR B O 1
ATOM 3117 N N . ILE B 1 105 ? 9.484 -3.225 -2.17 1 92.75 105 ILE B N 1
ATOM 3118 C CA . ILE B 1 105 ? 8.531 -2.195 -1.79 1 92.75 105 ILE B CA 1
ATOM 3119 C C . ILE B 1 105 ? 9.18 -1.22 -0.812 1 92.75 105 ILE B C 1
ATOM 3121 O O . ILE B 1 105 ? 8.664 -0.122 -0.584 1 92.75 105 ILE B O 1
ATOM 3125 N N . ALA B 1 106 ? 10.289 -1.561 -0.201 1 94.56 106 ALA B N 1
ATOM 3126 C CA . ALA B 1 106 ? 10.883 -0.812 0.904 1 94.56 106 ALA B CA 1
ATOM 3127 C C . ALA B 1 106 ? 11.18 0.626 0.493 1 94.56 106 ALA B C 1
ATOM 3129 O O . ALA B 1 106 ? 10.828 1.568 1.208 1 94.56 106 ALA B O 1
ATOM 3130 N N . PRO B 1 107 ? 11.742 0.895 -0.666 1 92 107 PRO B N 1
ATOM 3131 C CA . PRO B 1 107 ? 12.109 2.268 -1.027 1 92 107 PRO B CA 1
ATOM 3132 C C . PRO B 1 107 ? 10.891 3.184 -1.152 1 92 107 PRO B C 1
ATOM 3134 O O . PRO B 1 107 ? 11.016 4.402 -0.991 1 92 107 PRO B O 1
ATOM 3137 N N . VAL B 1 108 ? 9.797 2.602 -1.407 1 91.5 108 VAL B N 1
ATOM 3138 C CA . VAL B 1 108 ? 8.578 3.385 -1.563 1 91.5 108 VAL B CA 1
ATOM 3139 C C . VAL B 1 108 ? 8.242 4.086 -0.249 1 91.5 108 VAL B C 1
ATOM 3141 O O . VAL B 1 108 ? 7.793 5.234 -0.248 1 91.5 108 VAL B O 1
ATOM 3144 N N . PHE B 1 109 ? 8.531 3.484 0.829 1 93.56 109 PHE B N 1
ATOM 3145 C CA . PHE B 1 109 ? 8.242 4.055 2.141 1 93.56 109 PHE B CA 1
ATOM 3146 C C . PHE B 1 109 ? 9.195 5.203 2.449 1 93.56 109 PHE B C 1
ATOM 3148 O O . PHE B 1 109 ? 8.789 6.223 3.012 1 93.56 109 PHE B O 1
ATOM 3155 N N . PHE B 1 110 ? 10.438 5.066 2.072 1 94.62 110 PHE B N 1
ATOM 3156 C CA . PHE B 1 110 ? 11.406 6.137 2.283 1 94.62 110 PHE B CA 1
ATOM 3157 C C . PHE B 1 110 ? 11.047 7.363 1.45 1 94.62 110 PHE B C 1
ATOM 3159 O O . PHE B 1 110 ? 11.109 8.492 1.939 1 94.62 110 PHE B O 1
ATOM 3166 N N . SER B 1 111 ? 10.656 7.094 0.211 1 92.75 111 SER B N 1
ATOM 3167 C CA . SER B 1 111 ? 10.281 8.203 -0.659 1 92.75 111 SER B CA 1
ATOM 3168 C C . SER B 1 111 ? 9.055 8.938 -0.119 1 92.75 111 SER B C 1
ATOM 3170 O O . SER B 1 111 ? 8.992 10.172 -0.173 1 92.75 111 SER B O 1
ATOM 3172 N N . ALA B 1 112 ? 8.109 8.156 0.375 1 90 112 ALA B N 1
ATOM 3173 C CA . ALA B 1 112 ? 6.926 8.781 0.96 1 90 112 ALA B CA 1
ATOM 3174 C C . ALA B 1 112 ? 7.305 9.719 2.105 1 90 112 ALA B C 1
ATOM 3176 O O . ALA B 1 112 ? 6.75 10.805 2.236 1 90 112 ALA B O 1
ATOM 3177 N N . SER B 1 113 ? 8.242 9.289 2.928 1 90 113 SER B N 1
ATOM 3178 C CA . SER B 1 113 ? 8.719 10.125 4.027 1 90 113 SER B CA 1
ATOM 3179 C C . SER B 1 113 ? 9.359 11.406 3.51 1 90 113 SER B C 1
ATOM 3181 O O . SER B 1 113 ? 9.195 12.469 4.105 1 90 113 SER B O 1
ATOM 3183 N N . ILE B 1 114 ? 10.047 11.281 2.451 1 91.38 114 ILE B N 1
ATOM 3184 C CA . ILE B 1 114 ? 10.703 12.438 1.853 1 91.38 114 ILE B CA 1
ATOM 3185 C C . ILE B 1 114 ? 9.656 13.406 1.312 1 91.38 114 ILE B C 1
ATOM 3187 O O . ILE B 1 114 ? 9.766 14.617 1.514 1 91.38 114 ILE B O 1
ATOM 3191 N N . TYR B 1 115 ? 8.602 12.898 0.66 1 88.94 115 TYR B N 1
ATOM 3192 C CA . TYR B 1 115 ? 7.547 13.742 0.111 1 88.94 115 TYR B CA 1
ATOM 3193 C C . TYR B 1 115 ? 6.867 14.555 1.209 1 88.94 115 TYR B C 1
ATOM 3195 O O . TYR B 1 115 ? 6.668 15.758 1.064 1 88.94 115 TYR B O 1
ATOM 3203 N N . VAL B 1 116 ? 6.57 13.898 2.252 1 83.75 116 VAL B N 1
ATOM 3204 C CA . VAL B 1 116 ? 5.848 14.523 3.354 1 83.75 116 VAL B CA 1
ATOM 3205 C C . VAL B 1 116 ? 6.73 15.578 4.016 1 83.75 116 VAL B C 1
ATOM 3207 O O . VAL B 1 116 ? 6.273 16.688 4.297 1 83.75 116 VAL B O 1
ATOM 3210 N N . THR B 1 117 ? 7.938 15.219 4.203 1 85.88 117 THR B N 1
ATOM 3211 C CA . THR B 1 117 ? 8.875 16.125 4.867 1 85.88 117 THR B CA 1
ATOM 3212 C C . THR B 1 117 ? 9.133 17.359 4.008 1 85.88 117 THR B C 1
ATOM 3214 O O . THR B 1 117 ? 9.133 18.484 4.516 1 85.88 117 THR B O 1
ATOM 3217 N N . LEU B 1 118 ? 9.32 17.109 2.793 1 84.56 118 LEU B N 1
ATOM 3218 C CA . LEU B 1 118 ? 9.578 18.234 1.897 1 84.56 118 LEU B CA 1
ATOM 3219 C C . LEU B 1 118 ? 8.367 19.156 1.812 1 84.56 118 LEU B C 1
ATOM 3221 O O . LEU B 1 118 ? 8.508 20.375 1.812 1 84.56 118 LEU B O 1
ATOM 3225 N N . SER B 1 119 ? 7.238 18.578 1.661 1 83.06 119 SER B N 1
ATOM 3226 C CA . SER B 1 119 ? 6.008 19.375 1.612 1 83.06 119 SER B CA 1
ATOM 3227 C C . SER B 1 119 ? 5.863 20.25 2.85 1 83.06 119 SER B C 1
ATOM 3229 O O . SER B 1 119 ? 5.547 21.438 2.74 1 83.06 119 SER B O 1
ATOM 3231 N N . LYS B 1 120 ? 6.098 19.719 3.988 1 80.88 120 LYS B N 1
ATOM 3232 C CA . LYS B 1 120 ? 6.02 20.469 5.238 1 80.88 120 LYS B CA 1
ATOM 3233 C C . LYS B 1 120 ? 7.078 21.562 5.293 1 80.88 120 LYS B C 1
ATOM 3235 O O . LYS B 1 120 ? 6.812 22.672 5.77 1 80.88 120 LYS B O 1
ATOM 3240 N N . ALA B 1 121 ? 8.211 21.234 4.906 1 79.69 121 ALA B N 1
ATOM 3241 C CA . ALA B 1 121 ? 9.312 22.203 4.922 1 79.69 121 ALA B CA 1
ATOM 3242 C C . ALA B 1 121 ? 9.016 23.391 4.008 1 79.69 121 ALA B C 1
ATOM 3244 O O . ALA B 1 121 ? 9.258 24.531 4.379 1 79.69 121 ALA B O 1
ATOM 3245 N N . ILE B 1 122 ? 8.484 23.125 2.885 1 79.25 122 ILE B N 1
ATOM 3246 C CA . ILE B 1 122 ? 8.164 24.172 1.932 1 79.25 122 ILE B CA 1
ATOM 3247 C C . ILE B 1 122 ? 7.027 25.031 2.477 1 79.25 122 ILE B C 1
ATOM 3249 O O . ILE B 1 122 ? 7.051 26.266 2.35 1 79.25 122 ILE B O 1
ATOM 3253 N N . ALA B 1 123 ? 6.078 24.406 3.043 1 76.88 123 ALA B N 1
ATOM 3254 C CA . ALA B 1 123 ? 4.938 25.125 3.611 1 76.88 123 ALA B CA 1
ATOM 3255 C C . ALA B 1 123 ? 5.371 26.016 4.773 1 76.88 123 ALA B C 1
ATOM 3257 O O . ALA B 1 123 ? 4.812 27.094 4.98 1 76.88 123 ALA B O 1
ATOM 3258 N N . TYR B 1 124 ? 6.312 25.578 5.422 1 75.69 124 TYR B N 1
ATOM 3259 C CA . TYR B 1 124 ? 6.75 26.281 6.625 1 75.69 124 TYR B CA 1
ATOM 3260 C C . TYR B 1 124 ? 7.73 27.391 6.281 1 75.69 124 TYR B C 1
ATOM 3262 O O . TYR B 1 124 ? 7.648 28.5 6.832 1 75.69 124 TYR B O 1
ATOM 3270 N N . PHE B 1 125 ? 8.609 27.203 5.48 1 72.38 125 PHE B N 1
ATOM 3271 C CA . PHE B 1 125 ? 9.711 28.141 5.301 1 72.38 125 PHE B CA 1
ATOM 3272 C C . PHE B 1 125 ? 9.438 29.094 4.137 1 72.38 125 PHE B C 1
ATOM 3274 O O . PHE B 1 125 ? 9.742 30.281 4.215 1 72.38 125 PHE B O 1
ATOM 3281 N N . THR B 1 126 ? 9.039 28.547 3.078 1 69.12 126 THR B N 1
ATOM 3282 C CA . THR B 1 126 ? 8.953 29.406 1.904 1 69.12 126 THR B CA 1
ATOM 3283 C C . THR B 1 126 ? 7.754 29.031 1.041 1 69.12 126 THR B C 1
ATOM 3285 O O . THR B 1 126 ? 7.91 28.688 -0.134 1 69.12 126 THR B O 1
ATOM 3288 N N . PRO B 1 127 ? 6.641 29.203 1.619 1 68.44 127 PRO B N 1
ATOM 3289 C CA . PRO B 1 127 ? 5.473 28.828 0.82 1 68.44 127 PRO B CA 1
ATOM 3290 C C . PRO B 1 127 ? 5.336 29.656 -0.453 1 68.44 127 PRO B C 1
ATOM 3292 O O . PRO B 1 127 ? 4.773 29.188 -1.445 1 68.44 127 PRO B O 1
ATOM 3295 N N . ASP B 1 128 ? 5.973 30.797 -0.445 1 70.5 128 ASP B N 1
ATOM 3296 C CA . ASP B 1 128 ? 5.844 31.719 -1.571 1 70.5 128 ASP B CA 1
ATOM 3297 C C . ASP B 1 128 ? 6.75 31.297 -2.729 1 70.5 128 ASP B C 1
ATOM 3299 O O . ASP B 1 128 ? 6.516 31.688 -3.877 1 70.5 128 ASP B O 1
ATOM 3303 N N . LEU B 1 129 ? 7.676 30.594 -2.434 1 66.88 129 LEU B N 1
ATOM 3304 C CA . LEU B 1 129 ? 8.648 30.25 -3.467 1 66.88 129 LEU B CA 1
ATOM 3305 C C . LEU B 1 129 ? 8.195 29 -4.23 1 66.88 129 LEU B C 1
ATOM 3307 O O . LEU B 1 129 ? 8.727 28.719 -5.309 1 66.88 129 LEU B O 1
ATOM 3311 N N . SER B 1 130 ? 7.16 28.391 -3.658 1 67.5 130 SER B N 1
ATOM 3312 C CA . SER B 1 130 ? 6.73 27.172 -4.336 1 67.5 130 SER B CA 1
ATOM 3313 C C . SER B 1 130 ? 5.715 27.484 -5.434 1 67.5 130 SER B C 1
ATOM 3315 O O . SER B 1 130 ? 4.848 28.328 -5.258 1 67.5 130 SER B O 1
ATOM 3317 N N . ARG B 1 131 ? 6.039 27 -6.648 1 67.56 131 ARG B N 1
ATOM 3318 C CA . ARG B 1 131 ? 5.117 27.188 -7.762 1 67.56 131 ARG B CA 1
ATOM 3319 C C . ARG B 1 131 ? 3.766 26.54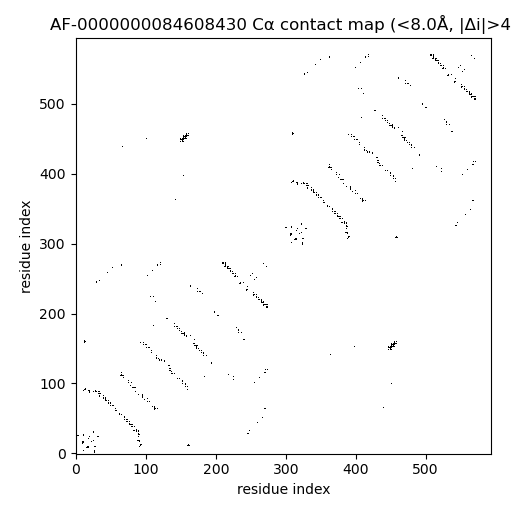7 -7.469 1 67.56 131 ARG B C 1
ATOM 3321 O O . ARG B 1 131 ? 2.727 27.047 -7.91 1 67.56 131 ARG B O 1
ATOM 3328 N N . PHE B 1 132 ? 3.893 25.422 -6.828 1 67.75 132 PHE B N 1
ATOM 3329 C CA . PHE B 1 132 ? 2.684 24.656 -6.523 1 67.75 132 PHE B CA 1
ATOM 3330 C C . PHE B 1 132 ? 2.426 24.625 -5.023 1 67.75 132 PHE B C 1
ATOM 3332 O O . PHE B 1 132 ? 3.338 24.859 -4.227 1 67.75 132 PHE B O 1
ATOM 3339 N N . ARG B 1 133 ? 1.229 24.453 -4.801 1 74.25 133 ARG B N 1
ATOM 3340 C CA . ARG B 1 133 ? 0.871 24.312 -3.393 1 74.25 133 ARG B CA 1
ATOM 3341 C C . ARG B 1 133 ? 1.633 23.156 -2.754 1 74.25 133 ARG B C 1
ATOM 3343 O O . ARG B 1 133 ? 1.638 22.031 -3.279 1 74.25 133 ARG B O 1
ATOM 3350 N N . PRO B 1 134 ? 2.396 23.406 -1.793 1 74.75 134 PRO B N 1
ATOM 3351 C CA . PRO B 1 134 ? 3.207 22.375 -1.135 1 74.75 134 PRO B CA 1
ATOM 3352 C C . PRO B 1 134 ? 2.4 21.125 -0.776 1 74.75 134 PRO B C 1
ATOM 3354 O O . PRO B 1 134 ? 2.941 20.016 -0.762 1 74.75 134 PRO B O 1
ATOM 3357 N N . GLN B 1 135 ? 1.161 21.297 -0.662 1 74.75 135 GLN B N 1
ATOM 3358 C CA . GLN B 1 135 ? 0.311 20.172 -0.272 1 74.75 135 GLN B CA 1
ATOM 3359 C C . GLN B 1 135 ? 0.13 19.188 -1.427 1 74.75 135 GLN B C 1
ATOM 3361 O O . GLN B 1 135 ? -0.192 18.031 -1.209 1 74.75 135 GLN B O 1
ATOM 3366 N N . LEU B 1 136 ? 0.413 19.703 -2.541 1 73.12 136 LEU B N 1
ATOM 3367 C CA . LEU B 1 136 ? 0.247 18.859 -3.717 1 73.12 136 LEU B CA 1
ATOM 3368 C C . LEU B 1 136 ? 1.312 17.766 -3.758 1 73.12 136 LEU B C 1
ATOM 3370 O O . LEU B 1 136 ? 1.084 16.688 -4.309 1 73.12 136 LEU B O 1
ATOM 3374 N N . PHE B 1 137 ? 2.451 18.016 -3.117 1 74.25 137 PHE B N 1
ATOM 3375 C CA . PHE B 1 137 ? 3.535 17.047 -3.127 1 74.25 137 PHE B CA 1
ATOM 3376 C C . PHE B 1 137 ? 3.113 15.758 -2.424 1 74.25 137 PHE B C 1
ATOM 3378 O O . PHE B 1 137 ? 3.297 14.656 -2.959 1 74.25 137 PHE B O 1
ATOM 3385 N N . TYR B 1 138 ? 2.516 15.828 -1.367 1 76.31 138 TYR B N 1
ATOM 3386 C CA . TYR B 1 138 ? 2.193 14.586 -0.673 1 76.31 138 TYR B CA 1
ATOM 3387 C C . TYR B 1 138 ? 0.866 14.016 -1.158 1 76.31 138 TYR B C 1
ATOM 3389 O O . TYR B 1 138 ? 0.686 12.797 -1.206 1 76.31 138 TYR B O 1
ATOM 3397 N N . TRP B 1 139 ? -0.027 14.875 -1.711 1 76.56 139 TRP B N 1
ATOM 3398 C CA . TRP B 1 139 ? -1.349 14.391 -2.09 1 76.56 139 TRP B CA 1
ATOM 3399 C C . TRP B 1 139 ? -1.314 13.742 -3.471 1 76.56 139 TRP B C 1
ATOM 3401 O O . TRP B 1 139 ? -2.195 12.953 -3.814 1 76.56 139 TRP B O 1
ATOM 3411 N N . ILE B 1 140 ? -0.318 14.016 -4.199 1 81.44 140 ILE B N 1
ATOM 3412 C CA . ILE B 1 140 ? -0.206 13.438 -5.531 1 81.44 140 ILE B CA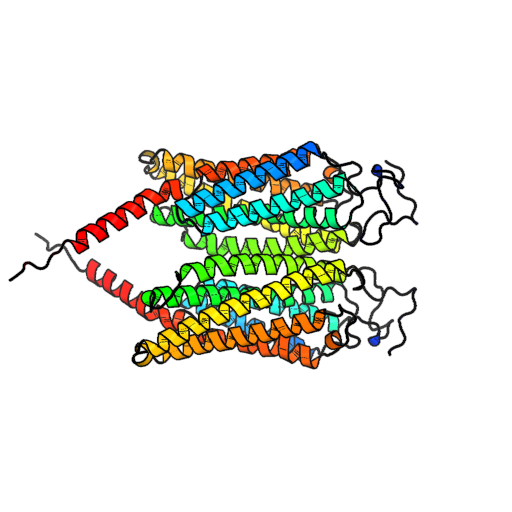 1
ATOM 3413 C C . ILE B 1 140 ? 0.805 12.297 -5.512 1 81.44 140 ILE B C 1
ATOM 3415 O O . ILE B 1 140 ? 0.518 11.195 -5.996 1 81.44 140 ILE B O 1
ATOM 3419 N N . PHE B 1 141 ? 1.877 12.484 -4.867 1 89.44 141 PHE B N 1
ATOM 3420 C CA . PHE B 1 141 ? 2.982 11.547 -4.98 1 89.44 141 PHE B CA 1
ATOM 3421 C C . PHE B 1 141 ? 2.764 10.344 -4.066 1 89.44 141 PHE B C 1
ATOM 3423 O O . PHE B 1 141 ? 3.121 9.219 -4.418 1 89.44 141 PHE B O 1
ATOM 3430 N N . VAL B 1 142 ? 2.123 10.586 -2.939 1 87 142 VAL B N 1
ATOM 3431 C CA . VAL B 1 142 ? 1.941 9.484 -1.997 1 87 142 VAL B CA 1
ATOM 3432 C C . VAL B 1 142 ? 0.959 8.469 -2.572 1 87 142 VAL B C 1
ATOM 3434 O O . VAL B 1 142 ? 1.242 7.266 -2.596 1 87 142 VAL B O 1
ATOM 3437 N N . PRO B 1 143 ? -0.198 8.906 -3.125 1 86.94 143 PRO B N 1
ATOM 3438 C CA . PRO B 1 143 ? -1.102 7.938 -3.748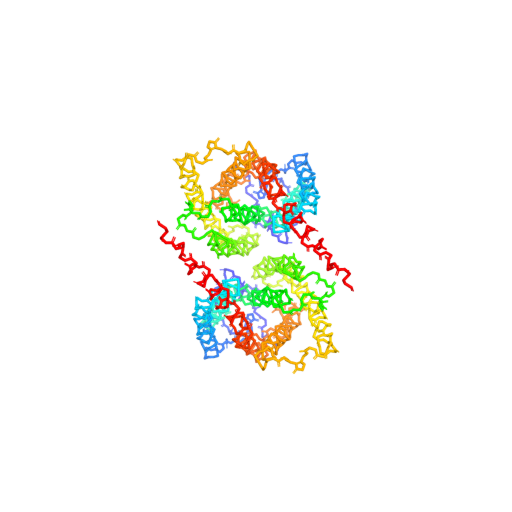 1 86.94 143 PRO B CA 1
ATOM 3439 C C . PRO B 1 143 ? -0.457 7.195 -4.918 1 86.94 143 PRO B C 1
ATOM 3441 O O . PRO B 1 143 ? -0.719 6.008 -5.117 1 86.94 143 PRO B O 1
ATOM 3444 N N . LEU B 1 144 ? 0.304 7.883 -5.656 1 91.12 144 LEU B N 1
ATOM 3445 C CA . LEU B 1 144 ? 1.012 7.223 -6.75 1 91.12 144 LEU B CA 1
ATOM 3446 C C . LEU B 1 144 ? 1.977 6.172 -6.215 1 91.12 144 LEU B C 1
ATOM 3448 O O . LEU B 1 144 ? 2.121 5.098 -6.809 1 91.12 144 LEU B O 1
ATOM 3452 N N . ASP B 1 145 ? 2.596 6.465 -5.129 1 91.56 145 ASP B N 1
ATOM 3453 C CA . ASP B 1 145 ? 3.479 5.508 -4.473 1 91.56 145 ASP B CA 1
ATOM 3454 C C . ASP B 1 145 ? 2.705 4.273 -4.016 1 91.56 145 ASP B C 1
ATOM 3456 O O . ASP B 1 145 ? 3.215 3.152 -4.082 1 91.56 145 ASP B O 1
ATOM 3460 N N . VAL B 1 146 ? 1.532 4.527 -3.543 1 90.19 146 VAL B N 1
ATOM 3461 C CA . VAL B 1 146 ? 0.708 3.418 -3.076 1 90.19 146 VAL B CA 1
ATOM 3462 C C . VAL B 1 146 ? 0.371 2.498 -4.246 1 90.19 146 VAL B C 1
ATOM 3464 O O . VAL B 1 146 ? 0.407 1.271 -4.113 1 90.19 146 VAL B O 1
ATOM 3467 N N . VAL B 1 147 ? 0.098 3.086 -5.336 1 90.31 147 VAL B N 1
ATOM 3468 C CA . VAL B 1 147 ? -0.174 2.301 -6.535 1 90.31 147 VAL B CA 1
ATOM 3469 C C . VAL B 1 147 ? 1.059 1.478 -6.906 1 90.31 147 VAL B C 1
ATOM 3471 O O . VAL B 1 147 ? 0.952 0.284 -7.199 1 90.31 147 VAL B O 1
ATOM 3474 N N . CYS B 1 148 ? 2.18 2.088 -6.879 1 93.62 148 CYS B N 1
ATOM 3475 C CA . CYS B 1 148 ? 3.426 1.379 -7.148 1 93.62 148 CYS B CA 1
ATOM 3476 C C . CYS B 1 148 ? 3.627 0.233 -6.164 1 93.62 148 CYS B C 1
ATOM 3478 O O . CYS B 1 148 ? 4.062 -0.853 -6.551 1 93.62 148 CYS B O 1
ATOM 3480 N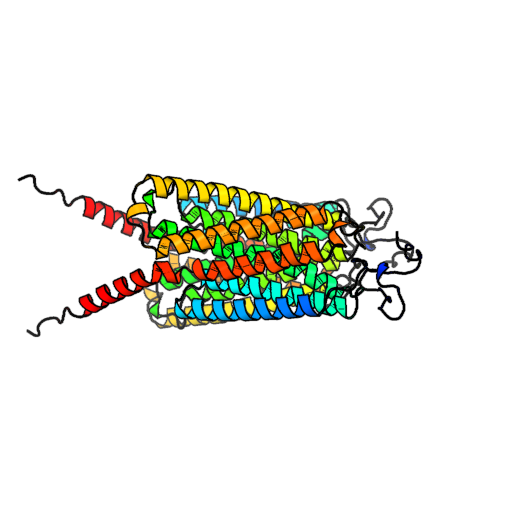 N . LEU B 1 149 ? 3.299 0.521 -4.949 1 92.31 149 LEU B N 1
ATOM 3481 C CA . LEU B 1 149 ? 3.455 -0.458 -3.881 1 92.31 149 LEU B CA 1
ATOM 3482 C C . LEU B 1 149 ? 2.594 -1.689 -4.141 1 92.31 149 LEU B C 1
ATOM 3484 O O . LEU B 1 149 ? 3.076 -2.82 -4.051 1 92.31 149 LEU B O 1
ATOM 3488 N N . VAL B 1 150 ? 1.413 -1.485 -4.516 1 91.62 150 VAL B N 1
ATOM 3489 C CA . VAL B 1 150 ? 0.464 -2.566 -4.758 1 91.62 150 VAL B CA 1
ATOM 3490 C C . VAL B 1 150 ? 0.908 -3.381 -5.973 1 91.62 150 VAL B C 1
ATOM 3492 O O . VAL B 1 150 ? 0.938 -4.613 -5.926 1 91.62 150 VAL B O 1
ATOM 3495 N N . LEU B 1 151 ? 1.271 -2.68 -7.012 1 91.38 151 LEU B N 1
ATOM 3496 C CA . LEU B 1 151 ? 1.709 -3.354 -8.227 1 91.38 151 LEU B CA 1
ATOM 3497 C C . LEU B 1 151 ? 2.961 -4.184 -7.969 1 91.38 151 LEU B C 1
ATOM 3499 O O . LEU B 1 151 ? 3.057 -5.328 -8.422 1 91.38 151 LEU B O 1
ATOM 3503 N N . GLN B 1 152 ? 3.832 -3.639 -7.242 1 91.69 152 GLN B N 1
ATOM 3504 C CA . GLN B 1 152 ? 5.098 -4.32 -6.98 1 91.69 152 GLN B CA 1
ATOM 3505 C C . GLN B 1 152 ? 4.902 -5.5 -6.035 1 91.69 152 GLN B C 1
ATOM 3507 O O . GLN B 1 152 ? 5.516 -6.555 -6.215 1 91.69 152 GLN B O 1
ATOM 3512 N N . ALA B 1 153 ? 4.086 -5.309 -5.031 1 91.62 153 ALA B N 1
ATOM 3513 C CA . ALA B 1 153 ? 3.818 -6.41 -4.109 1 91.62 153 ALA B CA 1
ATOM 3514 C C . ALA B 1 153 ? 3.109 -7.559 -4.824 1 91.62 153 ALA B C 1
ATOM 3516 O O . ALA B 1 153 ? 3.529 -8.711 -4.723 1 91.62 153 ALA B O 1
ATOM 3517 N N . ALA B 1 154 ? 2.107 -7.227 -5.602 1 89.25 154 ALA B N 1
ATOM 3518 C CA . ALA B 1 154 ? 1.36 -8.227 -6.355 1 89.25 154 ALA B CA 1
ATOM 3519 C C . ALA B 1 154 ? 2.229 -8.859 -7.445 1 89.25 154 ALA B C 1
ATOM 3521 O O . ALA B 1 154 ? 2.262 -10.078 -7.594 1 89.25 154 ALA B O 1
ATOM 3522 N N . GLY B 1 155 ? 2.857 -8.023 -8.211 1 87.56 155 GLY B N 1
ATOM 3523 C CA . GLY B 1 155 ? 3.717 -8.523 -9.273 1 87.56 155 GLY B CA 1
ATOM 3524 C C . GLY B 1 155 ? 4.875 -9.359 -8.766 1 87.56 155 GLY B C 1
ATOM 3525 O O . GLY B 1 155 ? 5.219 -10.383 -9.359 1 87.56 155 GLY B O 1
ATOM 3526 N N . GLY B 1 156 ? 5.512 -8.859 -7.738 1 85.31 156 GLY B N 1
ATOM 3527 C CA . GLY B 1 156 ? 6.586 -9.633 -7.129 1 85.31 156 GLY B CA 1
ATOM 3528 C C . GLY B 1 156 ? 6.145 -11.008 -6.672 1 85.31 156 GLY B C 1
ATOM 3529 O O . GLY B 1 156 ? 6.832 -12 -6.926 1 85.31 156 GLY B O 1
ATOM 3530 N N . ALA B 1 157 ? 5.043 -11.086 -6.023 1 84.62 157 ALA B N 1
ATOM 3531 C CA . ALA B 1 157 ? 4.516 -12.359 -5.543 1 84.62 157 ALA B CA 1
ATOM 3532 C C . ALA B 1 157 ? 4.145 -13.273 -6.711 1 84.62 157 ALA B C 1
ATOM 3534 O O . ALA B 1 157 ? 4.449 -14.469 -6.695 1 84.62 157 ALA B O 1
ATOM 3535 N N . LEU B 1 158 ? 3.611 -12.75 -7.727 1 83.12 158 LEU B N 1
ATOM 3536 C CA . LEU B 1 158 ? 3.17 -13.516 -8.891 1 83.12 158 LEU B CA 1
ATOM 3537 C C . LEU B 1 158 ? 4.363 -14.07 -9.656 1 83.12 158 LEU B C 1
ATOM 3539 O O . LEU B 1 158 ? 4.289 -15.164 -10.219 1 83.12 158 LEU B O 1
ATOM 3543 N N . SER B 1 159 ? 5.379 -13.367 -9.742 1 78.94 159 SER B N 1
ATOM 3544 C CA . SER B 1 159 ? 6.543 -13.758 -10.531 1 78.94 159 SER B CA 1
ATOM 3545 C C . SER B 1 159 ? 7.262 -14.945 -9.906 1 78.94 159 SER B C 1
ATOM 3547 O O . SER B 1 159 ? 7.996 -15.664 -10.586 1 78.94 159 SER B O 1
ATOM 3549 N N . THR B 1 160 ? 7.113 -15.195 -8.609 1 74.44 160 THR B N 1
ATOM 3550 C CA . THR B 1 160 ? 7.805 -16.297 -7.941 1 74.44 160 THR B CA 1
ATOM 3551 C C . THR B 1 160 ? 7.145 -17.625 -8.266 1 74.44 160 THR B C 1
ATOM 3553 O O . THR B 1 160 ? 7.766 -18.688 -8.133 1 74.44 160 THR B O 1
ATOM 3556 N N . ASN B 1 161 ? 5.91 -17.734 -8.625 1 62.78 161 ASN B N 1
ATOM 3557 C CA . ASN B 1 161 ? 5.195 -18.984 -8.852 1 62.78 161 ASN B CA 1
ATOM 3558 C C . ASN B 1 161 ? 5.52 -19.562 -10.219 1 62.78 161 ASN B C 1
ATOM 3560 O O . ASN B 1 161 ? 5.367 -20.781 -10.438 1 62.78 161 ASN B O 1
ATOM 3564 N N . SER B 1 162 ? 5.734 -18.703 -11.258 1 56.16 162 SER B N 1
ATOM 3565 C CA . SER B 1 162 ? 5.91 -19.281 -12.586 1 56.16 162 SER B CA 1
ATOM 3566 C C . SER B 1 162 ? 7.391 -19.422 -12.938 1 56.16 162 SER B C 1
ATOM 3568 O O . SER B 1 162 ? 7.742 -19.672 -14.094 1 56.16 162 SER B O 1
ATOM 3570 N N . THR B 1 163 ? 8.18 -19.812 -12.008 1 50.5 163 THR B N 1
ATOM 3571 C CA . THR B 1 163 ? 9.609 -19.906 -12.289 1 50.5 163 THR B CA 1
ATOM 3572 C C . THR B 1 163 ? 10.047 -18.781 -13.227 1 50.5 163 THR B C 1
ATOM 3574 O O . THR B 1 163 ? 10.75 -19.016 -14.203 1 50.5 163 THR B O 1
ATOM 3577 N N . GLY B 1 164 ? 9.508 -17.641 -13.016 1 50.84 164 GLY B N 1
ATOM 3578 C CA . GLY B 1 164 ? 9.922 -16.562 -13.906 1 50.84 164 GLY B CA 1
ATOM 3579 C C . GLY B 1 164 ? 9.375 -16.703 -15.312 1 50.84 164 GLY B C 1
ATOM 3580 O O . GLY B 1 164 ? 9.57 -15.836 -16.156 1 50.84 164 GLY B O 1
ATOM 3581 N N . SER B 1 165 ? 8.695 -17.922 -15.539 1 52.94 165 SER B N 1
ATOM 3582 C CA . SER B 1 165 ? 8.195 -18.125 -16.891 1 52.94 165 SER B CA 1
ATOM 3583 C C . SER B 1 165 ? 6.895 -17.359 -17.125 1 52.94 165 SER B C 1
ATOM 3585 O O . SER B 1 165 ? 6.504 -17.125 -18.266 1 52.94 165 SER B O 1
ATOM 3587 N N . ASP B 1 166 ? 6.289 -17.109 -15.977 1 59.78 166 ASP B N 1
ATOM 3588 C CA . ASP B 1 166 ? 5.074 -16.344 -16.203 1 59.78 166 ASP B CA 1
ATOM 3589 C C . ASP B 1 166 ? 5.398 -14.859 -16.422 1 59.78 166 ASP B C 1
ATOM 3591 O O . ASP B 1 166 ? 5.723 -14.141 -15.484 1 59.78 166 ASP B O 1
ATOM 3595 N N . GLU B 1 167 ? 5.5 -14.508 -17.594 1 74.62 167 GLU B N 1
ATOM 3596 C CA . GLU B 1 167 ? 5.82 -13.172 -18.094 1 74.62 167 GLU B CA 1
ATOM 3597 C C . GLU B 1 167 ? 4.844 -12.133 -17.531 1 74.62 167 GLU B C 1
ATOM 3599 O O . GLU B 1 167 ? 5.203 -10.969 -17.359 1 74.62 167 GLU B O 1
ATOM 3604 N N . ASN B 1 168 ? 3.715 -12.672 -17.016 1 75.88 168 ASN B N 1
ATOM 3605 C CA . ASN B 1 168 ? 2.727 -11.688 -16.594 1 75.88 168 ASN B CA 1
ATOM 3606 C C . ASN B 1 168 ? 3.096 -11.07 -15.242 1 75.88 168 ASN B C 1
ATOM 3608 O O . ASN B 1 168 ? 2.984 -9.859 -15.055 1 75.88 168 ASN B O 1
ATOM 3612 N N . GLY B 1 169 ? 3.553 -11.961 -14.289 1 79.06 169 GLY B N 1
ATOM 3613 C CA . GLY B 1 169 ? 3.979 -11.445 -13 1 79.06 169 GLY B CA 1
ATOM 3614 C C . GLY B 1 169 ? 5.148 -10.484 -13.102 1 79.06 169 GLY B C 1
ATOM 3615 O O . GLY B 1 169 ? 5.156 -9.43 -12.453 1 79.06 169 GLY B O 1
ATOM 3616 N N . VAL B 1 170 ? 6.062 -10.805 -13.961 1 83.81 170 VAL B N 1
ATOM 3617 C CA . VAL B 1 170 ? 7.242 -9.977 -14.172 1 83.81 170 VAL B CA 1
ATOM 3618 C C . VAL B 1 170 ? 6.828 -8.641 -14.797 1 83.81 170 VAL B C 1
ATOM 3620 O O . VAL B 1 170 ? 7.316 -7.582 -14.398 1 83.81 170 VAL B O 1
ATOM 3623 N N . ASN B 1 171 ? 5.879 -8.672 -15.641 1 86.38 171 ASN B N 1
ATOM 3624 C CA . ASN B 1 171 ? 5.414 -7.461 -16.297 1 86.38 171 ASN B CA 1
ATOM 3625 C C . ASN B 1 171 ? 4.691 -6.535 -15.328 1 86.38 171 ASN B C 1
ATOM 3627 O O . ASN B 1 171 ? 4.852 -5.312 -15.398 1 86.38 171 ASN B O 1
ATOM 3631 N N . ILE B 1 172 ? 3.926 -7.109 -14.508 1 85.31 172 ILE B N 1
ATOM 3632 C CA . ILE B 1 172 ? 3.203 -6.312 -13.523 1 85.31 172 ILE B CA 1
ATOM 3633 C C . ILE B 1 172 ? 4.191 -5.688 -12.539 1 85.31 172 ILE B C 1
ATOM 3635 O O . ILE B 1 172 ? 4.074 -4.508 -12.203 1 85.31 172 ILE B O 1
ATOM 3639 N N . SER B 1 173 ? 5.141 -6.484 -12.117 1 88.06 173 SER B N 1
ATOM 3640 C CA . SER B 1 173 ? 6.188 -5.957 -11.242 1 88.06 173 SER B CA 1
ATOM 3641 C C . SER B 1 173 ? 6.961 -4.836 -11.93 1 88.06 173 SER B C 1
ATOM 3643 O O . SER B 1 173 ? 7.223 -3.795 -11.328 1 88.06 173 SER B O 1
ATOM 3645 N N . MET B 1 174 ? 7.258 -5.047 -13.203 1 90.38 174 MET B N 1
ATOM 3646 C CA . MET B 1 174 ? 7.996 -4.062 -13.992 1 90.38 174 MET B CA 1
ATOM 3647 C C . MET B 1 174 ? 7.191 -2.775 -14.141 1 90.38 174 MET B C 1
ATOM 3649 O O . MET B 1 174 ? 7.746 -1.678 -14.062 1 90.38 174 MET B O 1
ATOM 3653 N N . ALA B 1 175 ? 5.934 -2.916 -14.344 1 91.12 175 ALA B N 1
ATOM 3654 C CA . ALA B 1 175 ? 5.074 -1.74 -14.453 1 91.12 175 ALA B CA 1
ATOM 3655 C C . ALA B 1 175 ? 5.141 -0.898 -13.18 1 91.12 175 ALA B C 1
ATOM 3657 O O . ALA B 1 175 ? 5.223 0.33 -13.242 1 91.12 175 ALA B O 1
ATOM 3658 N N . GLY B 1 176 ? 5.082 -1.555 -12.031 1 92.62 176 GLY B N 1
ATOM 3659 C CA . GLY B 1 176 ? 5.199 -0.839 -10.773 1 92.62 176 GLY B CA 1
ATOM 3660 C C . GLY B 1 176 ? 6.543 -0.158 -10.594 1 92.62 176 GLY B C 1
ATOM 3661 O O . GLY B 1 176 ? 6.609 0.975 -10.109 1 92.62 176 GLY B O 1
ATOM 3662 N N . LEU B 1 177 ? 7.578 -0.778 -11.031 1 93.12 177 LEU B N 1
ATOM 3663 C CA . LEU B 1 177 ? 8.93 -0.24 -10.883 1 93.12 177 LEU B CA 1
ATOM 3664 C C . LEU B 1 177 ? 9.141 0.953 -11.812 1 93.12 177 LEU B C 1
ATOM 3666 O O . LEU B 1 177 ? 9.656 1.987 -11.391 1 93.12 177 LEU B O 1
ATOM 3670 N N . VAL B 1 178 ? 8.742 0.771 -13.031 1 95.12 178 VAL B N 1
ATOM 3671 C CA . VAL B 1 178 ? 8.898 1.849 -14 1 95.12 178 VAL B CA 1
ATOM 3672 C C . VAL B 1 178 ? 8.094 3.066 -13.562 1 95.12 178 VAL B C 1
ATOM 3674 O O . VAL B 1 178 ? 8.57 4.199 -13.633 1 95.12 178 VAL B O 1
ATOM 3677 N N . LEU B 1 179 ? 6.906 2.824 -13.125 1 94.62 179 LEU B N 1
ATOM 3678 C CA . LEU B 1 179 ? 6.094 3.92 -12.609 1 94.62 179 LEU B CA 1
ATOM 3679 C C . LEU B 1 179 ? 6.785 4.609 -11.438 1 94.62 179 LEU B C 1
ATOM 3681 O O . LEU B 1 179 ? 6.758 5.836 -11.336 1 94.62 179 LEU B O 1
ATOM 3685 N N . GLN B 1 180 ? 7.379 3.861 -10.633 1 94.56 180 GLN B N 1
ATOM 3686 C CA . GLN B 1 180 ? 8.102 4.414 -9.492 1 94.56 180 GLN B CA 1
ATOM 3687 C C . GLN B 1 180 ? 9.242 5.316 -9.961 1 94.56 180 GLN B C 1
ATOM 3689 O O . GLN B 1 180 ? 9.43 6.41 -9.422 1 94.56 180 GLN B O 1
ATOM 3694 N N . VAL B 1 181 ? 9.961 4.891 -10.906 1 95.56 181 VAL B N 1
ATOM 3695 C CA . VAL B 1 181 ? 11.078 5.668 -11.438 1 95.56 181 VAL B CA 1
ATOM 3696 C C . VAL B 1 181 ? 10.555 6.977 -12.023 1 95.56 181 VAL B C 1
ATOM 3698 O O . VAL B 1 181 ? 11.133 8.039 -11.781 1 95.56 181 VAL B O 1
ATOM 3701 N N . ILE B 1 182 ? 9.484 6.918 -12.734 1 96 182 ILE B N 1
ATOM 3702 C CA . ILE B 1 182 ? 8.891 8.109 -13.336 1 96 182 ILE B CA 1
ATOM 3703 C C . ILE B 1 182 ? 8.438 9.07 -12.242 1 96 182 ILE B C 1
ATOM 3705 O O . ILE B 1 182 ? 8.734 10.266 -12.297 1 96 182 ILE B O 1
ATOM 3709 N N . VAL B 1 183 ? 7.797 8.57 -11.234 1 94.31 183 VAL B N 1
ATOM 3710 C CA . VAL B 1 183 ? 7.266 9.383 -10.148 1 94.31 183 VAL B CA 1
ATOM 3711 C C . VAL B 1 183 ? 8.414 10.062 -9.406 1 94.31 183 VAL B C 1
ATOM 3713 O O . VAL B 1 183 ? 8.383 11.273 -9.164 1 94.31 183 VAL B O 1
ATOM 3716 N N . ILE B 1 184 ? 9.422 9.328 -9.094 1 95.12 184 ILE B N 1
ATOM 3717 C CA . ILE B 1 184 ? 10.547 9.875 -8.352 1 95.12 184 ILE B CA 1
ATOM 3718 C C . ILE B 1 184 ? 11.273 10.914 -9.211 1 95.12 184 ILE B C 1
ATOM 3720 O O . ILE B 1 184 ? 11.695 11.953 -8.703 1 95.12 184 ILE B O 1
ATOM 3724 N N . THR B 1 185 ? 11.422 10.648 -10.477 1 95.88 185 THR B N 1
ATOM 3725 C CA . THR B 1 185 ? 12.094 11.57 -11.383 1 95.88 185 THR B CA 1
ATOM 3726 C C . THR B 1 185 ? 11.336 12.898 -11.469 1 95.88 185 THR B C 1
ATOM 3728 O O . THR B 1 185 ? 11.938 13.969 -11.391 1 95.88 185 THR B O 1
ATOM 3731 N N . VAL B 1 186 ? 10.055 12.828 -11.594 1 93.38 186 VAL B N 1
ATOM 3732 C CA . VAL B 1 186 ? 9.219 14.023 -11.633 1 93.38 186 VAL B CA 1
ATOM 3733 C C . VAL B 1 186 ? 9.336 14.781 -10.312 1 93.38 186 VAL B C 1
ATOM 3735 O O . VAL B 1 186 ? 9.445 16 -10.297 1 93.38 186 VAL B O 1
ATOM 3738 N N . PHE B 1 187 ? 9.336 14.07 -9.289 1 92.06 187 PHE B N 1
ATOM 3739 C CA . PHE B 1 187 ? 9.484 14.68 -7.977 1 92.06 187 PHE B CA 1
ATOM 3740 C C . PHE B 1 187 ? 10.812 15.414 -7.875 1 92.06 187 PHE B C 1
ATOM 3742 O O . PHE B 1 187 ? 10.867 16.547 -7.391 1 92.06 187 PHE B O 1
ATOM 3749 N N . ILE B 1 188 ? 11.852 14.773 -8.273 1 92.88 188 ILE B N 1
ATOM 3750 C CA . ILE B 1 188 ? 13.188 15.367 -8.211 1 92.88 188 ILE B CA 1
ATOM 3751 C C . ILE B 1 188 ? 13.234 16.641 -9.055 1 92.88 188 ILE B C 1
ATOM 3753 O O . ILE B 1 188 ? 13.852 17.625 -8.664 1 92.88 188 ILE B O 1
ATOM 3757 N N . ALA B 1 189 ? 12.57 16.609 -10.188 1 91.62 189 ALA B N 1
ATOM 3758 C CA . ALA B 1 189 ? 12.516 17.797 -11.039 1 91.62 189 ALA B CA 1
ATOM 3759 C C . ALA B 1 189 ? 11.836 18.953 -10.328 1 91.62 189 ALA B C 1
ATOM 3761 O O . ALA B 1 189 ? 12.328 20.094 -10.352 1 91.62 189 ALA B O 1
ATOM 3762 N N . PHE B 1 190 ? 10.766 18.688 -9.664 1 87.44 190 PHE B N 1
ATOM 3763 C CA . PHE B 1 190 ? 10.07 19.719 -8.906 1 87.44 190 PHE B CA 1
ATOM 3764 C C . PHE B 1 190 ? 10.914 20.188 -7.727 1 87.44 190 PHE B C 1
ATOM 3766 O O . PHE B 1 190 ? 10.953 21.375 -7.418 1 87.44 190 PHE B O 1
ATOM 3773 N N . PHE B 1 191 ? 11.523 19.234 -7.098 1 87.56 191 PHE B N 1
ATOM 3774 C CA . PHE B 1 191 ? 12.375 19.547 -5.957 1 87.56 191 PHE B CA 1
ATOM 3775 C C . PHE B 1 191 ? 13.555 20.406 -6.387 1 87.56 191 PHE B C 1
ATOM 3777 O O . PHE B 1 191 ? 13.898 21.375 -5.715 1 87.56 191 PHE B O 1
ATOM 3784 N N . ALA B 1 192 ? 14.133 20.062 -7.484 1 88.38 192 ALA B N 1
ATOM 3785 C CA . ALA B 1 192 ? 15.258 20.828 -8.016 1 88.38 192 ALA B CA 1
ATOM 3786 C C . ALA B 1 192 ? 14.82 22.25 -8.398 1 88.38 192 ALA B C 1
ATOM 3788 O O . ALA B 1 192 ? 15.539 23.219 -8.141 1 88.38 192 ALA B O 1
ATOM 3789 N N . ASP B 1 193 ? 13.703 22.391 -9.047 1 86.44 193 ASP B N 1
ATOM 3790 C CA . ASP B 1 193 ? 13.164 23.688 -9.398 1 86.44 193 ASP B CA 1
ATOM 3791 C C . ASP B 1 193 ? 12.969 24.562 -8.156 1 86.44 193 ASP B C 1
ATOM 3793 O O . ASP B 1 193 ? 13.281 25.75 -8.172 1 86.44 193 ASP B O 1
ATOM 3797 N N . TYR B 1 194 ? 12.469 23.938 -7.156 1 83.88 194 TYR B N 1
ATOM 3798 C CA . TYR B 1 194 ? 12.273 24.656 -5.902 1 83.88 194 TYR B CA 1
ATOM 3799 C C . TYR B 1 194 ? 13.609 25.094 -5.32 1 83.88 194 TYR B C 1
ATOM 3801 O O . TYR B 1 194 ? 13.742 26.219 -4.828 1 83.88 194 TYR B O 1
ATOM 3809 N N . MET B 1 195 ? 14.578 24.25 -5.348 1 83.25 195 MET B N 1
ATOM 3810 C CA . MET B 1 195 ? 15.891 24.547 -4.777 1 83.25 195 MET B CA 1
ATOM 3811 C C . MET B 1 195 ? 16.578 25.672 -5.551 1 83.25 195 MET B C 1
ATOM 3813 O O . MET B 1 195 ? 17.25 26.516 -4.961 1 83.25 195 MET B O 1
ATOM 3817 N N . ILE B 1 196 ? 16.406 25.672 -6.816 1 84.94 196 ILE B N 1
ATOM 3818 C CA . ILE B 1 196 ? 17 26.703 -7.652 1 84.94 196 ILE B CA 1
ATOM 3819 C C . ILE B 1 196 ? 16.344 28.047 -7.359 1 84.94 196 ILE B C 1
ATOM 3821 O O . ILE B 1 196 ? 17.031 29.062 -7.219 1 84.94 196 ILE B O 1
ATOM 3825 N N . ARG B 1 197 ? 15.062 28.047 -7.258 1 83.06 197 ARG B N 1
ATOM 3826 C CA . ARG B 1 197 ? 14.352 29.281 -6.945 1 83.06 197 ARG B CA 1
ATOM 3827 C C . ARG B 1 197 ? 14.703 29.781 -5.547 1 83.06 197 ARG B C 1
ATOM 3829 O O . ARG B 1 197 ? 14.805 30.984 -5.32 1 83.06 197 ARG B O 1
ATOM 3836 N N . TYR B 1 198 ? 14.773 28.844 -4.754 1 78.94 198 TYR B N 1
ATOM 3837 C CA . TYR B 1 198 ? 15.141 29.172 -3.387 1 78.94 198 TYR B CA 1
ATOM 3838 C C . TYR B 1 198 ? 16.516 29.828 -3.338 1 78.94 198 TYR B C 1
ATOM 3840 O O . TYR B 1 198 ? 16.719 30.812 -2.637 1 78.94 198 TYR B O 1
ATOM 3848 N N . GLN B 1 199 ? 17.453 29.328 -4.012 1 78.69 199 GLN B N 1
ATOM 3849 C CA . GLN B 1 199 ? 18.812 29.859 -4.051 1 78.69 199 GLN B CA 1
ATOM 3850 C C . GLN B 1 199 ? 18.844 31.219 -4.742 1 78.69 199 GLN B C 1
ATOM 3852 O O . GLN B 1 199 ? 19.609 32.094 -4.352 1 78.69 199 GLN B O 1
ATOM 3857 N N . ARG B 1 200 ? 18.016 31.422 -5.66 1 81.81 200 ARG B N 1
ATOM 3858 C CA . ARG B 1 200 ? 17.984 32.656 -6.441 1 81.81 200 ARG B CA 1
ATOM 3859 C C . ARG B 1 200 ? 17.281 33.781 -5.676 1 81.81 200 ARG B C 1
ATOM 3861 O O . ARG B 1 200 ? 17.531 34.938 -5.922 1 81.81 200 ARG B O 1
ATOM 3868 N N . SER B 1 201 ? 16.344 33.406 -4.91 1 75.44 201 SER B N 1
ATOM 3869 C CA . SER B 1 201 ? 15.602 34.406 -4.156 1 75.44 201 SER B CA 1
ATOM 3870 C C . SER B 1 201 ? 16.484 35.094 -3.125 1 75.44 201 SER B C 1
ATOM 3872 O O . SER B 1 201 ? 16.125 36.125 -2.58 1 75.44 201 SER B O 1
ATOM 3874 N N . GLY B 1 202 ? 17.719 34.781 -2.924 1 64.94 202 GLY B N 1
ATOM 3875 C CA . GLY B 1 202 ? 18.609 35.406 -1.961 1 64.94 202 GLY B CA 1
ATOM 3876 C C . GLY B 1 202 ? 18.328 35 -0.528 1 64.94 202 GLY B C 1
ATOM 3877 O O . GLY B 1 202 ? 19.078 35.344 0.386 1 64.94 202 GLY B O 1
ATOM 3878 N N . ARG B 1 203 ? 17.203 34.375 -0.326 1 61.69 203 ARG B N 1
ATOM 3879 C CA . ARG B 1 203 ? 16.82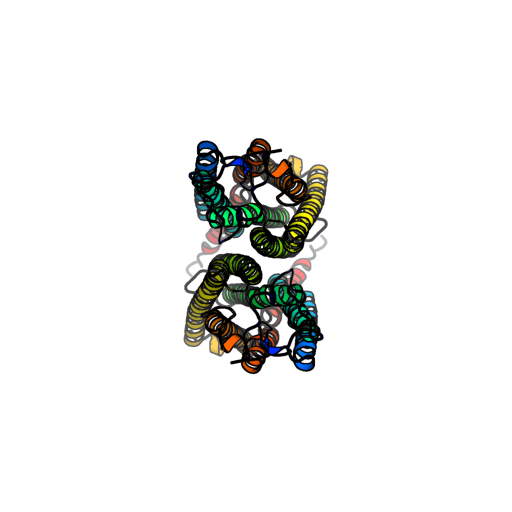8 33.938 1.022 1 61.69 203 ARG B CA 1
ATOM 3880 C C . ARG B 1 203 ? 17.734 32.844 1.518 1 61.69 203 ARG B C 1
ATOM 3882 O O . ARG B 1 203 ? 17.891 32.625 2.725 1 61.69 203 ARG B O 1
ATOM 3889 N N . ALA B 1 204 ? 18.375 32.219 0.605 1 58.66 204 ALA B N 1
ATOM 3890 C CA . ALA B 1 204 ? 19.297 31.141 0.927 1 58.66 204 ALA B CA 1
ATOM 3891 C C . ALA B 1 204 ? 20.484 31.672 1.738 1 58.66 204 ALA B C 1
ATOM 3893 O O . ALA B 1 204 ? 21.078 30.938 2.535 1 58.66 204 ALA B O 1
ATOM 3894 N N . ARG B 1 205 ? 20.781 32.906 1.505 1 56.47 205 ARG B N 1
ATOM 3895 C CA . ARG B 1 205 ? 21.906 33.562 2.186 1 56.47 205 ARG B CA 1
ATOM 3896 C C . ARG B 1 205 ? 21.641 33.656 3.684 1 56.47 205 ARG B C 1
ATOM 3898 O O . ARG B 1 205 ? 22.594 33.656 4.484 1 56.47 205 ARG B O 1
ATOM 3905 N N . THR B 1 206 ? 20.438 33.688 3.977 1 53.38 206 THR B N 1
ATOM 3906 C CA . THR B 1 206 ? 20.125 33.75 5.398 1 53.38 206 THR B CA 1
ATOM 3907 C C . THR B 1 206 ? 19.781 32.375 5.945 1 53.38 206 THR B C 1
ATOM 3909 O O . THR B 1 206 ? 19.406 32.25 7.109 1 53.38 206 THR B O 1
ATOM 3912 N N . PHE B 1 207 ? 20.109 31.516 4.98 1 59.16 207 PHE B N 1
ATOM 3913 C CA . PHE B 1 207 ? 19.703 30.156 5.34 1 59.16 207 PHE B CA 1
ATOM 3914 C C . PHE B 1 207 ? 20.656 29.578 6.383 1 59.16 207 PHE B C 1
ATOM 3916 O O . PHE B 1 207 ? 21.875 29.609 6.207 1 59.16 207 PHE B O 1
ATOM 3923 N N . ASP B 1 208 ? 20.062 29.234 7.582 1 67.75 208 ASP B N 1
ATOM 3924 C CA . ASP B 1 208 ? 20.641 28.531 8.719 1 67.75 208 ASP B CA 1
ATOM 3925 C C . ASP B 1 208 ? 21.281 27.203 8.281 1 67.75 208 ASP B C 1
ATOM 3927 O O . ASP B 1 208 ? 20.844 26.594 7.312 1 67.75 208 ASP B O 1
ATOM 3931 N N . TRP B 1 209 ? 22.547 27.031 8.516 1 77.88 209 TRP B N 1
ATOM 3932 C CA . TRP B 1 209 ? 23.297 25.797 8.258 1 77.88 209 TRP B CA 1
ATOM 3933 C C . TRP B 1 209 ? 22.438 24.578 8.484 1 77.88 209 TRP B C 1
ATOM 3935 O O . TRP B 1 209 ? 22.594 23.547 7.812 1 77.88 209 TRP B O 1
ATOM 3945 N N . ARG B 1 210 ? 21.484 24.609 9.219 1 79.19 210 ARG B N 1
ATOM 3946 C CA . ARG B 1 210 ? 20.594 23.484 9.516 1 79.19 210 ARG B CA 1
ATOM 3947 C C . ARG B 1 210 ? 19.688 23.172 8.32 1 79.19 210 ARG B C 1
ATOM 3949 O O . ARG B 1 210 ? 19.469 22 8.008 1 79.19 210 ARG B O 1
ATOM 3956 N N . LEU B 1 211 ? 19.266 24.203 7.664 1 82 211 LEU B N 1
ATOM 3957 C CA . LEU B 1 211 ? 18.391 24.016 6.512 1 82 211 LEU B CA 1
ATOM 3958 C C . LEU B 1 211 ? 19.156 23.453 5.328 1 82 211 LEU B C 1
ATOM 3960 O O . LEU B 1 211 ? 18.641 22.609 4.582 1 82 211 LEU B O 1
ATOM 3964 N N . LYS B 1 212 ? 20.375 23.922 5.203 1 83.62 212 LYS B N 1
ATOM 3965 C CA . LYS B 1 212 ? 21.219 23.406 4.117 1 83.62 212 LYS B CA 1
ATOM 3966 C C . LYS B 1 212 ? 21.484 21.922 4.281 1 83.62 212 LYS B C 1
ATOM 3968 O O . LYS B 1 212 ? 21.391 21.156 3.318 1 83.62 212 LYS B O 1
ATOM 3973 N N . ILE B 1 213 ? 21.797 21.531 5.457 1 86.94 213 ILE B N 1
ATOM 3974 C CA . ILE B 1 213 ? 22.078 20.125 5.738 1 86.94 213 ILE B CA 1
ATOM 3975 C C . ILE B 1 213 ? 20.797 19.312 5.57 1 86.94 213 ILE B C 1
ATOM 3977 O O . ILE B 1 213 ? 20.844 18.172 5.094 1 86.94 213 ILE B O 1
ATOM 3981 N N . PHE B 1 214 ? 19.719 19.906 5.922 1 89.25 214 PHE B N 1
ATOM 3982 C CA . PHE B 1 214 ? 18.422 19.266 5.801 1 89.25 214 PHE B CA 1
ATOM 3983 C C . PHE B 1 214 ? 18.109 18.953 4.34 1 89.25 214 PHE B C 1
ATOM 3985 O O . PHE B 1 214 ? 17.797 17.812 3.998 1 89.25 214 PHE B O 1
ATOM 3992 N N . PHE B 1 215 ? 18.312 19.922 3.467 1 87.44 215 PHE B N 1
ATOM 3993 C CA . PHE B 1 215 ? 17.984 19.75 2.057 1 87.44 215 PHE B CA 1
ATOM 3994 C C . PHE B 1 215 ? 19.016 18.844 1.383 1 87.44 215 PHE B C 1
ATOM 3996 O O . PHE B 1 215 ? 18.672 18.078 0.471 1 87.44 215 PHE B O 1
ATOM 4003 N N . LEU B 1 216 ? 20.188 18.938 1.85 1 90.06 216 LEU B N 1
ATOM 4004 C CA . LEU B 1 216 ? 21.234 18.047 1.32 1 90.06 216 LEU B CA 1
ATOM 4005 C C . LEU B 1 216 ? 20.922 16.594 1.654 1 90.06 216 LEU B C 1
ATOM 4007 O O . LEU B 1 216 ? 21.109 15.711 0.813 1 90.06 216 LEU B O 1
ATOM 4011 N N . GLY B 1 217 ? 20.469 16.344 2.881 1 93.25 217 GLY B N 1
ATOM 4012 C CA . GLY B 1 217 ? 20.094 14.992 3.279 1 93.25 217 GLY B CA 1
ATOM 4013 C C . GLY B 1 217 ? 18.953 14.43 2.449 1 93.25 217 GLY B C 1
ATOM 4014 O O . GLY B 1 217 ? 19.016 13.281 2.012 1 93.25 217 GLY B O 1
ATOM 4015 N N . LEU B 1 218 ? 18.016 15.25 2.197 1 93.38 218 LEU B N 1
ATOM 4016 C CA . LEU B 1 218 ? 16.875 14.82 1.393 1 93.38 218 LEU B CA 1
ATOM 4017 C C . LEU B 1 218 ? 17.297 14.555 -0.049 1 93.38 218 LEU B C 1
ATOM 4019 O O . LEU B 1 218 ? 16.891 13.562 -0.651 1 93.38 218 LEU B O 1
ATOM 4023 N N . SER B 1 219 ? 18.156 15.43 -0.583 1 93.38 219 SER B N 1
ATOM 4024 C CA . SER B 1 219 ? 18.609 15.312 -1.966 1 93.38 219 SER B CA 1
ATOM 4025 C C . SER B 1 219 ? 19.438 14.055 -2.166 1 93.38 219 SER B C 1
ATOM 4027 O O . SER B 1 219 ? 19.219 13.297 -3.113 1 93.38 219 SER B O 1
ATOM 4029 N N . VAL B 1 220 ? 20.297 13.836 -1.273 1 95.62 220 VAL B N 1
ATOM 4030 C CA . VAL B 1 220 ? 21.156 12.656 -1.367 1 95.62 220 VAL B CA 1
ATOM 4031 C C . VAL B 1 220 ? 20.297 11.398 -1.287 1 95.62 220 VAL B C 1
ATOM 4033 O O . VAL B 1 220 ? 20.484 10.469 -2.08 1 95.62 220 VAL B O 1
ATOM 4036 N N . SER B 1 221 ? 19.406 11.375 -0.416 1 96.5 221 SER B N 1
ATOM 4037 C CA . SER B 1 221 ? 18.562 10.203 -0.21 1 96.5 221 SER B CA 1
ATOM 4038 C C . SER B 1 221 ? 17.734 9.898 -1.452 1 96.5 221 SER B C 1
ATOM 4040 O O . SER B 1 221 ? 17.719 8.766 -1.937 1 96.5 221 SER B O 1
ATOM 4042 N N . ILE B 1 222 ? 17.125 10.906 -2.012 1 95.44 222 ILE B N 1
ATOM 4043 C CA . ILE B 1 222 ? 16.203 10.672 -3.107 1 95.44 222 ILE B CA 1
ATOM 4044 C C . ILE B 1 222 ? 16.969 10.25 -4.359 1 95.44 222 ILE B C 1
ATOM 4046 O O . ILE B 1 222 ? 16.484 9.438 -5.148 1 95.44 222 ILE B O 1
ATOM 4050 N N . VAL B 1 223 ? 18.141 10.734 -4.586 1 96.38 223 VAL B N 1
ATOM 4051 C CA . VAL B 1 223 ? 18.969 10.383 -5.746 1 96.38 223 VAL B CA 1
ATOM 4052 C C . VAL B 1 223 ? 19.438 8.938 -5.625 1 96.38 223 VAL B C 1
ATOM 4054 O O . VAL B 1 223 ? 19.438 8.195 -6.609 1 96.38 223 VAL B O 1
ATOM 4057 N N . LEU B 1 224 ? 19.781 8.578 -4.43 1 97.31 224 LEU B N 1
ATOM 4058 C CA . LEU B 1 224 ? 20.219 7.207 -4.203 1 97.31 224 LEU B CA 1
ATOM 4059 C C . LEU B 1 224 ? 19.062 6.234 -4.379 1 97.31 224 LEU B C 1
ATOM 4061 O O . LEU B 1 224 ? 19.234 5.141 -4.926 1 97.31 224 LEU B O 1
ATOM 4065 N N . ILE B 1 225 ? 17.891 6.617 -3.939 1 96.81 225 ILE B N 1
ATOM 4066 C CA . ILE B 1 225 ? 16.703 5.785 -4.105 1 96.81 225 ILE B CA 1
ATOM 4067 C C . ILE B 1 225 ? 16.375 5.641 -5.59 1 96.81 225 ILE B C 1
ATOM 4069 O O . ILE B 1 225 ? 16.047 4.547 -6.055 1 96.81 225 ILE B O 1
ATOM 4073 N N . LEU B 1 226 ? 16.531 6.719 -6.328 1 96.94 226 LEU B N 1
ATOM 4074 C CA . LEU B 1 226 ? 16.297 6.664 -7.766 1 96.94 226 LEU B CA 1
ATOM 4075 C C . LEU B 1 226 ? 17.266 5.715 -8.445 1 96.94 226 LEU B C 1
ATOM 4077 O O . LEU B 1 226 ? 16.875 4.922 -9.305 1 96.94 226 LEU B O 1
ATOM 4081 N N . ALA B 1 227 ? 18.453 5.836 -8.07 1 96.75 227 ALA B N 1
ATOM 4082 C CA . ALA B 1 227 ? 19.484 4.953 -8.633 1 96.75 227 ALA B CA 1
ATOM 4083 C C . ALA B 1 227 ? 19.156 3.488 -8.359 1 96.75 227 ALA B C 1
ATOM 4085 O O . ALA B 1 227 ? 19.297 2.641 -9.242 1 96.75 227 ALA B O 1
ATOM 4086 N N . ARG B 1 228 ? 18.719 3.193 -7.191 1 96.44 228 ARG B N 1
ATOM 4087 C CA . ARG B 1 228 ? 18.328 1.837 -6.828 1 96.44 228 ARG B CA 1
ATOM 4088 C C . ARG B 1 228 ? 17.141 1.374 -7.668 1 96.44 228 ARG B C 1
ATOM 4090 O O . ARG B 1 228 ? 17.109 0.235 -8.133 1 96.44 228 ARG B O 1
ATOM 4097 N N . CYS B 1 229 ? 16.188 2.23 -7.871 1 95.12 229 CYS B N 1
ATOM 4098 C CA . CYS B 1 229 ? 15.016 1.882 -8.664 1 95.12 229 CYS B CA 1
ATOM 4099 C C . CYS B 1 229 ? 15.391 1.63 -10.117 1 95.12 229 CYS B C 1
ATOM 4101 O O . CYS B 1 229 ? 14.867 0.707 -10.742 1 95.12 229 CYS B O 1
ATOM 4103 N N . ALA B 1 230 ? 16.25 2.453 -10.633 1 94.5 230 ALA B N 1
ATOM 4104 C CA . ALA B 1 230 ? 16.719 2.268 -12.008 1 94.5 230 ALA B CA 1
ATOM 4105 C C . ALA B 1 230 ? 17.453 0.939 -12.156 1 94.5 230 ALA B C 1
ATOM 4107 O O . ALA B 1 230 ? 17.281 0.236 -13.156 1 94.5 230 ALA B O 1
ATOM 4108 N N . TYR B 1 231 ? 18.25 0.621 -11.188 1 94.38 231 TYR B N 1
ATOM 4109 C CA . TYR B 1 231 ? 18.938 -0.66 -11.195 1 94.38 231 TYR B CA 1
ATOM 4110 C C . TYR B 1 231 ? 17.953 -1.819 -11.219 1 94.38 231 TYR B C 1
ATOM 4112 O O . TYR B 1 231 ? 18.156 -2.797 -11.945 1 94.38 231 TYR B O 1
ATOM 4120 N N . ARG B 1 232 ? 16.906 -1.71 -10.398 1 93.25 232 ARG B N 1
ATOM 4121 C CA . ARG B 1 232 ? 15.922 -2.783 -10.305 1 93.25 232 ARG B CA 1
ATOM 4122 C C . ARG B 1 232 ? 15.188 -2.975 -11.625 1 93.25 232 ARG B C 1
ATOM 4124 O O . ARG B 1 232 ? 14.852 -4.098 -11.992 1 93.25 232 ARG B O 1
ATOM 4131 N N . VAL B 1 233 ? 14.914 -1.884 -12.258 1 92.38 233 VAL B N 1
ATOM 4132 C CA . VAL B 1 233 ? 14.281 -1.957 -13.57 1 92.38 233 VAL B CA 1
ATOM 4133 C C . VAL B 1 233 ? 15.195 -2.688 -14.555 1 92.38 233 VAL B C 1
ATOM 4135 O O . VAL B 1 233 ? 14.75 -3.564 -15.297 1 92.38 233 VAL B O 1
ATOM 4138 N N . ALA B 1 234 ? 16.5 -2.375 -14.547 1 91.5 234 ALA B N 1
ATOM 4139 C CA . ALA B 1 234 ? 17.469 -3.035 -15.414 1 91.5 234 ALA B CA 1
ATOM 4140 C C . ALA B 1 234 ? 17.609 -4.512 -15.062 1 91.5 234 ALA B C 1
ATOM 4142 O O . ALA B 1 234 ? 17.75 -5.359 -15.945 1 91.5 234 ALA B O 1
ATOM 4143 N N . GLU B 1 235 ? 17.547 -4.766 -13.812 1 90.06 235 GLU B N 1
ATOM 4144 C CA . GLU B 1 235 ? 17.688 -6.137 -13.328 1 90.06 235 GLU B CA 1
ATOM 4145 C C . GLU B 1 235 ? 16.516 -7.008 -13.773 1 90.06 235 GLU B C 1
ATOM 4147 O O . GLU B 1 235 ? 16.703 -8.18 -14.102 1 90.06 235 GLU B O 1
ATOM 4152 N N . LEU B 1 236 ? 15.328 -6.484 -13.82 1 87.81 236 LEU B N 1
ATOM 4153 C CA . LEU B 1 236 ? 14.125 -7.273 -14.07 1 87.81 236 LEU B CA 1
ATOM 4154 C C . LEU B 1 236 ? 13.742 -7.23 -15.547 1 87.81 236 LEU B C 1
ATOM 4156 O O . LEU B 1 236 ? 12.812 -7.914 -15.969 1 87.81 236 LEU B O 1
ATOM 4160 N N . LYS B 1 237 ? 14.43 -6.508 -16.344 1 86.12 237 LYS B N 1
ATOM 4161 C CA . LYS B 1 237 ? 14.109 -6.316 -17.766 1 86.12 237 LYS B CA 1
ATOM 4162 C C . LYS B 1 237 ? 14.062 -7.648 -18.5 1 86.12 237 LYS B C 1
ATOM 4164 O O . LYS B 1 237 ? 13.195 -7.863 -19.344 1 86.12 237 LYS B O 1
ATOM 4169 N N . ASP B 1 238 ? 14.945 -8.555 -18.094 1 83.69 238 ASP B N 1
ATOM 4170 C CA . ASP B 1 238 ? 15.008 -9.852 -18.766 1 83.69 238 ASP B CA 1
ATOM 4171 C C . ASP B 1 238 ? 14.391 -10.945 -17.906 1 83.69 238 ASP B C 1
ATOM 4173 O O . ASP B 1 238 ? 14.656 -12.133 -18.109 1 83.69 238 ASP B O 1
ATOM 4177 N N . GLY B 1 239 ? 13.68 -10.422 -16.922 1 79.25 239 GLY B N 1
ATOM 4178 C CA . GLY B 1 239 ? 13.055 -11.398 -16.047 1 79.25 239 GLY B CA 1
ATOM 4179 C C . GLY B 1 239 ? 14.031 -12.008 -15.055 1 79.25 239 GLY B C 1
ATOM 4180 O O . GLY B 1 239 ? 15.148 -11.516 -14.898 1 79.25 239 GLY B O 1
ATOM 4181 N N . TYR B 1 240 ? 13.711 -13.031 -14.344 1 77.88 240 TYR B N 1
ATOM 4182 C CA . TYR B 1 240 ? 14.508 -13.641 -13.289 1 77.88 240 TYR B CA 1
ATOM 4183 C C . TYR B 1 240 ? 15.562 -14.57 -13.867 1 77.88 240 TYR B C 1
ATOM 4185 O O . TYR B 1 240 ? 16.406 -15.109 -13.133 1 77.88 240 TYR B O 1
ATOM 4193 N N . GLY B 1 241 ? 15.547 -14.734 -15.133 1 76.94 241 GLY B N 1
ATOM 4194 C CA . GLY B 1 241 ? 16.594 -15.492 -15.797 1 76.94 241 GLY B CA 1
ATOM 4195 C C . GLY B 1 241 ? 17.703 -14.625 -16.359 1 76.94 241 GLY B C 1
ATOM 4196 O O . GLY B 1 241 ? 18.641 -15.125 -16.984 1 76.94 241 GLY B O 1
ATOM 4197 N N . GLY B 1 242 ? 17.578 -13.383 -16.078 1 80.25 242 GLY B N 1
ATOM 4198 C CA . GLY B 1 242 ? 18.578 -12.453 -16.594 1 80.25 242 GLY B CA 1
ATOM 4199 C C . GLY B 1 242 ? 19.906 -12.578 -15.883 1 80.25 242 GLY B C 1
ATOM 4200 O O . GLY B 1 242 ? 19.984 -13.117 -14.773 1 80.25 242 GLY B O 1
ATOM 4201 N N . SER B 1 243 ? 20.984 -12.062 -16.469 1 84.38 243 SER B N 1
ATOM 4202 C CA . SER B 1 243 ? 22.344 -12.18 -15.961 1 84.38 243 SER B CA 1
ATOM 4203 C C . SER B 1 243 ? 22.547 -11.289 -14.742 1 84.38 243 SER B C 1
ATOM 4205 O O . SER B 1 243 ? 23.281 -11.656 -13.812 1 84.38 243 SER B O 1
ATOM 4207 N N . LEU B 1 244 ? 21.875 -10.219 -14.688 1 84.75 244 LEU B N 1
ATOM 4208 C CA . LEU B 1 244 ? 22.094 -9.25 -13.617 1 84.75 244 LEU B CA 1
ATOM 4209 C C . LEU B 1 244 ? 21.578 -9.789 -12.289 1 84.75 244 LEU B C 1
ATOM 4211 O O . LEU B 1 244 ? 22.109 -9.453 -11.227 1 84.75 244 LEU B O 1
ATOM 4215 N N . ILE B 1 245 ? 20.578 -10.648 -12.344 1 82.44 245 ILE B N 1
ATOM 4216 C CA . ILE B 1 245 ? 19.984 -11.211 -11.133 1 82.44 245 ILE B CA 1
ATOM 4217 C C . ILE B 1 245 ? 20.984 -12.156 -10.469 1 82.44 245 ILE B C 1
ATOM 4219 O O . ILE B 1 245 ? 20.938 -12.375 -9.258 1 82.44 245 ILE B O 1
ATOM 4223 N N . ARG B 1 246 ? 21.953 -12.609 -11.25 1 86.88 246 ARG B N 1
ATOM 4224 C CA . ARG B 1 246 ? 22.906 -13.594 -10.75 1 86.88 246 ARG B CA 1
ATOM 4225 C C . ARG B 1 246 ? 24.172 -12.914 -10.25 1 86.88 246 ARG B C 1
ATOM 4227 O O . ARG B 1 246 ? 25.125 -13.578 -9.844 1 86.88 246 ARG B O 1
ATOM 4234 N N . GLU B 1 247 ? 24.156 -11.586 -10.234 1 88.69 247 GLU B N 1
ATOM 4235 C CA . GLU B 1 247 ? 25.297 -10.82 -9.742 1 88.69 247 GLU B CA 1
ATOM 4236 C C . GLU B 1 247 ? 25.047 -10.328 -8.32 1 88.69 247 GLU B C 1
ATOM 4238 O O . GLU B 1 247 ? 24.188 -9.469 -8.086 1 88.69 247 GLU B O 1
ATOM 4243 N N . GLN B 1 248 ? 25.875 -10.758 -7.422 1 89.56 248 GLN B N 1
ATOM 4244 C CA . GLN B 1 248 ? 25.703 -10.438 -6.012 1 89.56 248 GLN B CA 1
ATOM 4245 C C . GLN B 1 248 ? 26.219 -9.031 -5.703 1 89.56 248 GLN B C 1
ATOM 4247 O O . GLN B 1 248 ? 25.594 -8.305 -4.922 1 89.56 248 GLN B O 1
ATOM 4252 N N . VAL B 1 249 ? 27.281 -8.625 -6.281 1 90.12 249 VAL B N 1
ATOM 4253 C CA . VAL B 1 249 ? 27.953 -7.379 -5.922 1 90.12 249 VAL B CA 1
ATOM 4254 C C . VAL B 1 249 ? 27.062 -6.188 -6.27 1 90.12 249 VAL B C 1
ATOM 4256 O O . VAL B 1 249 ? 26.797 -5.34 -5.418 1 90.12 249 VAL B O 1
ATOM 4259 N N . PRO B 1 250 ? 26.562 -6.172 -7.531 1 91.81 250 PRO B N 1
ATOM 4260 C CA . PRO B 1 250 ? 25.656 -5.047 -7.816 1 91.81 250 PRO B CA 1
ATOM 4261 C C . PRO B 1 250 ? 24.438 -5.027 -6.902 1 91.81 250 PRO B C 1
ATOM 4263 O O . PRO B 1 250 ? 23.953 -3.951 -6.539 1 91.81 250 PRO B O 1
ATOM 4266 N N . PHE B 1 251 ? 23.984 -6.129 -6.508 1 91.75 251 PHE B N 1
ATOM 4267 C CA . PHE B 1 251 ? 22.844 -6.191 -5.598 1 91.75 251 PHE B CA 1
ATOM 4268 C C . PHE B 1 251 ? 23.203 -5.578 -4.246 1 91.75 251 PHE B C 1
ATOM 4270 O O . PHE B 1 251 ? 22.453 -4.742 -3.729 1 91.75 251 PHE B O 1
ATOM 4277 N N . ILE B 1 252 ? 24.359 -5.953 -3.746 1 92.69 252 ILE B N 1
ATOM 4278 C CA . ILE B 1 252 ? 24.766 -5.473 -2.432 1 92.69 252 ILE B CA 1
ATOM 4279 C C . ILE B 1 252 ? 25.016 -3.967 -2.484 1 92.69 252 ILE B C 1
ATOM 4281 O O . ILE B 1 252 ? 24.672 -3.242 -1.548 1 92.69 252 ILE B O 1
ATOM 4285 N N . VAL B 1 253 ? 25.469 -3.506 -3.551 1 93.69 253 VAL B N 1
ATOM 4286 C CA . VAL B 1 253 ? 25.812 -2.092 -3.676 1 93.69 253 VAL B CA 1
ATOM 4287 C C . VAL B 1 253 ? 24.531 -1.268 -3.844 1 93.69 253 VAL B C 1
ATOM 4289 O O . VAL B 1 253 ? 24.25 -0.378 -3.037 1 93.69 253 VAL B O 1
ATOM 4292 N N . PHE B 1 254 ? 23.703 -1.631 -4.828 1 94.06 254 PHE B N 1
ATOM 4293 C CA . PHE B 1 254 ? 22.594 -0.78 -5.211 1 94.06 254 PHE B CA 1
ATOM 4294 C C . PHE B 1 254 ? 21.391 -1.032 -4.309 1 94.06 254 PHE B C 1
ATOM 4296 O O . PHE B 1 254 ? 20.625 -0.107 -4 1 94.06 254 PHE B O 1
ATOM 4303 N N . GLU B 1 255 ? 21.156 -2.211 -3.838 1 92.81 255 GLU B N 1
ATOM 4304 C CA . GLU B 1 255 ? 20.016 -2.545 -2.994 1 92.81 255 GLU B CA 1
ATOM 4305 C C . GLU B 1 255 ? 20.375 -2.436 -1.515 1 92.81 255 GLU B C 1
ATOM 4307 O O . GLU B 1 255 ? 19.5 -2.17 -0.68 1 92.81 255 GLU B O 1
ATOM 4312 N N . GLY B 1 256 ? 21.656 -2.662 -1.26 1 94.56 256 GLY B N 1
ATOM 4313 C CA . GLY B 1 256 ? 22.062 -2.637 0.133 1 94.56 256 GLY B CA 1
ATOM 4314 C C . GLY B 1 256 ? 22.688 -1.315 0.549 1 94.56 256 GLY B C 1
ATOM 4315 O O . GLY B 1 256 ? 22 -0.463 1.128 1 94.56 256 GLY B O 1
ATOM 4316 N N . ILE B 1 257 ? 23.797 -1.022 0.034 1 95.31 257 ILE B N 1
ATOM 4317 C CA . ILE B 1 257 ? 24.609 0.107 0.476 1 95.31 257 ILE B CA 1
ATOM 4318 C C . ILE B 1 257 ? 23.906 1.416 0.12 1 95.31 257 ILE B C 1
ATOM 4320 O O . ILE B 1 257 ? 23.797 2.316 0.955 1 95.31 257 ILE B O 1
ATOM 4324 N N . PHE B 1 258 ? 23.406 1.555 -1.096 1 96.5 258 PHE B N 1
ATOM 4325 C CA . PHE B 1 258 ? 22.75 2.781 -1.516 1 96.5 258 PHE B CA 1
ATOM 4326 C C . PHE B 1 258 ? 21.562 3.1 -0.596 1 96.5 258 PHE B C 1
ATOM 4328 O O . PHE B 1 258 ? 21.391 4.246 -0.183 1 96.5 258 PHE B O 1
ATOM 4335 N N . ILE B 1 259 ? 20.828 2.146 -0.208 1 96.81 259 ILE B N 1
ATOM 4336 C CA . ILE B 1 259 ? 19.625 2.373 0.597 1 96.81 259 ILE B CA 1
ATOM 4337 C C . ILE B 1 259 ? 20.031 2.656 2.043 1 96.81 259 ILE B C 1
ATOM 4339 O O . ILE B 1 259 ? 19.375 3.457 2.725 1 96.81 259 ILE B O 1
ATOM 4343 N N . VAL B 1 260 ? 21.125 2.035 2.479 1 96.75 260 VAL B N 1
ATOM 4344 C CA . VAL B 1 260 ? 21.641 2.326 3.814 1 96.75 260 VAL B CA 1
ATOM 4345 C C . VAL B 1 260 ? 22.062 3.793 3.896 1 96.75 260 VAL B C 1
ATOM 4347 O O . VAL B 1 260 ? 21.672 4.504 4.824 1 96.75 260 VAL B O 1
ATOM 4350 N N . VAL B 1 261 ? 22.797 4.219 2.922 1 96.88 261 VAL B N 1
ATOM 4351 C CA . VAL B 1 261 ? 23.266 5.598 2.906 1 96.88 261 VAL B CA 1
ATOM 4352 C C . VAL B 1 261 ? 22.062 6.547 2.791 1 96.88 261 VAL B C 1
ATOM 4354 O O . VAL B 1 261 ? 22.031 7.598 3.434 1 96.88 261 VAL B O 1
ATOM 4357 N N . ALA B 1 262 ? 21.125 6.125 1.986 1 96.25 262 ALA B N 1
ATOM 4358 C CA . ALA B 1 262 ? 19.938 6.941 1.849 1 96.25 262 ALA B CA 1
ATOM 4359 C C . ALA B 1 262 ? 19.203 7.074 3.182 1 96.25 262 ALA B C 1
ATOM 4361 O O . ALA B 1 262 ? 18.781 8.172 3.562 1 96.25 262 ALA B O 1
ATOM 4362 N N . ALA B 1 263 ? 19.062 5.988 3.855 1 95.56 263 ALA B N 1
ATOM 4363 C CA . ALA B 1 263 ? 18.375 5.992 5.145 1 95.56 263 ALA B CA 1
ATOM 4364 C C . ALA B 1 263 ? 19.156 6.789 6.184 1 95.56 263 ALA B C 1
ATOM 4366 O O . ALA B 1 263 ? 18.578 7.484 7.016 1 95.56 263 ALA B O 1
ATOM 4367 N N . VAL B 1 264 ? 20.453 6.746 6.133 1 94.88 264 VAL B N 1
ATOM 4368 C CA . VAL B 1 264 ? 21.312 7.496 7.047 1 94.88 264 VAL B CA 1
ATOM 4369 C C . VAL B 1 264 ? 21.234 8.984 6.719 1 94.88 264 VAL B C 1
ATOM 4371 O O . VAL B 1 264 ? 21.219 9.828 7.625 1 94.88 264 VAL B O 1
ATOM 4374 N N . ALA B 1 265 ? 21.188 9.297 5.496 1 94.25 265 ALA B N 1
ATOM 4375 C CA . ALA B 1 265 ? 21.062 10.688 5.062 1 94.25 265 ALA B CA 1
ATOM 4376 C C . ALA B 1 265 ? 19.781 11.32 5.59 1 94.25 265 ALA B C 1
ATOM 4378 O O . ALA B 1 265 ? 19.734 12.523 5.84 1 94.25 265 ALA B O 1
ATOM 4379 N N . LEU B 1 266 ? 18.828 10.516 5.801 1 93.19 266 LEU B N 1
ATOM 4380 C CA . LEU B 1 266 ? 17.547 11.023 6.242 1 93.19 266 LEU B CA 1
ATOM 4381 C C . LEU B 1 266 ? 17.562 11.352 7.73 1 93.19 266 LEU B C 1
ATOM 4383 O O . LEU B 1 266 ? 16.625 11.953 8.258 1 93.19 266 LEU B O 1
ATOM 4387 N N . PHE B 1 267 ? 18.688 10.984 8.422 1 90 267 PHE B N 1
ATOM 4388 C CA . PHE B 1 267 ? 18.891 11.516 9.766 1 90 267 PHE B CA 1
ATOM 4389 C C . PHE B 1 267 ? 19.094 13.031 9.719 1 90 267 PHE B C 1
ATOM 4391 O O . PHE B 1 267 ? 18.625 13.75 10.594 1 90 267 PHE B O 1
ATOM 4398 N N . PHE B 1 268 ? 19.719 13.383 8.68 1 85.44 268 PHE B N 1
ATOM 4399 C CA . PHE B 1 268 ? 19.984 14.812 8.492 1 85.44 268 PHE B CA 1
ATOM 4400 C C . PHE B 1 268 ? 18.766 15.5 7.879 1 85.44 268 PHE B C 1
ATOM 4402 O O . PHE B 1 268 ? 18.594 16.719 8.031 1 85.44 268 PHE B O 1
ATOM 4409 N N . GLY B 1 269 ? 18 14.758 7.219 1 77.19 269 GLY B N 1
ATOM 4410 C CA . GLY B 1 269 ? 16.781 15.297 6.625 1 77.19 269 GLY B CA 1
ATOM 4411 C C . GLY B 1 269 ? 15.57 15.18 7.531 1 77.19 269 GLY B C 1
ATOM 4412 O O . GLY B 1 269 ? 14.43 15.281 7.07 1 77.19 269 GLY B O 1
ATOM 4413 N N . HIS B 1 270 ? 15.844 14.945 8.781 1 77.88 270 HIS B N 1
ATOM 4414 C CA . HIS B 1 270 ? 14.766 14.773 9.75 1 77.88 270 HIS B CA 1
ATOM 4415 C C . HIS B 1 270 ? 14.078 16.109 10.047 1 77.88 270 HIS B C 1
ATOM 4417 O O . HIS B 1 270 ? 14.742 17.125 10.266 1 77.88 270 HIS B O 1
ATOM 4423 N N . PRO B 1 271 ? 12.75 16.125 9.969 1 74.06 271 PRO B N 1
ATOM 4424 C CA . PRO B 1 271 ? 12.008 17.375 10.172 1 74.06 271 PRO B CA 1
ATOM 4425 C C . PRO B 1 271 ? 12.297 18.016 11.531 1 74.06 271 PRO B C 1
ATOM 4427 O O . PRO B 1 271 ? 12.164 19.234 11.68 1 74.06 271 PRO B O 1
ATOM 4430 N N . GLY B 1 272 ? 12.641 17.234 12.461 1 69.25 272 GLY B N 1
ATOM 4431 C CA . GLY B 1 272 ? 12.953 17.766 13.781 1 69.25 272 GLY B CA 1
ATOM 4432 C C . GLY B 1 272 ? 14.094 18.766 13.758 1 69.25 272 GLY B C 1
ATOM 4433 O O . GLY B 1 272 ? 14.18 19.641 14.633 1 69.25 272 GLY B O 1
ATOM 4434 N N . LEU B 1 273 ? 14.969 18.688 12.867 1 67.88 273 LEU B N 1
ATOM 4435 C CA . LEU B 1 273 ? 16.125 19.578 12.758 1 67.88 273 LEU B CA 1
ATOM 4436 C C . LEU B 1 273 ? 15.68 20.984 12.367 1 67.88 273 LEU B C 1
ATOM 4438 O O . LEU B 1 273 ? 16.312 21.969 12.758 1 67.88 273 LEU B O 1
ATOM 4442 N N . VAL B 1 274 ? 14.562 21.016 11.648 1 66.94 274 VAL B N 1
ATOM 4443 C CA . VAL B 1 274 ? 14.172 22.312 11.102 1 66.94 274 VAL B CA 1
ATOM 4444 C C . VAL B 1 274 ? 12.906 22.797 11.805 1 66.94 274 VAL B C 1
ATOM 4446 O O . VAL B 1 274 ? 12.711 24.016 11.961 1 66.94 274 VAL B O 1
ATOM 4449 N N . PHE B 1 275 ? 12.039 21.969 12.266 1 62.5 275 PHE B N 1
ATOM 4450 C CA . PHE B 1 275 ? 10.758 22.406 12.797 1 62.5 275 PHE B CA 1
ATOM 4451 C C . PHE B 1 275 ? 10.82 22.562 14.312 1 62.5 275 PHE B C 1
ATOM 4453 O O . PHE B 1 275 ? 9.875 23.062 14.93 1 62.5 275 PHE B O 1
ATOM 4460 N N . GLN B 1 276 ? 11.688 22.047 15.117 1 59 276 GLN B N 1
ATOM 4461 C CA . GLN B 1 276 ? 11.758 22.141 16.578 1 59 276 GLN B CA 1
ATOM 4462 C C . GLN B 1 276 ? 11.742 23.594 17.031 1 59 276 GLN B C 1
ATOM 4464 O O . GLN B 1 276 ? 11.133 23.922 18.047 1 59 276 GLN B O 1
ATOM 4469 N N . ASP B 1 277 ? 12.414 24.422 16.453 1 50.91 277 ASP B N 1
ATOM 4470 C CA . ASP B 1 277 ? 12.422 25.766 17 1 50.91 277 ASP B CA 1
ATOM 4471 C C . ASP B 1 277 ? 11.047 26.422 16.859 1 50.91 277 ASP B C 1
ATOM 4473 O O . ASP B 1 277 ? 10.664 27.25 17.688 1 50.91 277 ASP B O 1
ATOM 4477 N N . SER B 1 278 ? 10.383 26.062 15.984 1 45.69 278 SER B N 1
ATOM 4478 C CA . SER B 1 278 ? 9.094 26.703 15.812 1 45.69 278 SER B CA 1
ATOM 4479 C C . SER B 1 278 ? 8.062 26.172 16.797 1 45.69 278 SER B C 1
ATOM 4481 O O . SER B 1 278 ? 7.168 26.891 17.234 1 45.69 278 SER B O 1
ATOM 4483 N N . LEU B 1 279 ? 8.117 24.906 17.141 1 46.12 279 LEU B N 1
ATOM 4484 C CA . LEU B 1 279 ? 7.258 24.375 18.188 1 46.12 279 LEU B CA 1
ATOM 4485 C C . LEU B 1 279 ? 7.594 24.984 19.547 1 46.12 279 LEU B C 1
ATOM 4487 O O . LEU B 1 279 ? 6.703 25.219 20.359 1 46.12 279 LEU B O 1
ATOM 4491 N N . SER B 1 280 ? 8.766 25.234 19.844 1 43.03 280 SER B N 1
ATOM 4492 C CA . SER B 1 280 ? 9.133 25.938 21.062 1 43.03 280 SER B CA 1
ATOM 4493 C C . SER B 1 280 ? 8.641 27.375 21.047 1 43.03 280 SER B C 1
ATOM 4495 O O . SER B 1 280 ? 8.242 27.906 22.078 1 43.03 280 SER B O 1
ATOM 4497 N N . GLN B 1 281 ? 8.633 27.953 19.969 1 40.75 281 GLN B N 1
ATOM 4498 C CA . GLN B 1 281 ? 8.172 29.328 19.938 1 40.75 281 GLN B CA 1
ATOM 4499 C C . GLN B 1 281 ? 6.652 29.406 20.078 1 40.75 281 GLN B C 1
ATOM 4501 O O . GLN B 1 281 ? 6.129 30.344 20.688 1 40.75 281 GLN B O 1
ATOM 4506 N N . SER B 1 282 ? 5.98 28.469 19.531 1 42.88 282 SER B N 1
ATOM 4507 C CA . SER B 1 282 ? 4.535 28.5 19.719 1 42.88 282 SER B CA 1
ATOM 4508 C C . SER B 1 282 ? 4.156 28.141 21.156 1 42.88 282 SER B C 1
ATOM 4510 O O . SER B 1 282 ? 3.143 28.625 21.672 1 42.88 282 SER B O 1
ATOM 4512 N N . ARG B 1 283 ? 4.891 27.359 21.859 1 45.25 283 ARG B N 1
ATOM 4513 C CA . ARG B 1 283 ? 4.695 27.125 23.281 1 45.25 283 ARG B CA 1
ATOM 4514 C C . ARG B 1 283 ? 5.051 28.359 24.109 1 45.25 283 ARG B C 1
ATOM 4516 O O . ARG B 1 283 ? 4.418 28.625 25.125 1 45.25 283 ARG B O 1
ATOM 4523 N N . SER B 1 284 ? 6.004 29.062 23.75 1 42 284 SER B N 1
ATOM 4524 C CA . SER B 1 284 ? 6.352 30.266 24.516 1 42 284 SER B CA 1
ATOM 4525 C C . SER B 1 284 ? 5.281 31.344 24.359 1 42 284 SER B C 1
ATOM 4527 O O . SER B 1 284 ? 5.004 32.094 25.312 1 42 284 SER B O 1
ATOM 4529 N N . VAL B 1 285 ? 4.633 31.453 23.203 1 43.09 285 VAL B N 1
ATOM 4530 C CA . VAL B 1 285 ? 3.586 32.469 23.062 1 43.09 285 VAL B CA 1
ATOM 4531 C C . VAL B 1 285 ? 2.342 32.031 23.828 1 43.09 285 VAL B C 1
ATOM 4533 O O . VAL B 1 285 ? 1.658 32.844 24.453 1 43.09 285 VAL B O 1
ATOM 4536 N N . LYS B 1 286 ? 2.047 30.781 23.906 1 44.88 286 LYS B N 1
ATOM 4537 C CA . LYS B 1 286 ? 0.895 30.359 24.703 1 44.88 286 LYS B CA 1
ATOM 4538 C C . LYS B 1 286 ? 1.207 30.406 26.203 1 44.88 286 LYS B C 1
ATOM 4540 O O . LYS B 1 286 ? 0.304 30.578 27.016 1 44.88 286 LYS B O 1
ATOM 4545 N N . GLY B 1 287 ? 2.398 30.203 26.547 1 38.53 287 GLY B N 1
ATOM 4546 C CA . GLY B 1 287 ? 2.738 30.453 27.938 1 38.53 287 GLY B CA 1
ATOM 4547 C C . GLY B 1 287 ? 2.564 31.906 28.359 1 38.53 287 GLY B C 1
ATOM 4548 O O . GLY B 1 287 ? 2.162 32.188 29.484 1 38.53 287 GLY B O 1
ATOM 4549 N N . ASP B 1 288 ? 2.98 32.812 27.547 1 37.56 288 ASP B N 1
ATOM 4550 C CA . ASP B 1 288 ? 2.877 34.219 27.953 1 37.56 288 ASP B CA 1
ATOM 4551 C C . ASP B 1 288 ? 1.426 34.688 27.922 1 37.56 288 ASP B C 1
ATOM 4553 O O . ASP B 1 288 ? 1.073 35.656 28.594 1 37.56 288 ASP B O 1
ATOM 4557 N N . GLU B 1 289 ? 0.549 34.125 27.062 1 35.94 289 GLU B N 1
ATOM 4558 C CA . GLU B 1 289 ? -0.825 34.625 27.109 1 35.94 289 GLU B CA 1
ATOM 4559 C C . GLU B 1 289 ? -1.565 34.094 28.328 1 35.94 289 GLU B C 1
ATOM 4561 O O . GLU B 1 289 ? -2.613 34.625 28.703 1 35.94 289 GLU B O 1
ATOM 4566 N N . SER B 1 290 ? -1.169 32.969 28.953 1 36.69 290 SER B N 1
ATOM 4567 C CA . SER B 1 290 ? -1.828 32.625 30.203 1 36.69 290 SER B CA 1
ATOM 4568 C C . SER B 1 290 ? -1.438 33.594 31.312 1 36.69 290 SER B C 1
ATOM 4570 O O . SER B 1 290 ? -1.977 33.531 32.438 1 36.69 290 SER B O 1
ATOM 4572 N N . GLY B 1 291 ? -0.34 34.406 31.141 1 32.47 291 GLY B N 1
ATOM 4573 C CA . GLY B 1 291 ? -0.019 35.375 32.188 1 32.47 291 GLY B CA 1
ATOM 4574 C C . GLY B 1 291 ? -0.985 36.562 32.219 1 32.47 291 GLY B C 1
ATOM 4575 O O . GLY B 1 291 ? -0.706 37.562 32.875 1 32.47 291 GLY B O 1
ATOM 4576 N N . PHE B 1 292 ? -1.894 36.75 31.266 1 31.56 292 PHE B N 1
ATOM 4577 C CA . PHE B 1 292 ? -2.809 37.875 31.562 1 31.56 292 PHE B CA 1
ATOM 4578 C C . PHE B 1 292 ? -3.68 37.531 32.781 1 31.56 292 PHE B C 1
ATOM 4580 O O . PHE B 1 292 ? -4.629 36.75 32.656 1 31.56 292 PHE B O 1
ATOM 4587 N N . ALA B 1 293 ? -3.111 37.375 34 1 34.5 293 ALA B N 1
ATOM 4588 C CA . ALA B 1 293 ? -3.734 37.5 35.312 1 34.5 293 ALA B CA 1
ATOM 4589 C C . ALA B 1 293 ? -4.719 38.656 35.344 1 34.5 293 ALA B C 1
ATOM 4591 O O . ALA B 1 293 ? -4.383 39.781 34.969 1 34.5 293 ALA B O 1
ATOM 4592 N N . LEU B 1 294 ? -5.988 38.469 35.219 1 33.03 294 LEU B N 1
ATOM 4593 C CA . LEU B 1 294 ? -7.016 39.438 35.594 1 33.03 294 LEU B CA 1
ATOM 4594 C C . LEU B 1 294 ? -6.637 40.125 36.906 1 33.03 294 LEU B C 1
ATOM 4596 O O . LEU B 1 294 ? -6.219 39.469 37.875 1 33.03 294 LEU B O 1
ATOM 4600 N N . PRO B 1 295 ? -6.199 41.375 36.875 1 32.84 295 PRO B N 1
ATOM 4601 C CA . PRO B 1 295 ? -6.02 42.156 38.125 1 32.84 295 PRO B CA 1
ATOM 4602 C C . PRO B 1 295 ? -7.207 42 39.062 1 32.84 295 PRO B C 1
ATOM 4604 O O . PRO B 1 295 ? -8.344 41.844 38.625 1 32.84 295 PRO B O 1
ATOM 4607 N N . GLN B 1 296 ? -7.043 41.344 40.156 1 29.2 296 GLN B N 1
ATOM 4608 C CA . GLN B 1 296 ? -7.941 41.375 41.312 1 29.2 296 GLN B CA 1
ATOM 4609 C C . GLN B 1 296 ? -8.445 42.781 41.594 1 29.2 296 GLN B C 1
ATOM 4611 O O . GLN B 1 296 ? -7.652 43.656 41.906 1 29.2 296 GLN B O 1
ATOM 4616 N N . LYS B 1 297 ? -9.539 43.188 40.812 1 25.48 297 LYS B N 1
ATOM 4617 C CA . LYS B 1 297 ? -10.281 44.188 41.594 1 25.48 297 LYS B CA 1
ATOM 4618 C C . LYS B 1 297 ? -11 43.5 42.781 1 25.48 297 LYS B C 1
ATOM 4620 O O . LYS B 1 297 ? -11.539 42.406 42.625 1 25.48 297 LYS B O 1
#

Sequence (594 aa):
MPNPAPPDVVIFGPKTKCTLDNCPVEWSIYGFQPSLAANIALLAIFAVIGILHAYLGFRWRSWGFMVGMLLGCLSEAIGYIGRIMLHSNPFSFIGFMIQIVCLTIAPVFFSASIYVTLSKAIAYFTPDLSRFRPQLFYWIFVPLDVVCLVLQAAGGALSTNSTGSDENGVNISMAGLVLQVIVITVFIAFFADYMIRYQRSGRARTFDWRLKIFFLGLSVSIVLILARCAYRVAELKDGYGGSLIREQVPFIVFEGIFIVVAAVALFFGHPGLVFQDSLSQSRSVKGDESGFALPQKMPNPAPPDVVIFGPKTKCTLDNCPVEWSIYGFQPSLAANIALLAIFAVIGILHAYLGFRWRSWGFMVGMLLGCLSEAIGYIGRIMLHSNPFSFIGFMIQIVCLTIAPVFFSASIYVTLSKAIAYFTPDLSRFRPQLFYWIFVPLDVVCLVLQAAGGALSTNSTGSDENGVNISMAGLVLQVIVITVFIAFFADYMIRYQRSGRARTFDWRLKIFFLGLSVSIVLILARCAYRVAELKDGYGGSLIREQVPFIVFEGIFIVVAAVALFFGHPGLVFQDSLSQSRSVKGDESGFALPQK

Foldseek 3Di:
DPDADDPPADLAADPHPDWVVRDPCCNFLLRDQADLVLLVVLLVLLVVLLVVLCVVCVVLVVVLLNVLSNLLSVLSNQLSVLSNVCNRGVRDLVSQLSNQLSLLLSLLSNVLSLQVLQLVVCVPPPCPLAPDNSVCSNVPLNVLSVVLSVQLNQLSNVCRHPVQPPVVSLVSNLVSLVSNLVSLVVVVVSLVSSVVSCVVVCVCVVPDPLVVLLSVLSNLLSVLSSQLSVLVSVCSVVTSNDPSSNDNVVCCVSSRVSNSSSSVSCVSNPSSSPCVVVVVVVVVVVVVVVPPPPPDD/DPDADDPVADLAAPPHPDWVVRDPCCNFLLRDQADLVLLVVLLVLLVVLLVVLCVVCVVLVVVLLNVLSNLLSVLSNQLSVLSNVCNRGVRDLVSQLSNQLSLLLSLLSNVLSLQVLQLVVCVPPPCPLAPDNSVCSNVPLNVLSVVLSVQLNQLSNVCRHVSQPPVVSLVSNLVSLVSNLVSLVVVVVSLVSSVVSCVVVCVCVVPDPLVVLLSVLSNLLSVLSSQLSVLVSVCSVVTSNDPSSNDNVVCCVSSRVSNSSNSVSCVSNPSSSPCVVVVVVVVVVVVVVVPPPPPDD

Nearest PDB structures (foldseek):
  8oyy-assembly2_B  TM=5.809E-01  e=1.451E-02  synthetic construct
  8tzs-assembly1_A  TM=4.004E-01  e=7.084E-01  Homo sapiens
  8qae-assembly1_A  TM=4.214E-01  e=1.953E+00  synthetic construct
  5i7d-assembly1_A  TM=1.528E-01  e=9.523E-01  Homo sapiens
  7n6g-assembly1_3X  TM=1.555E-01  e=8.943E+00  Chlamydomonas reinhardtii

InterPro domains:
  IPR007568 RTA-like protein [PF04479] (69-277)
  IPR007568 RTA-like protein [PTHR31465] (20-282)

Organism: Ustilaginoidea virens (NCBI:txid1159556)

Radius of gyration: 26.34 Å; Cα contacts (8 Å, |Δi|>4): 850; chains: 2; bounding box: 56×96×68 Å

Secondary structure (DSSP, 8-state):
------TT---SSTT----TTTS-GGGSSSSSPPPHHHHHHHHHHHHHHHHHHHHHHHHHT-HHHHHHHHHHHHHHHHHHHHHHHHHH-TT-HHHHHHHHHHHHHHHHHHHHHHHHHHHHHHHHH-GGG-SS-THHHHHHHHHHHHHHHHHHHHHHHHHHHTTT--HHHHHHHHHHHHHHHHHHHHHHHHHHHHHHHHHHTSGGGG--HHHHHHHHHHHHHHHHHHHHHHHHHHHHTTGGGSSGGG-HHHHIIIIIIHHHHHHHHHHHT-THHHHHHHHHHHHHHHHHHTT------/---PPPTT---SSTT----TTTS-GGGSSSSSPPPHHHHHHHHHHHHHHHHHHHHHHHHHT-HHHHHHHHHHHHHHHHHHHHHHHHHH-TT-HHHHHHHHHHHHHHHHHHHHHHHHHHHHHHHHH-GGG-SS-HHHHHHHHHHHHHHHHHHHHHHHHHHHHTTT--HHHHHHHHHHHHHHHHHHHHHHHHHHHHHHHHHHTSGGGG--HHHHHHHHHHHHHHHHHHHHHHHHHHHHTTGGGSSGGG-HHHIIIIIIIHHHHHHHHHHHT-THHHHHHHHHHHHHHHHHHTT------

pLDDT: mean 81.77, std 16.11, range [25.48, 97.69]